Protein AF-A0A950I4S6-F1 (afdb_monomer_lite)

Structure (mmCIF, N/CA/C/O backbone):
data_AF-A0A950I4S6-F1
#
_entry.id   AF-A0A950I4S6-F1
#
loop_
_atom_site.group_PDB
_atom_site.id
_atom_site.type_symbol
_atom_site.label_atom_id
_atom_site.label_alt_id
_atom_site.label_comp_id
_atom_site.label_asym_id
_atom_site.label_entity_id
_atom_site.label_seq_id
_atom_site.pdbx_PDB_ins_code
_atom_site.Cartn_x
_atom_site.Cartn_y
_atom_site.Cartn_z
_atom_site.occupancy
_atom_site.B_iso_or_equiv
_atom_site.auth_seq_id
_atom_site.auth_comp_id
_atom_site.auth_asym_id
_atom_site.auth_atom_id
_atom_site.pdbx_PDB_model_num
ATOM 1 N N . MET A 1 1 ? 26.949 -0.802 -34.158 1.00 41.28 1 MET A N 1
ATOM 2 C CA . MET A 1 1 ? 26.240 0.361 -33.587 1.00 41.28 1 MET A CA 1
ATOM 3 C C . MET A 1 1 ? 27.221 1.129 -32.722 1.00 41.28 1 MET A C 1
ATOM 5 O O . MET A 1 1 ? 27.687 0.583 -31.731 1.00 41.28 1 MET A O 1
ATOM 9 N N . ALA A 1 2 ? 27.646 2.309 -33.174 1.00 33.72 2 ALA A N 1
ATOM 10 C CA . ALA A 1 2 ? 28.643 3.108 -32.473 1.00 33.72 2 ALA A CA 1
ATOM 11 C C . ALA A 1 2 ? 28.114 3.574 -31.108 1.00 33.72 2 ALA A C 1
ATOM 13 O O . ALA A 1 2 ? 26.922 3.806 -30.932 1.00 33.72 2 ALA A O 1
ATOM 14 N N . VAL A 1 3 ? 29.046 3.689 -30.166 1.00 43.53 3 VAL A N 1
ATOM 15 C CA . VAL A 1 3 ? 28.923 3.982 -28.730 1.00 43.53 3 VAL A CA 1
ATOM 16 C C . VAL A 1 3 ? 28.482 5.440 -28.476 1.00 43.53 3 VAL A C 1
ATOM 18 O O . VAL A 1 3 ? 29.001 6.126 -27.599 1.00 43.53 3 VAL A O 1
ATOM 21 N N . GLU A 1 4 ? 27.536 5.955 -29.257 1.00 51.03 4 GLU A N 1
ATOM 22 C CA . GLU A 1 4 ? 26.882 7.232 -28.983 1.00 51.03 4 GLU A CA 1
ATOM 23 C C . GLU A 1 4 ? 25.794 7.027 -27.922 1.00 51.03 4 GLU A C 1
ATOM 25 O O . GLU A 1 4 ? 25.283 5.925 -27.733 1.00 51.03 4 GLU A O 1
ATOM 30 N N . ALA A 1 5 ? 25.541 8.062 -27.117 1.00 57.50 5 ALA A N 1
ATOM 31 C CA . ALA A 1 5 ? 24.778 7.986 -25.872 1.00 57.50 5 ALA A CA 1
ATOM 32 C C . ALA A 1 5 ? 23.533 7.086 -25.972 1.00 57.50 5 ALA A C 1
ATOM 34 O O . ALA A 1 5 ? 22.738 7.271 -26.881 1.00 57.50 5 ALA A O 1
ATOM 35 N N . VAL A 1 6 ? 23.322 6.171 -25.010 1.00 68.50 6 VAL A N 1
ATOM 36 C CA . VAL A 1 6 ? 22.025 5.492 -24.853 1.00 68.50 6 VAL A CA 1
ATOM 37 C C . VAL A 1 6 ? 20.970 6.576 -24.601 1.00 68.50 6 VAL A C 1
ATOM 39 O O . VAL A 1 6 ? 20.855 7.081 -23.481 1.00 68.50 6 VAL A O 1
ATOM 42 N N . GLN A 1 7 ? 20.304 7.016 -25.669 1.00 73.50 7 GLN A N 1
ATOM 43 C CA . GLN A 1 7 ? 19.338 8.112 -25.656 1.00 73.50 7 GLN A CA 1
ATOM 44 C C . GLN A 1 7 ? 18.061 7.672 -24.929 1.00 73.50 7 GLN A C 1
ATOM 46 O O . GLN A 1 7 ? 17.856 6.485 -24.683 1.00 73.50 7 GLN A O 1
ATOM 51 N N . GLY A 1 8 ? 17.200 8.606 -24.525 1.00 79.44 8 GLY A N 1
ATOM 52 C CA . GLY A 1 8 ? 15.914 8.266 -23.906 1.00 79.44 8 GLY A CA 1
ATOM 53 C C . GLY A 1 8 ? 15.999 7.720 -22.474 1.00 79.44 8 GLY A C 1
ATOM 54 O O . GLY A 1 8 ? 14.957 7.477 -21.866 1.00 79.44 8 GLY A O 1
ATOM 55 N N . LEU A 1 9 ? 17.204 7.563 -21.909 1.00 87.38 9 LEU A N 1
ATOM 56 C CA . LEU A 1 9 ? 17.459 7.217 -20.507 1.00 87.38 9 LEU A CA 1
ATOM 57 C C . LEU A 1 9 ? 18.185 8.360 -19.779 1.00 87.38 9 LEU A C 1
ATOM 59 O O . LEU A 1 9 ? 18.939 9.118 -20.395 1.00 87.38 9 LEU A O 1
ATOM 63 N N . PRO A 1 10 ? 18.034 8.482 -18.446 1.00 88.06 10 PRO A N 1
ATOM 64 C CA . PRO A 1 10 ? 18.820 9.428 -17.665 1.00 88.06 10 PRO A CA 1
ATOM 65 C C . PRO A 1 10 ? 20.322 9.269 -17.899 1.00 88.06 10 PRO A C 1
ATOM 67 O O . PRO A 1 10 ? 20.845 8.155 -17.964 1.00 88.06 10 PRO A O 1
ATOM 70 N N . ARG A 1 11 ? 21.036 10.402 -17.935 1.00 87.44 11 ARG A N 1
ATOM 71 C CA . ARG A 1 11 ? 22.476 10.461 -18.252 1.00 87.44 11 ARG A CA 1
ATOM 72 C C . ARG A 1 11 ? 23.321 9.459 -17.461 1.00 87.44 11 ARG A C 1
ATOM 74 O O . ARG A 1 11 ? 24.197 8.826 -18.046 1.00 87.44 11 ARG A O 1
ATOM 81 N N . ARG A 1 12 ? 23.056 9.306 -16.156 1.00 89.12 12 ARG A N 1
ATOM 82 C CA . ARG A 1 12 ? 23.768 8.360 -15.280 1.00 89.12 12 ARG A CA 1
ATOM 83 C C . ARG A 1 12 ? 23.576 6.916 -15.743 1.00 89.12 12 ARG A C 1
ATOM 85 O O . ARG A 1 12 ? 24.567 6.241 -16.003 1.00 89.12 12 ARG A O 1
ATOM 92 N N . MET A 1 13 ? 22.327 6.475 -15.897 1.00 91.50 13 MET A N 1
ATOM 93 C CA . MET A 1 13 ? 22.004 5.123 -16.367 1.00 91.50 13 MET A CA 1
ATOM 94 C C . MET A 1 13 ? 22.633 4.854 -17.735 1.00 91.50 13 MET A C 1
ATOM 96 O O . MET A 1 13 ? 23.335 3.860 -17.907 1.00 91.50 13 MET A O 1
ATOM 100 N N . GLY A 1 14 ? 22.475 5.788 -18.680 1.00 90.62 14 GLY A N 1
ATOM 101 C CA . GLY A 1 14 ? 23.074 5.664 -20.007 1.00 90.62 14 GLY A CA 1
ATOM 102 C C . GLY A 1 14 ? 24.603 5.570 -19.965 1.00 90.62 14 GLY A C 1
ATOM 103 O O . GLY A 1 14 ? 25.191 4.812 -20.730 1.00 90.62 14 GLY A O 1
ATOM 104 N N . SER A 1 15 ? 25.267 6.301 -19.063 1.00 89.88 15 SER A N 1
ATOM 105 C CA . SER A 1 15 ? 26.724 6.225 -18.886 1.00 89.88 15 SER A CA 1
ATOM 106 C C . SER A 1 15 ? 27.184 4.890 -18.310 1.00 89.88 15 SER A C 1
ATOM 108 O O . SER A 1 15 ? 28.189 4.346 -18.764 1.00 89.88 15 SER A O 1
ATOM 110 N N . ILE A 1 16 ? 26.450 4.353 -17.333 1.00 91.31 16 ILE A N 1
ATOM 111 C CA . ILE A 1 16 ? 26.754 3.056 -16.721 1.00 91.31 16 ILE A CA 1
ATOM 112 C C . ILE A 1 16 ? 26.598 1.933 -17.752 1.00 91.31 16 ILE A C 1
ATOM 114 O O . ILE A 1 16 ? 27.494 1.099 -17.870 1.00 91.31 16 ILE A O 1
ATOM 118 N N . LEU A 1 17 ? 25.517 1.952 -18.539 1.00 92.19 17 LEU A N 1
ATOM 119 C CA . LEU A 1 17 ? 25.279 0.964 -19.596 1.00 92.19 17 LEU A CA 1
ATOM 120 C C . LEU A 1 17 ? 26.358 1.016 -20.678 1.00 92.19 17 LEU A C 1
ATOM 122 O O . LEU A 1 17 ? 26.881 -0.025 -21.051 1.00 92.19 17 LEU A O 1
ATOM 126 N N . ARG A 1 18 ? 26.776 2.212 -21.117 1.00 89.25 18 ARG A N 1
ATOM 127 C CA . ARG A 1 18 ? 27.899 2.342 -22.064 1.00 89.25 18 ARG A CA 1
ATOM 128 C C . ARG A 1 18 ? 29.182 1.727 -21.521 1.00 89.25 18 ARG A C 1
ATOM 130 O O . ARG A 1 18 ? 29.831 0.963 -22.223 1.00 89.25 18 ARG A O 1
ATOM 137 N N . GLY A 1 19 ? 29.539 2.046 -20.275 1.00 90.06 19 GLY A N 1
ATOM 138 C CA . GLY A 1 19 ? 30.728 1.477 -19.643 1.00 90.06 19 GLY A CA 1
ATOM 139 C C . GLY A 1 19 ? 30.643 -0.045 -19.513 1.00 90.06 19 GLY A C 1
ATOM 140 O O . GLY A 1 19 ? 31.641 -0.729 -19.697 1.00 90.06 19 GLY A O 1
ATOM 141 N N . MET A 1 20 ? 29.454 -0.577 -19.230 1.00 89.69 20 MET A N 1
ATOM 142 C CA . MET A 1 20 ? 29.194 -2.016 -19.168 1.00 89.69 20 MET A CA 1
ATOM 143 C C . MET A 1 20 ? 29.348 -2.684 -20.540 1.00 89.69 20 MET A C 1
ATOM 145 O O . MET A 1 20 ? 30.114 -3.632 -20.666 1.00 89.69 20 MET A O 1
ATOM 149 N N . PHE A 1 21 ? 28.711 -2.148 -21.583 1.00 92.31 21 PHE A N 1
ATOM 150 C CA . PHE A 1 21 ? 28.808 -2.684 -22.944 1.00 92.31 21 PHE A CA 1
ATOM 151 C C . PHE A 1 21 ? 30.223 -2.592 -23.519 1.00 92.31 21 PHE A C 1
ATOM 153 O O . PHE A 1 21 ? 30.652 -3.498 -24.225 1.00 92.31 21 PHE A O 1
ATOM 160 N N . ALA A 1 22 ? 30.965 -1.531 -23.190 1.00 89.88 22 ALA A N 1
ATOM 161 C CA . ALA A 1 22 ? 32.356 -1.382 -23.604 1.00 89.88 22 ALA A CA 1
ATOM 162 C C . ALA A 1 22 ? 33.290 -2.400 -22.926 1.00 89.88 22 ALA A C 1
ATOM 164 O O . ALA A 1 22 ? 34.257 -2.830 -23.544 1.00 89.88 22 ALA A O 1
ATOM 165 N N . ARG A 1 23 ? 33.017 -2.781 -21.668 1.00 91.81 23 ARG A N 1
ATOM 166 C CA . ARG A 1 23 ? 33.827 -3.769 -20.934 1.00 91.81 23 ARG A CA 1
ATOM 167 C C . ARG A 1 23 ? 33.496 -5.209 -21.307 1.00 91.81 23 ARG A C 1
ATOM 169 O O . ARG A 1 23 ? 34.407 -6.009 -21.481 1.00 91.81 23 ARG A O 1
ATOM 176 N N . ASP A 1 24 ? 32.210 -5.531 -21.404 1.00 90.75 24 ASP A N 1
ATOM 177 C CA . ASP A 1 24 ? 31.752 -6.922 -21.469 1.00 90.75 24 ASP A CA 1
ATOM 178 C C . ASP A 1 24 ? 31.359 -7.354 -22.893 1.00 90.75 24 ASP A C 1
ATOM 180 O O . ASP A 1 24 ? 31.182 -8.544 -23.147 1.00 90.75 24 ASP A O 1
ATOM 184 N N . GLY A 1 25 ? 31.215 -6.396 -23.813 1.00 88.31 25 GLY A N 1
ATOM 185 C CA . GLY A 1 25 ? 30.607 -6.598 -25.126 1.00 88.31 25 GLY A CA 1
ATOM 186 C C . GLY A 1 25 ? 29.077 -6.542 -25.073 1.00 88.31 25 GLY A C 1
ATOM 187 O O . GLY A 1 25 ? 28.447 -6.953 -24.100 1.00 88.31 25 GLY A O 1
ATOM 188 N N . VAL A 1 26 ? 28.460 -6.026 -26.140 1.00 86.69 26 VAL A N 1
ATOM 189 C CA . VAL A 1 26 ? 26.994 -5.871 -26.247 1.00 86.69 26 VAL A CA 1
ATOM 190 C C . VAL A 1 26 ? 26.281 -7.230 -26.265 1.00 86.69 26 VAL A C 1
ATOM 192 O O . VAL A 1 26 ? 25.220 -7.371 -25.666 1.00 86.69 26 VAL A O 1
ATOM 195 N N . GLU A 1 27 ? 26.897 -8.240 -26.882 1.00 87.00 27 GLU A N 1
ATOM 196 C CA . GLU A 1 27 ? 26.355 -9.601 -27.026 1.00 87.00 27 GLU A CA 1
ATOM 197 C C . GLU A 1 27 ? 26.055 -10.266 -25.675 1.00 87.00 27 GLU A C 1
ATOM 199 O O . GLU A 1 27 ? 25.083 -11.002 -25.544 1.00 87.00 27 GLU A O 1
ATOM 204 N N . ARG A 1 28 ? 26.835 -9.952 -24.630 1.00 86.62 28 ARG A N 1
ATOM 205 C CA . ARG A 1 28 ? 26.607 -10.480 -23.275 1.00 86.62 28 ARG A CA 1
ATOM 206 C C . ARG A 1 28 ? 25.424 -9.839 -22.549 1.00 86.62 28 ARG A C 1
ATOM 208 O O . ARG A 1 28 ? 25.041 -10.318 -21.488 1.00 86.62 28 ARG A O 1
ATOM 215 N N . HIS A 1 29 ? 24.862 -8.761 -23.094 1.00 89.75 29 HIS A N 1
ATOM 216 C CA . HIS A 1 29 ? 23.782 -7.985 -22.485 1.00 89.75 29 HIS A CA 1
ATOM 217 C C . HIS A 1 29 ? 22.583 -7.826 -23.431 1.00 89.75 29 HIS A C 1
ATOM 219 O O . HIS A 1 29 ? 21.882 -6.815 -23.374 1.00 89.75 29 HIS A O 1
ATOM 225 N N . GLU A 1 30 ? 22.328 -8.821 -24.287 1.00 90.19 30 GLU A N 1
ATOM 226 C CA . GLU A 1 30 ? 21.246 -8.815 -25.285 1.00 90.19 30 GLU A CA 1
ATOM 227 C C . GLU A 1 30 ? 19.883 -8.431 -24.684 1.00 90.19 30 GLU A C 1
ATOM 229 O O . GLU A 1 30 ? 19.170 -7.594 -25.234 1.00 90.19 30 GLU A O 1
ATOM 234 N N . ASN A 1 31 ? 19.541 -8.943 -23.495 1.00 91.12 31 ASN A N 1
ATOM 235 C CA . ASN A 1 31 ? 18.287 -8.583 -22.830 1.00 91.12 31 ASN A CA 1
ATOM 236 C C . ASN A 1 31 ? 18.189 -7.077 -22.523 1.00 91.12 31 ASN A C 1
ATOM 238 O O . ASN A 1 31 ? 17.148 -6.459 -22.744 1.00 91.12 31 ASN A O 1
ATOM 242 N N . LYS A 1 32 ? 19.279 -6.451 -22.065 1.00 93.31 32 LYS A N 1
ATOM 243 C CA . LYS A 1 32 ? 19.305 -5.006 -21.793 1.00 93.31 32 LYS A CA 1
ATOM 244 C C . LYS A 1 32 ? 19.196 -4.195 -23.077 1.00 93.31 32 LYS A C 1
ATOM 246 O O . LYS A 1 32 ? 18.534 -3.161 -23.068 1.00 93.31 32 LYS A O 1
ATOM 251 N N . VAL A 1 33 ? 19.806 -4.667 -24.165 1.00 92.44 33 VAL A N 1
ATOM 252 C CA . VAL A 1 33 ? 19.661 -4.061 -25.497 1.00 92.44 33 VAL A CA 1
ATOM 253 C C . VAL A 1 33 ? 18.201 -4.112 -25.935 1.00 92.44 33 VAL A C 1
ATOM 255 O O . VAL A 1 33 ? 17.633 -3.067 -26.226 1.00 92.44 33 VAL A O 1
ATOM 258 N N . ASN A 1 34 ? 17.547 -5.270 -25.827 1.00 92.75 34 ASN A N 1
ATOM 259 C CA . ASN A 1 34 ? 16.129 -5.425 -26.162 1.00 92.75 34 ASN A CA 1
ATOM 260 C C . ASN A 1 34 ? 15.221 -4.491 -25.340 1.00 92.75 34 ASN A C 1
ATOM 262 O O . ASN A 1 34 ? 14.251 -3.934 -25.856 1.00 92.75 34 ASN A O 1
ATOM 266 N N . VAL A 1 35 ? 15.531 -4.283 -24.055 1.00 94.25 35 VAL A N 1
ATOM 267 C CA . VAL A 1 35 ? 14.807 -3.323 -23.203 1.00 94.25 35 VAL A CA 1
ATOM 268 C C . VAL A 1 35 ? 15.005 -1.885 -23.693 1.00 94.25 35 VAL A C 1
ATOM 270 O O . VAL A 1 35 ? 14.039 -1.122 -23.734 1.00 94.25 35 VAL A O 1
ATOM 273 N N . ILE A 1 36 ? 16.228 -1.506 -24.069 1.00 92.94 36 ILE A N 1
ATOM 274 C CA . ILE A 1 36 ? 16.544 -0.174 -24.607 1.00 92.94 36 ILE A CA 1
ATOM 275 C C . ILE A 1 36 ? 15.837 0.047 -25.949 1.00 92.94 36 ILE A C 1
ATOM 277 O O . ILE A 1 36 ? 15.161 1.062 -26.114 1.00 92.94 36 ILE A O 1
ATOM 281 N N . ASP A 1 37 ? 15.921 -0.919 -26.861 1.00 91.81 37 ASP A N 1
ATOM 282 C CA . ASP A 1 37 ? 15.280 -0.858 -28.174 1.00 91.81 37 ASP A CA 1
ATOM 283 C C . ASP A 1 37 ? 13.764 -0.720 -28.037 1.00 91.81 37 ASP A C 1
ATOM 285 O O . ASP A 1 37 ? 13.146 0.100 -28.717 1.00 91.81 37 ASP A O 1
ATOM 289 N N . LYS A 1 38 ? 13.158 -1.430 -27.076 1.00 90.81 38 LYS A N 1
ATOM 290 C CA . LYS A 1 38 ? 11.739 -1.261 -26.753 1.00 90.81 38 LYS A CA 1
ATOM 291 C C . LYS A 1 38 ? 11.420 0.171 -26.321 1.00 90.81 38 LYS A C 1
ATOM 293 O O . LYS A 1 38 ? 10.464 0.757 -26.826 1.00 90.81 38 LYS A O 1
ATOM 298 N N . VAL A 1 39 ? 12.227 0.756 -25.432 1.00 90.31 39 VAL A N 1
ATOM 299 C CA . VAL A 1 39 ? 12.059 2.154 -24.992 1.00 90.31 39 VAL A CA 1
ATOM 300 C C . VAL A 1 39 ? 12.171 3.131 -26.166 1.00 90.31 39 VAL A C 1
ATOM 302 O O . VAL A 1 39 ? 11.432 4.113 -26.191 1.00 90.31 39 VAL A O 1
ATOM 305 N N . TRP A 1 40 ? 13.053 2.872 -27.133 1.00 88.69 40 TRP A N 1
ATOM 306 C CA . TRP A 1 40 ? 13.194 3.694 -28.340 1.00 88.69 40 TRP A CA 1
ATOM 307 C C . TRP A 1 40 ? 12.057 3.504 -29.343 1.00 88.69 40 TRP A C 1
ATOM 309 O O . TRP A 1 40 ? 11.661 4.466 -29.999 1.00 88.69 40 TRP A O 1
ATOM 319 N N . SER A 1 41 ? 11.510 2.293 -29.439 1.00 87.69 41 SER A N 1
ATOM 320 C CA . SER A 1 41 ? 10.396 1.979 -30.339 1.00 87.69 41 SER A CA 1
ATOM 321 C C . SER A 1 41 ? 9.050 2.547 -29.869 1.00 87.69 41 SER A C 1
ATOM 323 O O . SER A 1 41 ? 8.172 2.804 -30.692 1.00 87.69 41 SER A O 1
ATOM 325 N N . ASP A 1 42 ? 8.890 2.794 -28.563 1.00 85.62 42 ASP A N 1
ATOM 326 C CA . ASP A 1 42 ? 7.670 3.339 -27.954 1.00 85.62 42 ASP A CA 1
ATOM 327 C C . ASP A 1 42 ? 7.526 4.858 -28.215 1.00 85.62 42 ASP A C 1
ATOM 329 O O . ASP A 1 42 ? 7.650 5.686 -27.307 1.00 85.62 42 ASP A O 1
ATOM 333 N N . THR A 1 43 ? 7.225 5.245 -29.457 1.00 84.56 43 THR A N 1
ATOM 334 C CA . THR A 1 43 ? 7.106 6.658 -29.881 1.00 84.56 43 THR A CA 1
ATOM 335 C C . THR A 1 43 ? 5.880 7.381 -29.315 1.00 84.56 43 THR A C 1
ATOM 337 O O . THR A 1 43 ? 5.875 8.606 -29.187 1.00 84.56 43 THR A O 1
ATOM 340 N N . ASP A 1 44 ? 4.853 6.631 -28.920 1.00 85.81 44 ASP A N 1
ATOM 341 C CA . ASP A 1 44 ? 3.609 7.165 -28.360 1.00 85.81 44 ASP A CA 1
ATOM 342 C C . ASP A 1 44 ? 3.735 7.636 -26.903 1.00 85.81 44 ASP A C 1
ATOM 344 O O . ASP A 1 44 ? 2.897 8.395 -26.397 1.00 85.81 44 ASP A O 1
ATOM 348 N N . LEU A 1 45 ? 4.755 7.162 -26.191 1.00 92.06 45 LEU A N 1
ATOM 349 C CA . LEU A 1 45 ? 4.917 7.389 -24.763 1.00 92.06 45 LEU A CA 1
ATOM 350 C C . LEU A 1 45 ? 5.982 8.451 -24.495 1.00 92.06 45 LEU A C 1
ATOM 352 O O . LEU A 1 45 ? 7.031 8.495 -25.124 1.00 92.06 45 LEU A O 1
ATOM 356 N N . VAL A 1 46 ? 5.763 9.275 -23.468 1.00 91.81 46 VAL A N 1
ATOM 357 C CA . VAL A 1 46 ? 6.723 10.327 -23.087 1.00 91.81 46 VAL A CA 1
ATOM 358 C C . VAL A 1 46 ? 8.090 9.718 -22.734 1.00 91.81 46 VAL A C 1
ATOM 360 O O . VAL A 1 46 ? 8.110 8.902 -21.817 1.00 91.81 46 VAL A O 1
ATOM 363 N N . PRO A 1 47 ? 9.223 10.117 -23.340 1.00 90.50 47 PRO A N 1
ATOM 364 C CA . PRO A 1 47 ? 10.536 9.517 -23.066 1.00 90.50 47 PRO A CA 1
ATOM 365 C C . PRO A 1 47 ? 10.910 9.456 -21.573 1.00 90.50 47 PRO A C 1
ATOM 367 O O . PRO A 1 47 ? 10.448 10.266 -20.760 1.00 90.50 47 PRO A O 1
ATOM 370 N N . LEU A 1 48 ? 11.723 8.477 -21.164 1.00 91.69 48 LEU A N 1
ATOM 371 C CA . LEU A 1 48 ? 12.023 8.252 -19.739 1.0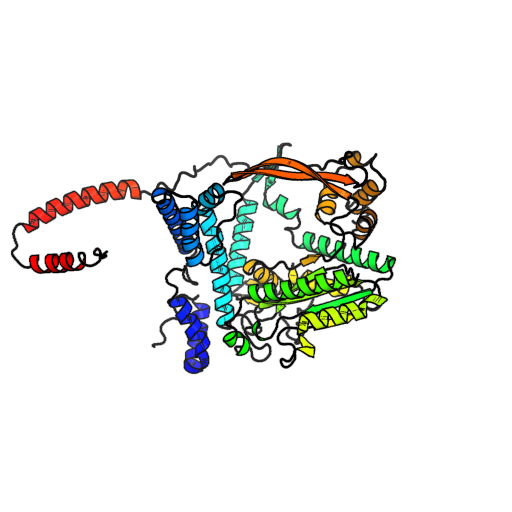0 91.69 48 LEU A CA 1
ATOM 372 C C . LEU A 1 48 ? 12.917 9.340 -19.132 1.00 91.69 48 LEU A C 1
ATOM 374 O O . LEU A 1 48 ? 12.798 9.631 -17.940 1.00 91.69 48 LEU A O 1
ATOM 378 N N . ASP A 1 49 ? 13.746 9.976 -19.952 1.00 89.81 49 ASP A N 1
ATOM 379 C CA . ASP A 1 49 ? 14.573 11.140 -19.626 1.00 89.81 49 ASP A CA 1
ATOM 380 C C . ASP A 1 49 ? 13.851 12.487 -19.807 1.00 89.81 49 ASP A C 1
ATOM 382 O O . ASP A 1 49 ? 14.429 13.545 -19.543 1.00 89.81 49 ASP A O 1
ATOM 386 N N . ALA A 1 50 ? 12.581 12.466 -20.224 1.00 89.06 50 ALA A N 1
ATOM 387 C CA . ALA A 1 50 ? 11.859 13.676 -20.569 1.00 89.06 50 ALA A CA 1
ATOM 388 C C . ALA A 1 50 ? 11.680 14.623 -19.363 1.00 89.06 50 ALA A C 1
ATOM 390 O O . ALA A 1 50 ? 11.370 14.190 -18.242 1.00 89.06 50 ALA A O 1
ATOM 391 N N . PRO A 1 51 ? 11.793 15.947 -19.581 1.00 90.12 51 PRO A N 1
ATOM 392 C CA . PRO A 1 51 ? 11.564 16.932 -18.536 1.00 90.12 51 PRO A CA 1
ATOM 393 C C . PRO A 1 51 ? 10.085 16.993 -18.133 1.00 90.12 51 PRO A C 1
ATOM 395 O O . PRO A 1 51 ? 9.181 16.560 -18.850 1.00 90.12 51 PRO A O 1
ATOM 398 N N . ALA A 1 52 ? 9.807 17.626 -16.990 1.00 88.56 52 ALA A N 1
ATOM 399 C CA . ALA A 1 52 ? 8.438 17.793 -16.505 1.00 88.56 52 ALA A CA 1
ATOM 400 C C . ALA A 1 52 ? 7.519 18.495 -17.527 1.00 88.56 52 ALA A C 1
ATOM 402 O O . ALA A 1 52 ? 6.335 18.164 -17.601 1.00 88.56 52 ALA A O 1
ATOM 403 N N . SER A 1 53 ? 8.052 19.424 -18.328 1.00 93.31 53 SER A N 1
ATOM 404 C CA . SER A 1 53 ? 7.325 20.122 -19.397 1.00 93.31 53 SER A CA 1
ATOM 405 C C . SER A 1 53 ? 6.765 19.170 -20.458 1.00 93.31 53 SER A C 1
ATOM 407 O O . SER A 1 53 ? 5.621 19.351 -20.870 1.00 93.31 53 SER A O 1
ATOM 409 N N . ALA A 1 54 ? 7.494 18.117 -20.830 1.00 93.88 54 ALA A N 1
ATOM 410 C CA . ALA A 1 54 ? 7.022 17.116 -21.786 1.00 93.88 54 ALA A CA 1
ATOM 411 C C . ALA A 1 54 ? 5.806 16.344 -21.246 1.00 93.88 54 ALA A C 1
ATOM 413 O O . ALA A 1 54 ? 4.826 16.141 -21.957 1.00 93.88 54 ALA A O 1
ATOM 414 N N . LEU A 1 55 ? 5.795 16.010 -19.948 1.00 94.56 55 LEU A N 1
ATOM 415 C CA . LEU A 1 55 ? 4.624 15.396 -19.300 1.00 94.56 55 LEU A CA 1
ATOM 416 C C . LEU A 1 55 ? 3.403 16.332 -19.322 1.00 94.56 55 LEU A C 1
ATOM 418 O O . LEU A 1 55 ? 2.267 15.876 -19.442 1.00 94.56 55 LEU A O 1
ATOM 422 N N . HIS A 1 56 ? 3.624 17.645 -19.199 1.00 95.75 56 HIS A N 1
ATOM 423 C CA . HIS A 1 56 ? 2.562 18.645 -19.314 1.00 95.75 56 HIS A CA 1
ATOM 424 C C . HIS A 1 56 ? 2.022 18.775 -20.740 1.00 95.75 56 HIS A C 1
ATOM 426 O O . HIS A 1 56 ? 0.812 18.946 -20.891 1.00 95.75 56 HIS A O 1
ATOM 432 N N . GLN A 1 57 ? 2.891 18.699 -21.750 1.00 95.88 57 GLN A N 1
ATOM 433 C CA . GLN A 1 57 ? 2.513 18.736 -23.163 1.00 95.88 57 GLN A CA 1
ATOM 434 C C . GLN A 1 57 ? 1.732 17.480 -23.561 1.00 95.88 57 GLN A C 1
ATOM 436 O O . GLN A 1 57 ? 0.653 17.600 -24.130 1.00 95.88 57 GLN A O 1
ATOM 441 N N . ALA A 1 58 ? 2.198 16.291 -23.170 1.00 96.06 58 ALA A N 1
ATOM 442 C CA . ALA A 1 58 ? 1.492 15.036 -23.435 1.00 96.06 58 ALA A CA 1
ATOM 443 C C . ALA A 1 58 ? 0.091 15.010 -22.801 1.00 96.06 58 ALA A C 1
ATOM 445 O O . ALA A 1 58 ? -0.878 14.586 -23.430 1.00 96.06 58 ALA A O 1
ATOM 446 N N . ALA A 1 59 ? -0.043 15.525 -21.574 1.00 97.00 59 ALA A N 1
ATOM 447 C CA . ALA A 1 59 ? -1.341 15.643 -20.913 1.00 97.00 59 ALA A CA 1
ATOM 448 C C . ALA A 1 59 ? -2.301 16.598 -21.635 1.00 97.00 59 ALA A C 1
ATOM 450 O O . ALA A 1 59 ? -3.502 16.343 -21.682 1.00 97.00 59 ALA A O 1
ATOM 451 N N . ASP A 1 60 ? -1.775 17.698 -22.173 1.00 97.12 60 ASP A N 1
ATOM 452 C CA . ASP A 1 60 ? -2.551 18.656 -22.955 1.00 97.12 60 ASP A CA 1
ATOM 453 C C . ASP A 1 60 ? -2.980 18.058 -24.304 1.00 97.12 60 ASP A C 1
ATOM 455 O O . ASP A 1 60 ? -4.147 18.155 -24.675 1.00 97.12 60 ASP A O 1
ATOM 459 N N . ALA A 1 61 ? -2.075 17.352 -24.986 1.00 96.25 61 ALA A N 1
ATOM 460 C CA . ALA A 1 61 ? -2.359 16.656 -26.237 1.00 96.25 61 ALA A CA 1
ATOM 461 C C . ALA A 1 61 ? -3.480 15.614 -26.074 1.00 96.25 61 ALA A C 1
ATOM 463 O O . ALA A 1 61 ? -4.453 15.649 -26.826 1.00 96.25 61 ALA A O 1
ATOM 464 N N . CYS A 1 62 ? -3.404 14.761 -25.045 1.00 97.06 62 CYS A N 1
ATOM 465 C CA . CYS A 1 62 ? -4.434 13.750 -24.781 1.00 97.06 62 CYS A CA 1
ATOM 466 C C . CYS A 1 62 ? -5.803 14.381 -24.478 1.00 97.06 62 CYS A C 1
ATOM 468 O O . CYS A 1 62 ? -6.826 13.912 -24.977 1.00 97.06 62 CYS A O 1
ATOM 470 N N . ALA A 1 63 ? -5.834 15.464 -23.690 1.00 96.81 63 ALA A N 1
ATOM 471 C CA . ALA A 1 63 ? -7.075 16.173 -23.378 1.00 96.81 63 ALA A CA 1
ATOM 472 C C . ALA A 1 63 ? -7.710 16.793 -24.636 1.00 96.81 63 ALA A C 1
ATOM 474 O O . ALA A 1 63 ? -8.913 16.653 -24.852 1.00 96.81 63 ALA A O 1
ATOM 475 N N . ARG A 1 64 ? -6.903 17.427 -25.498 1.00 96.44 64 ARG A N 1
ATOM 476 C CA . ARG A 1 64 ? -7.364 18.008 -26.772 1.00 96.44 64 ARG A CA 1
ATOM 477 C C . ARG A 1 64 ? -7.844 16.953 -27.761 1.00 96.44 64 ARG A C 1
ATOM 479 O O . ARG A 1 64 ? -8.781 17.191 -28.513 1.00 96.44 64 ARG A O 1
ATOM 486 N N . GLU A 1 65 ? -7.204 15.793 -27.794 1.00 95.75 65 GLU A N 1
ATOM 487 C CA . GLU A 1 65 ? -7.641 14.679 -28.634 1.00 95.75 65 GLU A CA 1
ATOM 488 C C . GLU A 1 65 ? -8.986 14.117 -28.166 1.00 95.75 65 GLU A C 1
ATOM 490 O O . GLU A 1 65 ? -9.891 13.964 -28.982 1.00 95.75 65 GLU A O 1
ATOM 495 N N . CYS A 1 66 ? -9.168 13.934 -26.853 1.00 95.25 66 CYS A N 1
ATOM 496 C CA . CYS A 1 66 ? -10.471 13.573 -26.289 1.00 95.25 66 CYS A CA 1
ATOM 497 C C . CYS A 1 66 ? -11.541 14.625 -26.606 1.00 95.25 66 CYS A C 1
ATOM 499 O O . CYS A 1 66 ? -12.681 14.266 -26.896 1.00 95.25 66 CYS A O 1
ATOM 501 N N . PHE A 1 67 ? -11.180 15.911 -26.587 1.00 94.56 67 PHE A N 1
ATOM 502 C CA . PHE A 1 67 ? -12.085 16.998 -26.959 1.00 94.56 67 PHE A CA 1
ATOM 503 C C . PHE A 1 67 ? -12.548 16.883 -28.417 1.00 94.56 67 PHE A C 1
ATOM 505 O O . PHE A 1 67 ? -13.750 16.841 -28.662 1.00 94.56 67 PHE A O 1
ATOM 512 N N . ARG A 1 68 ? -11.619 16.702 -29.367 1.00 94.94 68 ARG A N 1
ATOM 513 C CA . ARG A 1 68 ? -11.946 16.500 -30.794 1.00 94.94 68 ARG A CA 1
ATOM 514 C C . ARG A 1 68 ? -12.838 15.279 -31.032 1.00 94.94 68 ARG A C 1
ATOM 516 O O . ARG A 1 68 ? -13.756 15.333 -31.849 1.00 94.94 68 ARG A O 1
ATOM 523 N N . ILE A 1 69 ? -12.598 14.182 -30.311 1.00 92.69 69 ILE A N 1
ATOM 524 C CA . ILE A 1 69 ? -13.459 12.989 -30.359 1.00 92.69 69 ILE A CA 1
ATOM 525 C C . ILE A 1 69 ? -14.879 13.333 -29.904 1.00 92.69 69 ILE A C 1
ATOM 527 O O . ILE A 1 69 ? -15.836 12.945 -30.562 1.00 92.69 69 ILE A O 1
ATOM 531 N N . CYS A 1 70 ? -15.030 14.085 -28.811 1.00 90.06 70 CYS A N 1
ATOM 532 C CA . CYS A 1 70 ? -16.349 14.460 -28.299 1.00 90.06 70 CYS A CA 1
ATOM 533 C C . CYS A 1 70 ? -17.119 15.406 -29.239 1.00 90.06 70 CYS A C 1
ATOM 535 O O . CYS A 1 70 ? -18.345 15.399 -29.219 1.00 90.06 70 CYS A O 1
ATOM 537 N N . GLU A 1 71 ? -16.435 16.214 -30.055 1.00 90.44 71 GLU A N 1
ATOM 538 C CA . GLU A 1 71 ? -17.085 17.079 -31.056 1.00 90.44 71 GLU A CA 1
ATOM 539 C C . GLU A 1 71 ? -17.597 16.287 -32.273 1.00 90.44 71 GLU A C 1
ATOM 541 O O . GLU A 1 71 ? -18.681 16.551 -32.814 1.00 90.44 71 GLU A O 1
ATOM 546 N N . THR A 1 72 ? -16.808 15.302 -32.701 1.00 90.06 72 THR A N 1
ATOM 547 C CA . THR A 1 72 ? -17.028 14.548 -33.942 1.00 90.06 72 THR A CA 1
ATOM 548 C C . THR A 1 72 ? -17.946 13.343 -33.746 1.00 90.06 72 THR A C 1
ATOM 550 O O . THR A 1 72 ? -18.846 13.115 -34.554 1.00 90.06 72 THR A O 1
ATOM 553 N N . VAL A 1 73 ? -17.776 12.601 -32.652 1.00 88.38 73 VAL A N 1
ATOM 554 C CA . VAL A 1 73 ? -18.505 11.362 -32.364 1.00 88.38 73 VAL A CA 1
ATOM 555 C C . VAL A 1 73 ? -19.816 11.662 -31.635 1.00 88.38 73 VAL A C 1
ATOM 557 O O . VAL A 1 73 ? -19.843 12.405 -30.659 1.00 88.38 73 VAL A O 1
ATOM 560 N N . LYS A 1 74 ? -20.924 11.073 -32.104 1.00 84.88 74 LYS A N 1
ATOM 561 C CA . LYS A 1 74 ? -22.282 11.408 -31.632 1.00 84.88 74 LYS A CA 1
ATOM 562 C C . LYS A 1 74 ? -22.852 10.471 -30.567 1.00 84.88 74 LYS A C 1
ATOM 564 O O . LYS A 1 74 ? -23.862 10.811 -29.958 1.00 84.88 74 LYS A O 1
ATOM 569 N N . THR A 1 75 ? -22.226 9.322 -30.315 1.00 91.12 75 THR A N 1
ATOM 570 C CA . THR A 1 75 ? -22.687 8.369 -29.295 1.00 91.12 75 THR A CA 1
ATOM 571 C C . THR A 1 75 ? -21.707 8.281 -28.133 1.00 91.12 75 THR A C 1
ATOM 573 O O . THR A 1 75 ? -20.488 8.303 -28.306 1.00 91.12 75 THR A O 1
ATOM 576 N N . ILE A 1 76 ? -22.255 8.169 -26.922 1.00 88.12 76 ILE A N 1
ATOM 577 C CA . ILE A 1 76 ? -21.472 8.085 -25.686 1.00 88.12 76 ILE A CA 1
ATOM 578 C C . ILE A 1 76 ? -20.565 6.848 -25.689 1.00 88.12 76 ILE A C 1
ATOM 580 O O . ILE A 1 76 ? -19.397 6.957 -25.322 1.00 88.12 76 ILE A O 1
ATOM 584 N N . ASP A 1 77 ? -21.062 5.701 -26.150 1.00 89.81 77 ASP A N 1
ATOM 585 C CA . ASP A 1 77 ? -20.283 4.459 -26.169 1.00 89.81 77 ASP A CA 1
ATOM 586 C C . ASP A 1 77 ? -19.069 4.562 -27.095 1.00 89.81 77 ASP A C 1
ATOM 588 O O . ASP A 1 77 ? -17.961 4.189 -26.708 1.00 89.81 77 ASP A O 1
ATOM 592 N N . ALA A 1 78 ? -19.237 5.155 -28.281 1.00 90.94 78 ALA A N 1
ATOM 593 C CA . ALA A 1 78 ? -18.127 5.372 -29.202 1.00 90.94 78 ALA A CA 1
ATOM 594 C C . ALA A 1 78 ? -17.107 6.381 -28.644 1.00 90.94 78 ALA A C 1
ATOM 596 O O . ALA A 1 78 ? -15.901 6.166 -28.785 1.00 90.94 78 ALA A O 1
ATOM 597 N N . ILE A 1 79 ? -17.557 7.429 -27.936 1.00 91.69 79 ILE A N 1
ATOM 598 C CA . ILE A 1 79 ? -16.660 8.350 -27.217 1.00 91.69 79 ILE A CA 1
ATOM 599 C C . ILE A 1 79 ? -15.843 7.586 -26.168 1.00 91.69 79 ILE A C 1
ATOM 601 O O . ILE A 1 79 ? -14.622 7.727 -26.120 1.00 91.69 79 ILE A O 1
ATOM 605 N N . LEU A 1 80 ? -16.485 6.760 -25.338 1.00 93.38 80 LEU A N 1
ATOM 606 C CA . LEU A 1 80 ? -15.798 6.006 -24.287 1.00 93.38 80 LEU A CA 1
ATOM 607 C C . LEU A 1 80 ? -14.811 4.977 -24.855 1.00 93.38 80 LEU A C 1
ATOM 609 O O . LEU A 1 80 ? -13.708 4.832 -24.321 1.00 93.38 80 LEU A O 1
ATOM 613 N N . LEU A 1 81 ? -15.165 4.304 -25.953 1.00 93.31 81 LEU A N 1
ATOM 614 C CA . LEU A 1 81 ? -14.265 3.393 -26.661 1.00 93.31 81 LEU A CA 1
ATOM 615 C C . LEU A 1 81 ? -13.026 4.128 -27.188 1.00 93.31 81 LEU A C 1
ATOM 617 O O . LEU A 1 81 ? -11.905 3.665 -26.964 1.00 93.31 81 LEU A O 1
ATOM 621 N N . ALA A 1 82 ? -13.212 5.291 -27.817 1.00 93.94 82 ALA A N 1
ATOM 622 C CA . ALA A 1 82 ? -12.125 6.100 -28.362 1.00 93.94 82 ALA A CA 1
ATOM 623 C C . ALA A 1 82 ? -11.228 6.702 -27.261 1.00 93.94 82 ALA A C 1
ATOM 625 O O . ALA A 1 82 ? -10.002 6.626 -27.350 1.00 93.94 82 ALA A O 1
ATOM 626 N N . VAL A 1 83 ? -11.809 7.191 -26.157 1.00 94.00 83 VAL A N 1
ATOM 627 C CA . VAL A 1 83 ? -11.050 7.568 -24.948 1.00 94.00 83 VAL A CA 1
ATOM 628 C C . VAL A 1 83 ? -10.237 6.375 -24.436 1.00 94.00 83 VAL A C 1
ATOM 630 O O . VAL A 1 83 ? -9.069 6.526 -24.076 1.00 94.00 83 VAL A O 1
ATOM 633 N N . GLY A 1 84 ? -10.815 5.172 -24.457 1.00 95.25 84 GLY A N 1
ATOM 634 C CA . GLY A 1 84 ? -10.128 3.933 -24.103 1.00 95.25 84 GLY A CA 1
ATOM 635 C C . GLY A 1 84 ? -8.913 3.631 -24.973 1.00 95.25 84 GLY A C 1
ATOM 636 O O . GLY A 1 84 ? -7.898 3.187 -24.438 1.00 95.25 84 GLY A O 1
ATOM 637 N N . VAL A 1 85 ? -8.975 3.912 -26.277 1.00 95.06 85 VAL A N 1
ATOM 638 C CA . VAL A 1 85 ? -7.824 3.782 -27.186 1.00 95.06 85 VAL A CA 1
ATOM 639 C C . VAL A 1 85 ? -6.691 4.719 -26.758 1.00 95.06 85 VAL A C 1
ATOM 641 O O . VAL A 1 85 ? -5.565 4.256 -26.572 1.00 95.06 85 VAL A O 1
ATOM 644 N N . ILE A 1 86 ? -6.986 5.999 -26.501 1.00 95.50 86 ILE A N 1
ATOM 645 C CA . ILE A 1 86 ? -5.979 6.982 -26.054 1.00 95.50 86 ILE A CA 1
ATOM 646 C C . ILE A 1 86 ? -5.372 6.563 -24.709 1.00 95.50 86 ILE A C 1
ATOM 648 O O . ILE A 1 86 ? -4.154 6.590 -24.531 1.00 95.50 86 ILE A O 1
ATOM 652 N N . CYS A 1 87 ? -6.208 6.140 -23.757 1.00 96.25 87 CYS A N 1
ATOM 653 C CA . CYS A 1 87 ? -5.754 5.658 -22.456 1.00 96.25 87 CYS A CA 1
ATOM 654 C C . CYS A 1 87 ? -4.822 4.443 -22.587 1.00 96.25 87 CYS A C 1
ATOM 656 O O . CYS A 1 87 ? -3.762 4.434 -21.959 1.00 96.25 87 CYS A O 1
ATOM 658 N N . ARG A 1 88 ? -5.170 3.454 -23.426 1.00 95.25 88 ARG A N 1
ATOM 659 C CA . ARG A 1 88 ? -4.328 2.271 -23.678 1.00 95.25 88 ARG A CA 1
ATOM 660 C C . ARG A 1 88 ? -2.983 2.645 -24.291 1.00 95.25 88 ARG A C 1
ATOM 662 O O . ARG A 1 88 ? -1.965 2.175 -23.789 1.00 95.25 88 ARG A O 1
ATOM 669 N N . ARG A 1 89 ? -2.970 3.539 -25.287 1.00 93.81 89 ARG A N 1
ATOM 670 C CA . ARG A 1 89 ? -1.740 4.061 -25.906 1.00 93.81 89 ARG A CA 1
ATOM 671 C C . ARG A 1 89 ? -0.801 4.698 -24.879 1.00 93.81 89 ARG A C 1
ATOM 673 O O . ARG A 1 89 ? 0.404 4.527 -24.952 1.00 93.81 89 ARG A O 1
ATOM 680 N N . GLN A 1 90 ? -1.360 5.371 -23.873 1.00 94.25 90 GLN A N 1
ATOM 681 C CA . GLN A 1 90 ? -0.603 5.984 -22.777 1.00 94.25 90 GLN A CA 1
ATOM 682 C C . GLN A 1 90 ? -0.358 5.050 -21.574 1.00 94.25 90 GLN A C 1
ATOM 684 O O . GLN A 1 90 ? 0.150 5.502 -20.546 1.00 94.25 90 GLN A O 1
ATOM 689 N N . GLN A 1 91 ? -0.733 3.767 -21.665 1.00 93.50 91 GLN A N 1
ATOM 690 C CA . GLN A 1 91 ? -0.656 2.778 -20.577 1.00 93.50 91 GLN A CA 1
ATOM 691 C C . GLN A 1 91 ? -1.362 3.233 -19.284 1.00 93.50 91 GLN A C 1
ATOM 693 O O . GLN A 1 91 ? -0.904 3.015 -18.157 1.00 93.50 91 GLN A O 1
ATOM 698 N N . ILE A 1 92 ? -2.504 3.898 -19.442 1.00 95.06 92 ILE A N 1
ATOM 699 C CA . ILE A 1 92 ? -3.310 4.466 -18.362 1.00 95.06 92 ILE A CA 1
ATOM 700 C C . ILE A 1 92 ? -4.661 3.745 -18.318 1.00 95.06 92 ILE A C 1
ATOM 702 O O . ILE A 1 92 ? -5.266 3.511 -19.362 1.00 95.06 92 ILE A O 1
ATOM 706 N N . PRO A 1 93 ? -5.183 3.392 -17.128 1.00 93.56 93 PRO A N 1
ATOM 707 C CA . PRO A 1 93 ? -6.540 2.873 -17.025 1.00 93.56 93 PRO A CA 1
ATOM 708 C C . PRO A 1 93 ? -7.561 3.953 -17.392 1.00 93.56 93 PRO A C 1
ATOM 710 O O . PRO A 1 93 ? -7.358 5.133 -17.094 1.00 93.56 93 PRO A O 1
ATOM 713 N N . LEU A 1 94 ? -8.690 3.528 -17.960 1.00 93.69 94 LEU A N 1
ATOM 714 C CA . LEU A 1 94 ? -9.826 4.403 -18.240 1.00 93.69 94 LEU A CA 1
ATOM 715 C C . LEU A 1 94 ? -10.196 5.270 -17.020 1.00 93.69 94 LEU A C 1
ATOM 717 O O . LEU A 1 94 ? -10.120 4.791 -15.875 1.00 93.69 94 LEU A O 1
ATOM 721 N N . PRO A 1 95 ? -10.610 6.536 -17.234 1.00 94.19 95 PRO A N 1
ATOM 722 C CA . PRO A 1 95 ? -11.143 7.351 -16.158 1.00 94.19 95 PRO A CA 1
ATOM 723 C C . PRO A 1 95 ? -12.320 6.635 -15.495 1.00 94.19 95 PRO A C 1
ATOM 725 O O . PRO A 1 95 ? -13.186 6.077 -16.158 1.00 94.19 95 PRO A O 1
ATOM 728 N N . GLN A 1 96 ? -12.342 6.657 -14.167 1.00 92.44 96 GLN A N 1
ATOM 729 C CA . GLN A 1 96 ? -13.413 6.058 -13.377 1.00 92.44 96 GLN A CA 1
ATOM 730 C C . GLN A 1 96 ? -14.493 7.104 -13.090 1.00 92.44 96 GLN A C 1
ATOM 732 O O . GLN A 1 96 ? -14.159 8.254 -12.792 1.00 92.44 96 GLN A O 1
ATOM 737 N N . GLY A 1 97 ? -15.761 6.703 -13.128 1.00 90.94 97 GLY A N 1
ATOM 738 C CA . GLY A 1 97 ? -16.908 7.551 -12.802 1.00 90.94 97 GLY A CA 1
ATOM 739 C C . GLY A 1 97 ? -18.193 6.734 -12.651 1.00 90.94 97 GLY A C 1
ATOM 740 O O . GLY A 1 97 ? -18.266 5.615 -13.152 1.00 90.94 97 GLY A O 1
ATOM 741 N N . ARG A 1 98 ? -19.197 7.279 -11.947 1.00 90.06 98 ARG A N 1
ATOM 742 C CA . ARG A 1 98 ? -20.518 6.631 -11.779 1.00 90.06 98 ARG A CA 1
ATOM 743 C C . ARG A 1 98 ? -21.368 6.708 -13.050 1.00 90.06 98 ARG A C 1
ATOM 745 O O . ARG A 1 98 ? -22.277 5.909 -13.227 1.00 90.06 98 ARG A O 1
ATOM 752 N N . THR A 1 99 ? -21.095 7.689 -13.908 1.00 90.81 99 THR A N 1
ATOM 753 C CA . THR A 1 99 ? -21.821 7.926 -15.161 1.00 90.81 99 THR A CA 1
ATOM 754 C C . THR A 1 99 ? -20.843 8.132 -16.307 1.00 90.81 99 THR A C 1
ATOM 756 O O . THR A 1 99 ? -19.721 8.604 -16.100 1.00 90.81 99 THR A O 1
ATOM 759 N N . ALA A 1 100 ? -21.289 7.855 -17.531 1.00 90.50 100 ALA A N 1
ATOM 760 C CA . ALA A 1 100 ? -20.492 8.112 -18.723 1.00 90.50 100 ALA A CA 1
ATOM 761 C C . ALA A 1 100 ? -20.101 9.593 -18.858 1.00 90.50 100 ALA A C 1
ATOM 763 O O . ALA A 1 100 ? -18.949 9.900 -19.142 1.00 90.50 100 ALA A O 1
ATOM 764 N N . GLY A 1 101 ? -21.013 10.522 -18.544 1.00 89.88 101 GLY A N 1
ATOM 765 C CA . GLY A 1 101 ? -20.717 11.958 -18.554 1.00 89.88 101 GLY A CA 1
ATOM 766 C C . GLY A 1 101 ? -19.602 12.362 -17.579 1.00 89.88 101 GLY A C 1
ATOM 767 O O . GLY A 1 101 ? -18.796 13.236 -17.895 1.00 89.88 101 GLY A O 1
ATOM 768 N N . GLU A 1 102 ? -19.501 11.714 -16.413 1.00 92.69 102 GLU A N 1
ATOM 769 C CA . GLU A 1 102 ? -18.381 11.928 -15.487 1.00 92.69 102 GLU A CA 1
ATOM 770 C C . GLU A 1 102 ? -17.055 11.425 -16.076 1.00 92.69 102 GLU A C 1
ATOM 772 O O . GLU A 1 102 ? -16.043 12.128 -16.003 1.00 92.69 102 GLU A O 1
ATOM 777 N N . ILE A 1 103 ? -17.061 10.228 -16.672 1.00 93.75 103 ILE A N 1
ATOM 778 C CA . ILE A 1 103 ? -15.885 9.637 -17.326 1.00 93.75 103 ILE A CA 1
ATOM 779 C C . ILE A 1 103 ? -15.401 10.558 -18.451 1.00 93.75 103 ILE A C 1
ATOM 781 O O . ILE A 1 103 ? -14.219 10.906 -18.487 1.00 93.75 103 ILE A O 1
ATOM 785 N N . THR A 1 104 ? -16.316 11.041 -19.295 1.00 91.94 104 THR A N 1
ATOM 786 C CA . THR A 1 104 ? -16.017 11.984 -20.378 1.00 91.94 104 THR A CA 1
ATOM 787 C C . THR A 1 104 ? -15.446 13.294 -19.837 1.00 91.94 104 THR A C 1
ATOM 789 O O . THR A 1 104 ? -14.370 13.708 -20.258 1.00 91.94 104 THR A O 1
ATOM 792 N N . ARG A 1 105 ? -16.070 13.927 -18.831 1.00 93.75 105 ARG A N 1
ATOM 793 C CA . ARG A 1 105 ? -15.534 15.169 -18.233 1.00 93.75 105 ARG A CA 1
ATOM 794 C C . ARG A 1 105 ? -14.138 14.992 -17.628 1.00 93.75 105 ARG A C 1
ATOM 796 O O . ARG A 1 105 ? -13.333 15.919 -17.679 1.00 93.75 105 ARG A O 1
ATOM 803 N N . ARG A 1 106 ? -13.821 13.816 -17.074 1.00 95.19 106 ARG A N 1
ATOM 804 C CA . ARG A 1 106 ? -12.457 13.491 -16.619 1.00 95.19 106 ARG A CA 1
ATOM 805 C C . ARG A 1 106 ? -11.488 13.334 -17.788 1.00 95.19 106 ARG A C 1
ATOM 807 O O . ARG A 1 106 ? -10.374 13.840 -17.692 1.00 95.19 106 ARG A O 1
ATOM 814 N N . ALA A 1 107 ? -11.906 12.680 -18.871 1.00 94.50 107 ALA A N 1
ATOM 815 C CA . ALA A 1 107 ? -11.110 12.533 -20.089 1.00 94.50 107 ALA A CA 1
ATOM 816 C C . ALA A 1 107 ? -10.819 13.881 -20.776 1.00 94.50 107 ALA A C 1
ATOM 818 O O . ALA A 1 107 ? -9.788 14.031 -21.422 1.00 94.50 107 ALA A O 1
ATOM 819 N N . LEU A 1 108 ? -11.675 14.887 -20.593 1.00 94.62 108 LEU A N 1
ATOM 820 C CA . LEU A 1 108 ? -11.446 16.250 -21.086 1.00 94.62 108 LEU A CA 1
ATOM 821 C C . LEU A 1 108 ? -10.536 17.091 -20.171 1.00 94.62 108 LEU A C 1
ATOM 823 O O . LEU A 1 108 ? -10.065 18.156 -20.564 1.00 94.62 108 LEU A O 1
ATOM 827 N N . ASP A 1 109 ? -10.254 16.641 -18.946 1.00 95.69 109 ASP A N 1
ATOM 828 C CA . ASP A 1 109 ? -9.456 17.405 -17.990 1.00 95.69 109 ASP A CA 1
ATOM 829 C C . ASP A 1 109 ? -7.960 17.109 -18.119 1.00 95.69 109 ASP A C 1
ATOM 831 O O . ASP A 1 109 ? -7.461 16.070 -17.673 1.00 95.69 109 ASP A O 1
ATOM 835 N N . ARG A 1 110 ? -7.202 18.102 -18.593 1.00 97.00 110 ARG A N 1
ATOM 836 C CA . ARG A 1 110 ? -5.729 18.086 -18.580 1.00 97.00 110 ARG A CA 1
ATOM 837 C C . ARG A 1 110 ? -5.160 17.719 -17.206 1.00 97.00 110 ARG A C 1
ATOM 839 O O . ARG A 1 110 ? -4.142 17.032 -17.115 1.00 97.00 110 ARG A O 1
ATOM 846 N N . GLY A 1 111 ? -5.789 18.172 -16.118 1.00 96.38 111 GLY A N 1
ATOM 847 C CA . GLY A 1 111 ? -5.345 17.863 -14.759 1.00 96.38 111 GLY A CA 1
ATOM 848 C C . GLY A 1 111 ? -5.433 16.372 -14.422 1.00 96.38 111 GLY A C 1
ATOM 849 O O . GLY A 1 111 ? -4.579 15.857 -13.695 1.00 96.38 111 GLY A O 1
ATOM 850 N N . TRP A 1 112 ? -6.433 15.665 -14.955 1.00 96.94 112 TRP A N 1
ATOM 851 C CA . TRP A 1 112 ? -6.552 14.216 -14.823 1.00 96.94 112 TRP A CA 1
ATOM 852 C C . TRP A 1 112 ? -5.456 13.507 -15.619 1.00 96.94 112 TRP A C 1
ATOM 854 O O . TRP A 1 112 ? -4.702 12.733 -15.023 1.00 96.94 112 TRP A O 1
ATOM 864 N N . TRP A 1 113 ? -5.287 13.858 -16.898 1.00 97.62 113 TRP A N 1
ATOM 865 C CA . TRP A 1 113 ? -4.235 13.298 -17.752 1.00 97.62 113 TRP A CA 1
ATOM 866 C C . TRP A 1 113 ? -2.846 13.476 -17.158 1.00 97.62 113 TRP A C 1
ATOM 868 O O . TRP A 1 113 ? -2.096 12.512 -17.054 1.00 97.62 113 TRP A O 1
ATOM 878 N N . LEU A 1 114 ? -2.518 14.671 -16.666 1.00 97.19 114 LEU A N 1
ATOM 879 C CA . LEU A 1 114 ? -1.213 14.941 -16.071 1.00 97.19 114 LEU A CA 1
ATOM 880 C C . LEU A 1 114 ? -0.922 14.033 -14.871 1.00 97.19 114 LEU A C 1
ATOM 882 O O . LEU A 1 114 ? 0.190 13.526 -14.732 1.00 97.19 114 LEU A O 1
ATOM 886 N N . ARG A 1 115 ? -1.906 13.820 -13.988 1.00 95.62 115 ARG A N 1
ATOM 887 C CA . ARG A 1 115 ? -1.747 12.921 -12.833 1.00 95.62 115 ARG A CA 1
ATOM 888 C C . ARG A 1 115 ? -1.581 11.470 -13.278 1.00 95.62 115 ARG A C 1
ATOM 890 O O . ARG A 1 115 ? -0.732 10.769 -12.727 1.00 95.62 115 ARG A O 1
ATOM 897 N N . SER A 1 116 ? -2.361 11.038 -14.265 1.00 97.00 116 SER A N 1
ATOM 898 C CA . SER A 1 116 ? -2.323 9.677 -14.799 1.00 97.00 116 SER A CA 1
ATOM 899 C C . SER A 1 116 ? -1.011 9.384 -15.537 1.00 97.00 116 SER A C 1
ATOM 901 O O . SER A 1 116 ? -0.339 8.414 -15.195 1.00 97.00 116 SER A O 1
ATOM 903 N N . ILE A 1 117 ? -0.580 10.267 -16.443 1.00 96.88 117 ILE A N 1
ATOM 904 C CA . ILE A 1 117 ? 0.681 10.163 -17.196 1.00 96.88 117 ILE A CA 1
ATOM 905 C C . ILE A 1 117 ? 1.875 10.196 -16.247 1.00 96.88 117 ILE A C 1
ATOM 907 O O . ILE A 1 117 ? 2.740 9.333 -16.333 1.00 96.88 117 ILE A O 1
ATOM 911 N N . ARG A 1 118 ? 1.913 11.113 -15.269 1.00 95.38 118 ARG A N 1
ATOM 912 C CA . ARG A 1 118 ? 2.997 11.141 -14.266 1.00 95.38 118 ARG A CA 1
ATOM 913 C C . ARG A 1 118 ? 3.124 9.822 -13.508 1.00 95.38 118 ARG A C 1
ATOM 915 O O . ARG A 1 118 ? 4.236 9.422 -13.177 1.00 95.38 118 ARG A O 1
ATOM 922 N N . LYS A 1 119 ? 2.001 9.172 -13.197 1.00 95.62 119 LYS A N 1
ATOM 923 C CA . LYS A 1 119 ? 1.971 7.889 -12.487 1.00 95.62 119 LYS A CA 1
ATOM 924 C C . LYS A 1 119 ? 2.410 6.732 -13.388 1.00 95.62 119 LYS A C 1
ATOM 926 O O . LYS A 1 119 ? 3.195 5.905 -12.934 1.00 95.62 119 LYS A O 1
ATOM 931 N N . ALA A 1 120 ? 1.922 6.680 -14.627 1.00 96.00 120 ALA A N 1
ATOM 932 C CA . ALA A 1 120 ? 2.312 5.672 -15.613 1.00 96.00 120 ALA A CA 1
ATOM 933 C C . ALA A 1 120 ? 3.803 5.790 -15.966 1.00 96.00 120 ALA A C 1
ATOM 935 O O . ALA A 1 120 ? 4.547 4.828 -15.801 1.00 96.00 120 ALA A O 1
ATOM 936 N N . HIS A 1 121 ? 4.265 7.001 -16.300 1.00 95.69 121 HIS A N 1
ATOM 937 C CA . HIS A 1 121 ? 5.675 7.311 -16.559 1.00 95.69 121 HIS A CA 1
ATOM 938 C C . HIS A 1 121 ? 6.567 6.917 -15.385 1.00 95.69 121 HIS A C 1
ATOM 940 O O . HIS A 1 121 ? 7.565 6.235 -15.582 1.00 95.69 121 HIS A O 1
ATOM 946 N N . ALA A 1 122 ? 6.176 7.260 -14.151 1.00 95.81 122 ALA A N 1
ATOM 947 C CA . ALA A 1 122 ? 6.980 6.934 -12.980 1.00 95.81 122 ALA A CA 1
ATOM 948 C C . ALA A 1 122 ? 7.179 5.432 -12.761 1.00 95.81 122 ALA A C 1
ATOM 950 O O . ALA A 1 122 ? 8.264 5.030 -12.345 1.00 95.81 122 ALA A O 1
ATOM 951 N N . ARG A 1 123 ? 6.151 4.630 -13.051 1.00 97.25 123 ARG A N 1
ATOM 952 C CA . ARG A 1 123 ? 6.187 3.169 -12.926 1.00 97.25 123 ARG A CA 1
ATOM 953 C C . ARG A 1 123 ? 6.942 2.513 -14.061 1.00 97.25 123 ARG A C 1
ATOM 955 O O . ARG A 1 123 ? 7.753 1.644 -13.791 1.00 97.25 123 ARG A O 1
ATOM 962 N N . ARG A 1 124 ? 6.708 2.949 -15.300 1.00 96.38 124 ARG A N 1
ATOM 963 C CA . ARG A 1 124 ? 7.450 2.453 -16.461 1.00 96.38 124 ARG A CA 1
ATOM 964 C C . ARG A 1 124 ? 8.938 2.750 -16.320 1.00 96.38 124 ARG A C 1
ATOM 966 O O . ARG A 1 124 ? 9.749 1.867 -16.539 1.00 96.38 124 ARG A O 1
ATOM 973 N N . PHE A 1 125 ? 9.278 3.960 -15.877 1.00 96.56 125 PHE A N 1
ATOM 974 C CA . PHE A 1 125 ? 10.650 4.335 -15.549 1.00 96.56 125 PHE A CA 1
ATOM 975 C C . PHE A 1 125 ? 11.286 3.345 -14.569 1.00 96.56 125 PHE A C 1
ATOM 977 O O . PHE A 1 125 ? 12.358 2.816 -14.832 1.00 96.56 125 PHE A O 1
ATOM 984 N N . GLU A 1 126 ? 10.610 3.086 -13.447 1.00 98.06 126 GLU A N 1
ATOM 985 C CA . GLU A 1 126 ? 11.140 2.188 -12.423 1.00 98.06 126 GLU A CA 1
ATOM 986 C C . GLU A 1 126 ? 11.219 0.741 -12.915 1.00 98.06 126 GLU A C 1
ATOM 988 O O . GLU A 1 126 ? 12.179 0.046 -12.613 1.00 98.06 126 GLU A O 1
ATOM 993 N N . HIS A 1 127 ? 10.248 0.292 -13.714 1.00 98.06 127 HIS A N 1
ATOM 994 C CA . HIS A 1 127 ? 10.276 -1.038 -14.317 1.00 98.06 127 HIS A CA 1
ATOM 995 C C . HIS A 1 127 ? 11.481 -1.218 -15.236 1.00 98.06 127 HIS A C 1
ATOM 997 O O . HIS A 1 127 ? 12.204 -2.198 -15.102 1.00 98.06 127 HIS A O 1
ATOM 1003 N N . VAL A 1 128 ? 11.739 -0.240 -16.104 1.00 97.00 128 VAL A N 1
ATOM 1004 C CA . VAL A 1 128 ? 12.906 -0.247 -16.989 1.00 97.00 128 VAL A CA 1
ATOM 1005 C C . VAL A 1 128 ? 14.200 -0.216 -16.175 1.00 97.00 128 VAL A C 1
ATOM 1007 O O . VAL A 1 128 ? 15.133 -0.945 -16.490 1.00 97.00 128 VAL A O 1
ATOM 1010 N N . ALA A 1 129 ? 14.256 0.548 -15.080 1.00 97.38 129 ALA A N 1
ATOM 1011 C CA . ALA A 1 129 ? 15.411 0.532 -14.184 1.00 97.38 129 ALA A CA 1
ATOM 1012 C C . ALA A 1 129 ? 15.651 -0.855 -13.554 1.00 97.38 129 ALA A C 1
ATOM 1014 O O . ALA A 1 129 ? 16.797 -1.301 -13.501 1.00 97.38 129 ALA A O 1
ATOM 1015 N N . ILE A 1 130 ? 14.592 -1.559 -13.136 1.00 97.88 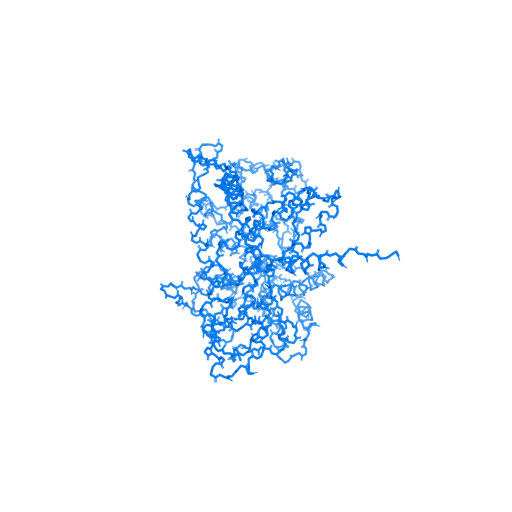130 ILE A N 1
ATOM 1016 C CA . ILE A 1 130 ? 14.670 -2.946 -12.648 1.00 97.88 130 ILE A CA 1
ATOM 1017 C C . ILE A 1 130 ? 15.202 -3.875 -13.748 1.00 97.88 130 ILE A C 1
ATOM 1019 O O . ILE A 1 130 ? 16.162 -4.603 -13.516 1.00 97.88 130 ILE A O 1
ATOM 1023 N N . GLN A 1 131 ? 14.623 -3.818 -14.951 1.00 96.69 131 GLN A N 1
ATOM 1024 C CA . GLN A 1 131 ? 15.013 -4.673 -16.081 1.00 96.69 131 GLN A CA 1
ATOM 1025 C C . GLN A 1 131 ? 16.463 -4.452 -16.525 1.00 96.69 131 GLN A C 1
ATOM 1027 O O . GLN A 1 131 ? 17.126 -5.388 -16.948 1.00 96.69 131 GLN A O 1
ATOM 1032 N N . LEU A 1 132 ? 16.971 -3.227 -16.401 1.00 95.06 132 LEU A N 1
ATOM 1033 C CA . LEU A 1 132 ? 18.352 -2.885 -16.739 1.00 95.06 132 LEU A CA 1
ATOM 1034 C C . LEU A 1 132 ? 19.348 -3.175 -15.596 1.00 95.06 132 LEU A C 1
ATOM 1036 O O . LEU A 1 132 ? 20.538 -2.889 -15.739 1.00 95.06 132 LEU A O 1
ATOM 1040 N N . GLY A 1 133 ? 18.888 -3.735 -14.471 1.00 94.06 133 GLY A N 1
ATOM 1041 C CA . GLY A 1 133 ? 19.734 -4.121 -13.337 1.00 94.06 133 GLY A CA 1
ATOM 1042 C C . GLY A 1 133 ? 20.133 -2.966 -12.415 1.00 94.06 133 GLY A C 1
ATOM 1043 O O . GLY A 1 133 ? 21.080 -3.098 -11.644 1.00 94.06 133 GLY A O 1
ATOM 1044 N N . PHE A 1 134 ? 19.428 -1.830 -12.459 1.00 95.56 134 PHE A N 1
ATOM 1045 C CA . PHE A 1 134 ? 19.684 -0.702 -11.554 1.00 95.56 134 PHE A CA 1
ATOM 1046 C C . PHE A 1 134 ? 19.050 -0.873 -10.172 1.00 95.56 134 PHE A C 1
ATOM 1048 O O . PHE A 1 134 ? 19.341 -0.076 -9.279 1.00 95.56 134 PHE A O 1
ATOM 1055 N N . VAL A 1 135 ? 18.262 -1.930 -9.954 1.00 95.88 135 VAL A N 1
ATOM 1056 C CA . VAL A 1 135 ? 17.655 -2.245 -8.656 1.00 95.88 135 VAL A CA 1
ATOM 1057 C C . VAL A 1 135 ? 18.192 -3.573 -8.133 1.00 95.88 135 VAL A C 1
ATOM 1059 O O . VAL A 1 135 ? 17.845 -4.643 -8.624 1.00 95.88 135 VAL A O 1
ATOM 1062 N N . SER A 1 136 ? 19.094 -3.496 -7.159 1.00 93.50 136 SER A N 1
ATOM 1063 C CA . SER A 1 136 ? 19.770 -4.640 -6.538 1.00 93.50 136 SER A CA 1
ATOM 1064 C C . SER A 1 136 ? 20.502 -4.189 -5.270 1.00 93.50 136 SER A C 1
ATOM 1066 O O . SER A 1 136 ? 20.639 -2.987 -5.031 1.00 93.50 136 SER A O 1
ATOM 1068 N N . TYR A 1 137 ? 21.066 -5.127 -4.500 1.00 88.12 137 TYR A N 1
ATOM 1069 C CA . TYR A 1 137 ? 21.981 -4.782 -3.402 1.00 88.12 137 TYR A CA 1
ATOM 1070 C C . TYR A 1 137 ? 23.198 -3.958 -3.853 1.00 88.12 137 TYR A C 1
ATOM 1072 O O . TYR A 1 137 ? 23.710 -3.170 -3.068 1.00 88.12 137 TYR A O 1
ATOM 1080 N N . LYS A 1 138 ? 23.666 -4.137 -5.098 1.00 85.25 138 LYS A N 1
ATOM 1081 C CA . LYS A 1 138 ? 24.912 -3.536 -5.603 1.00 85.25 138 LYS A CA 1
ATOM 1082 C C . LYS A 1 138 ? 24.729 -2.156 -6.233 1.00 85.25 138 LYS A C 1
ATOM 1084 O O . LYS A 1 138 ? 25.713 -1.455 -6.435 1.00 85.25 138 LYS A O 1
ATOM 1089 N N . THR A 1 139 ? 23.504 -1.788 -6.600 1.00 85.25 139 THR A N 1
ATOM 1090 C CA . THR A 1 139 ? 23.240 -0.584 -7.404 1.00 85.25 139 THR A CA 1
ATOM 1091 C C . THR A 1 139 ? 22.306 0.392 -6.706 1.00 85.25 139 THR A C 1
ATOM 1093 O O . THR A 1 139 ? 22.647 1.554 -6.550 1.00 85.25 139 THR A O 1
ATOM 1096 N N . GLY A 1 140 ? 21.132 -0.077 -6.290 1.00 86.88 140 GLY A N 1
ATOM 1097 C CA . GLY A 1 140 ? 20.034 0.753 -5.811 1.00 86.88 140 GLY A CA 1
ATOM 1098 C C . GLY A 1 140 ? 18.979 -0.135 -5.178 1.00 86.88 140 GLY A C 1
ATOM 1099 O O . GLY A 1 140 ? 18.048 -0.586 -5.834 1.00 86.88 140 GLY A O 1
ATOM 1100 N N . VAL A 1 141 ? 19.165 -0.459 -3.904 1.00 91.25 141 VAL A N 1
ATOM 1101 C CA . VAL A 1 141 ? 18.331 -1.448 -3.214 1.00 91.25 141 VAL A CA 1
ATOM 1102 C C . VAL A 1 141 ? 16.867 -0.994 -3.141 1.00 91.25 141 VAL A C 1
ATOM 1104 O O . VAL A 1 141 ? 16.581 0.168 -2.841 1.00 91.25 141 VAL A O 1
ATOM 1107 N N . TYR A 1 142 ? 15.938 -1.920 -3.397 1.00 94.75 142 TYR A N 1
ATOM 1108 C CA . TYR A 1 142 ? 14.473 -1.744 -3.365 1.00 94.75 142 TYR A CA 1
ATOM 1109 C C . TYR A 1 142 ? 13.873 -0.856 -4.464 1.00 94.75 142 TYR A C 1
ATOM 1111 O O . TYR A 1 142 ? 12.748 -1.101 -4.902 1.00 94.75 142 TYR A O 1
ATOM 1119 N N . VAL A 1 143 ? 14.574 0.206 -4.858 1.00 96.19 143 VAL A N 1
ATOM 1120 C CA . VAL A 1 143 ? 14.135 1.206 -5.834 1.00 96.19 143 VAL A CA 1
ATOM 1121 C C . VAL A 1 143 ? 15.350 1.940 -6.406 1.00 96.19 143 VAL A C 1
ATOM 1123 O O . VAL A 1 143 ? 16.308 2.218 -5.677 1.00 96.19 143 VAL A O 1
ATOM 1126 N N . SER A 1 144 ? 15.291 2.291 -7.690 1.00 95.88 144 SER A N 1
ATOM 1127 C CA . SER A 1 144 ? 16.362 3.012 -8.383 1.00 95.88 144 SER A CA 1
ATOM 1128 C C . SER A 1 144 ? 16.644 4.386 -7.767 1.00 95.88 144 SER A C 1
ATOM 1130 O O . SER A 1 144 ? 15.750 5.088 -7.275 1.00 95.88 144 SER A O 1
ATOM 1132 N N . ASP A 1 145 ? 17.899 4.810 -7.846 1.00 93.81 145 ASP A N 1
ATOM 1133 C CA . ASP A 1 145 ? 18.361 6.094 -7.313 1.00 93.81 145 ASP A CA 1
ATOM 1134 C C . ASP A 1 145 ? 17.679 7.289 -7.983 1.00 93.81 145 ASP A C 1
ATOM 1136 O O . ASP A 1 145 ? 17.330 8.282 -7.340 1.00 93.81 145 ASP A O 1
ATOM 1140 N N . GLU A 1 146 ? 17.428 7.186 -9.284 1.00 92.88 146 GLU A N 1
ATOM 1141 C CA . GLU A 1 146 ? 16.737 8.198 -10.071 1.00 92.88 146 GLU A CA 1
ATOM 1142 C C . GLU A 1 146 ? 15.298 8.396 -9.568 1.00 92.88 146 GLU A C 1
ATOM 1144 O O . GLU A 1 146 ? 14.810 9.530 -9.444 1.00 92.88 146 GLU A O 1
ATOM 1149 N N . THR A 1 147 ? 14.616 7.307 -9.205 1.00 95.00 147 THR A N 1
ATOM 1150 C CA . THR A 1 147 ? 13.293 7.378 -8.582 1.00 95.00 147 THR A CA 1
ATOM 1151 C C . THR A 1 147 ? 13.357 7.972 -7.176 1.00 95.00 147 THR A C 1
ATOM 1153 O O . THR A 1 147 ? 12.492 8.792 -6.846 1.00 95.00 147 THR A O 1
ATOM 1156 N N . VAL A 1 148 ? 14.375 7.637 -6.375 1.00 94.19 148 VAL A N 1
ATOM 1157 C CA . VAL A 1 148 ? 14.599 8.237 -5.046 1.00 94.19 148 VAL A CA 1
ATOM 1158 C C . VAL A 1 148 ? 14.728 9.758 -5.154 1.00 94.19 148 VAL A C 1
ATOM 1160 O O . VAL A 1 148 ? 13.975 10.493 -4.506 1.00 94.19 148 VAL A O 1
ATOM 1163 N N . GLN A 1 149 ? 15.613 10.250 -6.025 1.00 91.62 149 GLN A N 1
ATOM 1164 C CA . GLN A 1 149 ? 15.825 11.686 -6.239 1.00 91.62 149 GLN A CA 1
ATOM 1165 C C . GLN A 1 149 ? 14.543 12.386 -6.712 1.00 91.62 149 GLN A C 1
ATOM 1167 O O . GLN A 1 149 ? 14.161 13.448 -6.204 1.00 91.62 149 GLN A O 1
ATOM 1172 N N . ARG A 1 150 ? 13.820 11.771 -7.658 1.00 90.75 150 ARG A N 1
ATOM 1173 C CA . ARG A 1 150 ? 12.537 12.287 -8.156 1.00 90.75 150 ARG A CA 1
ATOM 1174 C C . ARG A 1 150 ? 11.490 12.390 -7.047 1.00 90.75 150 ARG A C 1
ATOM 1176 O O . ARG A 1 150 ? 10.771 13.392 -6.983 1.00 90.75 150 ARG A O 1
ATOM 1183 N N . GLN A 1 151 ? 11.380 11.377 -6.190 1.00 93.12 151 GLN A N 1
ATOM 1184 C CA . GLN A 1 151 ? 10.393 11.351 -5.113 1.00 93.12 151 GLN A CA 1
ATOM 1185 C C . GLN A 1 151 ? 10.737 12.351 -4.004 1.00 93.12 151 GLN A C 1
ATOM 1187 O O . GLN A 1 151 ? 9.843 13.037 -3.511 1.00 93.12 151 GLN A O 1
ATOM 1192 N N . ARG A 1 152 ? 12.021 12.528 -3.675 1.00 90.81 152 ARG A N 1
ATOM 1193 C CA . ARG A 1 152 ? 12.468 13.574 -2.740 1.00 90.81 152 ARG A CA 1
ATOM 1194 C C . ARG A 1 152 ? 12.123 14.969 -3.210 1.00 90.81 152 ARG A C 1
ATOM 1196 O O . ARG A 1 152 ? 11.518 15.730 -2.455 1.00 90.81 152 ARG A O 1
ATOM 1203 N N . ARG A 1 153 ? 12.451 15.291 -4.465 1.00 90.69 153 ARG A N 1
ATOM 1204 C CA . ARG A 1 153 ? 12.100 16.585 -5.062 1.00 90.69 153 ARG A CA 1
ATOM 1205 C C . ARG A 1 153 ? 10.596 16.833 -4.963 1.00 90.69 153 ARG A C 1
ATOM 1207 O O . ARG A 1 153 ? 10.183 17.889 -4.493 1.00 90.69 153 ARG A O 1
ATOM 1214 N N . ARG A 1 154 ? 9.784 15.822 -5.287 1.00 90.31 154 ARG A N 1
ATOM 1215 C CA . ARG A 1 154 ? 8.323 15.891 -5.154 1.00 90.31 154 ARG A CA 1
ATOM 1216 C C . ARG A 1 154 ? 7.869 16.110 -3.710 1.00 90.31 154 ARG A C 1
ATOM 1218 O O . ARG A 1 154 ? 6.973 16.911 -3.477 1.00 90.31 154 ARG A O 1
ATOM 1225 N N . ASN A 1 155 ? 8.464 15.421 -2.740 1.00 91.00 155 ASN A N 1
ATOM 1226 C CA . ASN A 1 155 ? 8.122 15.596 -1.329 1.00 91.00 155 ASN A CA 1
ATOM 1227 C C . ASN A 1 155 ? 8.452 17.019 -0.850 1.00 91.00 155 ASN A C 1
ATOM 1229 O O . ASN A 1 155 ? 7.632 17.626 -0.169 1.00 91.00 155 ASN A O 1
ATOM 1233 N N . LYS A 1 156 ? 9.594 17.580 -1.272 1.00 91.44 156 LYS A N 1
ATOM 1234 C CA . LYS A 1 156 ? 9.989 18.968 -0.977 1.00 91.44 156 LYS A CA 1
ATOM 1235 C C . LYS A 1 156 ? 9.032 19.984 -1.608 1.00 91.44 156 LYS A C 1
ATOM 1237 O O . LYS A 1 156 ? 8.624 20.933 -0.947 1.00 91.44 156 LYS A O 1
ATOM 1242 N N . GLU A 1 157 ? 8.649 19.780 -2.867 1.00 91.06 157 GLU A N 1
ATOM 1243 C CA . GLU A 1 157 ? 7.654 20.612 -3.560 1.00 91.06 157 GLU A CA 1
ATOM 1244 C C . GLU A 1 157 ? 6.277 20.533 -2.887 1.00 91.06 157 GLU A C 1
ATOM 1246 O O . GLU A 1 157 ? 5.642 21.560 -2.653 1.00 91.06 157 GLU A O 1
ATOM 1251 N N . ASN A 1 158 ? 5.836 19.329 -2.514 1.00 91.44 158 ASN A N 1
ATOM 1252 C CA . ASN A 1 158 ? 4.574 19.123 -1.809 1.00 91.44 158 ASN A CA 1
ATOM 1253 C C . ASN A 1 158 ? 4.581 19.789 -0.429 1.00 91.44 158 ASN A C 1
ATOM 1255 O O . ASN A 1 158 ? 3.593 20.420 -0.076 1.00 91.44 158 ASN A O 1
ATOM 1259 N N . ALA A 1 159 ? 5.674 19.687 0.333 1.00 91.19 159 ALA A N 1
ATOM 1260 C CA . ALA A 1 159 ? 5.792 20.346 1.633 1.00 91.19 159 ALA A CA 1
ATOM 1261 C C . ALA A 1 159 ? 5.645 21.870 1.497 1.00 91.19 159 ALA A C 1
ATOM 1263 O O . ALA A 1 159 ? 4.811 22.469 2.170 1.00 91.19 159 ALA A O 1
ATOM 1264 N N . LYS A 1 160 ? 6.351 22.481 0.531 1.00 93.44 160 LYS A N 1
ATOM 1265 C CA . LYS A 1 160 ? 6.205 23.914 0.217 1.00 93.44 160 LYS A CA 1
ATOM 1266 C C . LYS A 1 160 ? 4.767 24.286 -0.149 1.00 93.44 160 LYS A C 1
ATOM 1268 O O . LYS A 1 160 ? 4.259 25.301 0.317 1.00 93.44 160 LYS A O 1
ATOM 1273 N N . LEU A 1 161 ? 4.102 23.463 -0.963 1.00 91.81 161 LEU A N 1
ATOM 1274 C CA . LEU A 1 161 ? 2.709 23.691 -1.343 1.00 91.81 161 LEU A CA 1
ATOM 1275 C C . LEU A 1 161 ? 1.777 23.646 -0.123 1.00 91.81 161 LEU A C 1
ATOM 1277 O O . LEU A 1 161 ? 0.966 24.553 0.043 1.00 91.81 161 LEU A O 1
ATOM 1281 N N . LEU A 1 162 ? 1.905 22.631 0.736 1.00 92.44 162 LEU A N 1
ATOM 1282 C CA . LEU A 1 162 ? 1.086 22.498 1.946 1.00 92.44 162 LEU A CA 1
ATOM 1283 C C . LEU A 1 162 ? 1.310 23.659 2.923 1.00 92.44 162 LEU A C 1
ATOM 1285 O O . LEU A 1 162 ? 0.346 24.141 3.514 1.00 92.44 162 LEU A O 1
ATOM 1289 N N . ALA A 1 163 ? 2.552 24.128 3.064 1.00 93.25 163 ALA A N 1
ATOM 1290 C CA . ALA A 1 163 ? 2.883 25.281 3.899 1.00 93.25 163 ALA A CA 1
ATOM 1291 C C . ALA A 1 163 ? 2.296 26.595 3.346 1.00 93.25 163 ALA A C 1
ATOM 1293 O O . ALA A 1 163 ? 1.905 27.467 4.115 1.00 93.25 163 ALA A O 1
ATOM 1294 N N . SER A 1 164 ? 2.192 26.725 2.017 1.00 93.31 164 SER A N 1
ATOM 1295 C CA . SER A 1 164 ? 1.674 27.927 1.344 1.00 93.31 164 SER A CA 1
ATOM 1296 C C . SER A 1 164 ? 0.146 28.075 1.358 1.00 93.31 164 SER A C 1
ATOM 1298 O O . SER A 1 164 ? -0.361 29.164 1.085 1.00 93.31 164 SER A O 1
ATOM 1300 N N . ILE A 1 165 ? -0.587 26.987 1.622 1.00 93.81 165 ILE A N 1
ATOM 1301 C CA . ILE A 1 165 ? -2.052 26.964 1.607 1.00 93.81 165 ILE A CA 1
ATOM 1302 C C . ILE A 1 165 ? -2.560 27.213 3.023 1.00 93.81 165 ILE A C 1
ATOM 1304 O O . ILE A 1 165 ? -2.334 26.396 3.915 1.00 93.81 165 ILE A O 1
ATOM 1308 N N . GLU A 1 166 ? -3.305 28.299 3.197 1.00 95.38 166 GLU A N 1
ATOM 1309 C CA . GLU A 1 166 ? -4.043 28.593 4.423 1.00 95.38 166 GLU A CA 1
ATOM 1310 C C . GLU A 1 166 ? -5.491 28.134 4.284 1.00 95.38 166 GLU A C 1
ATOM 1312 O O . GLU A 1 166 ? -6.100 28.221 3.210 1.00 95.38 166 GLU A O 1
ATOM 1317 N N . VAL A 1 167 ? -6.025 27.591 5.371 1.00 94.75 167 VAL A N 1
ATOM 1318 C CA . VAL A 1 167 ? -7.415 27.163 5.469 1.00 94.75 167 VAL A CA 1
ATOM 1319 C C . VAL A 1 167 ? -8.037 27.703 6.749 1.00 94.75 167 VAL A C 1
ATOM 1321 O O . VAL A 1 167 ? -7.378 27.757 7.788 1.00 94.75 167 VAL A O 1
ATOM 1324 N N . GLU A 1 168 ? -9.313 28.051 6.664 1.00 95.06 168 GLU A N 1
ATOM 1325 C CA . GLU A 1 168 ? -10.127 28.563 7.763 1.00 95.06 168 GLU A CA 1
ATOM 1326 C C . GLU A 1 168 ? -11.339 27.651 7.982 1.00 95.06 168 GLU A C 1
ATOM 1328 O O . GLU A 1 168 ? -11.870 27.069 7.026 1.00 95.06 168 GLU A O 1
ATOM 1333 N N . ASN A 1 169 ? -11.749 27.482 9.239 1.00 94.38 169 ASN A N 1
ATOM 1334 C CA . ASN A 1 169 ? -12.966 26.755 9.597 1.00 94.38 169 ASN A CA 1
ATOM 1335 C C . ASN A 1 169 ? -14.130 27.689 9.956 1.00 94.38 169 ASN A C 1
ATOM 1337 O O . ASN A 1 169 ? -13.982 28.901 10.060 1.00 94.38 169 ASN A O 1
ATOM 1341 N N . GLU A 1 170 ? -15.302 27.111 10.207 1.00 93.56 170 GLU A N 1
ATOM 1342 C CA . GLU A 1 170 ? -16.511 27.854 10.574 1.00 93.56 170 GLU A CA 1
ATOM 1343 C C . GLU A 1 170 ? -16.434 28.608 11.918 1.00 93.56 170 GLU A C 1
ATOM 1345 O O . GLU A 1 170 ? -17.349 29.359 12.241 1.00 93.56 170 GLU A O 1
ATOM 1350 N N . LEU A 1 171 ? -15.361 28.420 12.694 1.00 93.12 171 LEU A N 1
ATOM 1351 C CA . LEU A 1 171 ? -15.097 29.115 13.958 1.00 93.12 171 LEU A CA 1
ATOM 1352 C C . LEU A 1 171 ? -14.090 30.271 13.797 1.00 93.12 171 LEU A C 1
ATOM 1354 O O . LEU A 1 171 ? -13.642 30.823 14.800 1.00 93.12 171 LEU A O 1
ATOM 1358 N N . GLY A 1 172 ? -13.684 30.602 12.565 1.00 92.25 172 GLY A N 1
ATOM 1359 C CA . GLY A 1 172 ? -12.677 31.632 12.282 1.00 92.25 172 GLY A CA 1
ATOM 1360 C C . GLY A 1 172 ? -11.247 31.225 12.654 1.00 92.25 172 GLY A C 1
ATOM 1361 O O . GLY A 1 172 ? -10.367 32.075 12.771 1.00 92.25 172 GLY A O 1
ATOM 1362 N N . GLN A 1 173 ? -10.991 29.932 12.885 1.00 94.19 173 GLN A N 1
ATOM 1363 C CA . GLN A 1 173 ? -9.643 29.443 13.163 1.00 94.19 173 GLN A CA 1
ATOM 1364 C C . GLN A 1 173 ? -8.896 29.223 11.853 1.00 94.19 173 GLN A C 1
ATOM 1366 O O . GLN A 1 173 ? -9.360 28.464 11.001 1.00 94.19 173 GLN A O 1
ATOM 1371 N N . THR A 1 174 ? -7.698 29.796 11.750 1.00 94.62 174 THR A N 1
ATOM 1372 C CA . THR A 1 174 ? -6.876 29.735 10.538 1.00 94.62 174 THR A CA 1
ATOM 1373 C C . THR A 1 174 ? -5.569 28.997 10.788 1.00 94.62 174 THR A C 1
ATOM 1375 O O . THR A 1 174 ? -4.818 29.303 11.716 1.00 94.62 174 THR A O 1
ATOM 1378 N N . TYR A 1 175 ? -5.277 28.017 9.932 1.00 94.62 175 TYR A N 1
ATOM 1379 C CA . TYR A 1 175 ? -4.041 27.237 9.975 1.00 94.62 175 TYR A CA 1
ATOM 1380 C C . TYR A 1 175 ? -3.504 26.981 8.566 1.00 94.62 175 TYR A C 1
ATOM 1382 O O . TYR A 1 175 ? -4.252 26.935 7.589 1.00 94.62 175 TYR A O 1
ATOM 1390 N N . SER A 1 176 ? -2.196 26.731 8.459 1.00 93.75 176 SER A N 1
ATOM 1391 C CA . SER A 1 176 ? -1.644 26.159 7.232 1.00 93.75 176 SER A CA 1
ATOM 1392 C C . SER A 1 176 ? -2.100 24.707 7.069 1.00 93.75 176 SER A C 1
ATOM 1394 O O . SER A 1 176 ? -2.255 23.959 8.044 1.00 93.75 176 SER A O 1
ATOM 1396 N N . LEU A 1 177 ? -2.273 24.272 5.822 1.00 92.38 177 LEU A N 1
ATOM 1397 C CA . LEU A 1 177 ? -2.646 22.894 5.513 1.00 92.38 177 LEU A CA 1
ATOM 1398 C C . LEU A 1 177 ? -1.576 21.896 5.991 1.00 92.38 177 LEU A C 1
ATOM 1400 O O . LEU A 1 177 ? -1.906 20.775 6.379 1.00 92.38 177 LEU A O 1
ATOM 1404 N N . GLU A 1 178 ? -0.307 22.312 6.018 1.00 93.88 178 GLU A N 1
ATOM 1405 C CA . GLU A 1 178 ? 0.796 21.563 6.630 1.00 93.88 178 GLU A CA 1
ATOM 1406 C C . GLU A 1 178 ? 0.547 21.262 8.115 1.00 93.88 178 GLU A C 1
ATOM 1408 O O . GLU A 1 178 ? 0.619 20.096 8.516 1.00 93.88 178 GLU A O 1
ATOM 1413 N N . LYS A 1 179 ? 0.199 22.279 8.922 1.00 92.69 179 LYS A N 1
ATOM 1414 C CA . LYS A 1 179 ? -0.069 22.104 10.359 1.00 92.69 179 LYS A CA 1
ATOM 1415 C C . LYS A 1 179 ? -1.201 21.107 10.590 1.00 92.69 179 LYS A C 1
ATOM 1417 O O . LYS A 1 179 ? -1.057 20.195 11.400 1.00 92.69 179 LYS A O 1
ATOM 1422 N N . LEU A 1 180 ? -2.294 21.215 9.834 1.00 91.56 180 LEU A N 1
ATOM 1423 C CA . LEU A 1 180 ? -3.413 20.273 9.942 1.00 91.56 180 LEU A CA 1
ATOM 1424 C C . LEU A 1 180 ? -3.033 18.854 9.495 1.00 91.56 180 LEU A C 1
ATOM 1426 O O . LEU A 1 180 ? -3.442 17.875 10.122 1.00 91.56 180 LEU A O 1
ATOM 1430 N N . ALA A 1 181 ? -2.232 18.716 8.435 1.00 89.38 181 ALA A N 1
ATOM 1431 C CA . ALA A 1 181 ? -1.764 17.415 7.965 1.00 89.38 181 ALA A CA 1
ATOM 1432 C C . ALA A 1 181 ? -0.873 16.707 9.002 1.00 89.38 181 ALA A C 1
ATOM 1434 O O . ALA A 1 181 ? -0.957 15.481 9.146 1.00 89.38 181 ALA A O 1
ATOM 1435 N N . ALA A 1 182 ? -0.062 17.465 9.747 1.00 91.62 182 ALA A N 1
ATOM 1436 C CA . ALA A 1 182 ? 0.837 16.952 10.779 1.00 91.62 182 ALA A CA 1
ATOM 1437 C C . ALA A 1 182 ? 0.112 16.351 12.000 1.00 91.62 182 ALA A C 1
ATOM 1439 O O . ALA A 1 182 ? 0.698 15.518 12.692 1.00 91.62 182 ALA A O 1
ATOM 1440 N N . LEU A 1 183 ? -1.160 16.708 12.231 1.00 90.56 183 LEU A N 1
ATOM 1441 C CA . LEU A 1 183 ? -2.003 16.153 13.302 1.00 90.56 183 LEU A CA 1
ATOM 1442 C C . LEU A 1 183 ? -2.578 14.764 12.967 1.00 90.56 183 LEU A C 1
ATOM 1444 O O . LEU A 1 183 ? -3.124 14.077 13.830 1.00 90.56 183 LEU A O 1
ATOM 1448 N N . GLY A 1 184 ? -2.503 14.345 11.701 1.00 87.88 184 GLY A N 1
ATOM 1449 C CA . GLY A 1 184 ? -3.072 13.086 11.227 1.00 87.88 184 GLY A CA 1
ATOM 1450 C C . GLY A 1 184 ? -2.049 11.964 11.048 1.00 87.88 184 GLY A C 1
ATOM 1451 O O . GLY A 1 184 ? -0.846 12.116 11.222 1.00 87.88 184 GLY A O 1
ATOM 1452 N N . THR A 1 185 ? -2.519 10.819 10.548 1.00 86.19 185 THR A N 1
ATOM 1453 C CA . THR A 1 185 ? -1.659 9.676 10.172 1.00 86.19 185 THR A CA 1
ATOM 1454 C C . THR A 1 185 ? -0.787 9.934 8.936 1.00 86.19 185 THR A C 1
ATOM 1456 O O . THR A 1 185 ? -0.169 9.004 8.415 1.00 86.19 185 THR A O 1
ATOM 1459 N N . SER A 1 186 ? -0.801 11.150 8.388 1.00 84.69 186 SER A N 1
ATOM 1460 C CA . SER A 1 186 ? 0.186 11.602 7.402 1.00 84.69 186 SER A CA 1
ATOM 1461 C C . SER A 1 186 ? 1.547 11.825 8.061 1.00 84.69 186 SER A C 1
ATOM 1463 O O . SER A 1 186 ? 2.562 11.617 7.406 1.00 84.69 186 SER A O 1
ATOM 1465 N N . ASN A 1 187 ? 1.559 12.148 9.358 1.00 89.75 187 ASN A N 1
ATOM 1466 C CA . ASN A 1 187 ? 2.757 12.174 10.180 1.00 89.75 187 ASN A CA 1
ATOM 1467 C C . ASN A 1 187 ? 3.253 10.731 10.450 1.00 89.75 187 ASN A C 1
ATOM 1469 O O . ASN A 1 187 ? 2.484 9.920 10.989 1.00 89.75 187 ASN A O 1
ATOM 1473 N N . PRO A 1 188 ? 4.507 10.394 10.087 1.00 88.06 188 PRO A N 1
ATOM 1474 C CA . PRO A 1 188 ? 5.093 9.070 10.302 1.00 88.06 188 PRO A CA 1
ATOM 1475 C C . PRO A 1 188 ? 5.049 8.604 11.764 1.00 88.06 188 PRO A C 1
ATOM 1477 O O . PRO A 1 188 ? 4.627 7.475 12.022 1.00 88.06 188 PRO A O 1
ATOM 1480 N N . ALA A 1 189 ? 5.348 9.485 12.723 1.00 89.81 189 ALA A N 1
ATOM 1481 C CA . ALA A 1 189 ? 5.366 9.147 14.145 1.00 89.81 189 ALA A CA 1
ATOM 1482 C C . ALA A 1 189 ? 3.967 8.772 14.663 1.00 89.81 189 ALA A C 1
ATOM 1484 O O . ALA A 1 189 ? 3.799 7.751 15.334 1.00 89.81 189 ALA A O 1
ATOM 1485 N N . ILE A 1 190 ? 2.936 9.540 14.282 1.00 90.50 190 ILE A N 1
ATOM 1486 C CA . ILE A 1 190 ? 1.537 9.227 14.623 1.00 90.50 190 ILE A CA 1
ATOM 1487 C C . ILE A 1 190 ? 1.120 7.910 13.965 1.00 90.50 190 ILE A C 1
ATOM 1489 O O . ILE A 1 190 ? 0.506 7.058 14.604 1.00 90.50 190 ILE A O 1
ATOM 1493 N N . ARG A 1 191 ? 1.475 7.701 12.691 1.00 90.88 191 ARG A N 1
ATOM 1494 C CA . ARG A 1 191 ? 1.172 6.452 11.979 1.00 90.88 191 ARG A CA 1
ATOM 1495 C C . ARG A 1 191 ? 1.812 5.239 12.660 1.00 90.88 191 ARG A C 1
ATOM 1497 O O . ARG A 1 191 ? 1.129 4.226 12.815 1.00 90.88 191 ARG A O 1
ATOM 1504 N N . ARG A 1 192 ? 3.081 5.341 13.072 1.00 90.44 192 ARG A N 1
ATOM 1505 C CA . ARG A 1 192 ? 3.797 4.302 13.826 1.00 90.44 192 ARG A CA 1
ATOM 1506 C C . ARG A 1 192 ? 3.108 4.029 15.161 1.00 90.44 192 ARG A C 1
ATOM 1508 O O . ARG A 1 192 ? 2.812 2.874 15.452 1.00 90.44 192 ARG A O 1
ATOM 1515 N N . GLY A 1 193 ? 2.783 5.074 15.923 1.00 90.38 193 GLY A N 1
ATOM 1516 C CA . GLY A 1 193 ? 2.068 4.958 17.197 1.00 90.38 193 GLY A CA 1
ATOM 1517 C C . GLY A 1 193 ? 0.716 4.252 17.061 1.00 90.38 193 GLY A C 1
ATOM 1518 O O . GLY A 1 193 ? 0.437 3.312 17.801 1.00 90.38 193 GLY A O 1
ATOM 1519 N N . GLU A 1 194 ? -0.092 4.628 16.065 1.00 92.00 194 GLU A N 1
ATOM 1520 C CA . GLU A 1 194 ? -1.377 3.972 15.782 1.00 92.00 194 GLU A CA 1
ATOM 1521 C C . GLU A 1 194 ? -1.206 2.494 15.410 1.00 92.00 194 GLU A C 1
ATOM 1523 O O . GLU A 1 194 ? -1.969 1.646 15.867 1.00 92.00 194 GLU A O 1
ATOM 1528 N N . LEU A 1 195 ? -0.206 2.160 14.589 1.00 91.69 195 LEU A N 1
ATOM 1529 C CA . LEU A 1 195 ? 0.086 0.774 14.223 1.00 91.69 195 LEU A CA 1
ATOM 1530 C C . LEU A 1 195 ? 0.472 -0.056 15.450 1.00 91.69 195 LEU A C 1
ATOM 1532 O O . LEU A 1 195 ? -0.133 -1.107 15.676 1.00 91.69 195 LEU A O 1
ATOM 1536 N N . MET A 1 196 ? 1.414 0.442 16.253 1.00 90.44 196 MET A N 1
ATOM 1537 C CA . MET A 1 196 ? 1.894 -0.232 17.461 1.00 90.44 196 MET A CA 1
ATOM 1538 C C . MET A 1 196 ? 0.794 -0.398 18.508 1.00 90.44 196 MET A C 1
ATOM 1540 O O . MET A 1 196 ? 0.683 -1.467 19.103 1.00 90.44 196 MET A O 1
ATOM 1544 N N . ASN A 1 197 ? -0.073 0.604 18.678 1.00 92.75 197 ASN A N 1
ATOM 1545 C CA . ASN A 1 197 ? -1.215 0.519 19.586 1.00 92.75 197 ASN A CA 1
ATOM 1546 C C . ASN A 1 197 ? -2.155 -0.642 19.224 1.00 92.75 197 ASN A C 1
ATOM 1548 O O . ASN A 1 197 ? -2.616 -1.372 20.098 1.00 92.75 197 ASN A O 1
ATOM 1552 N N . ARG A 1 198 ? -2.407 -0.865 17.928 1.00 93.62 198 ARG A N 1
ATOM 1553 C CA . ARG A 1 198 ? -3.246 -1.990 17.491 1.00 93.62 198 ARG A CA 1
ATOM 1554 C C . ARG A 1 198 ? -2.556 -3.339 17.618 1.00 93.62 198 ARG A C 1
ATOM 1556 O O . ARG A 1 198 ? -3.216 -4.308 17.968 1.00 93.62 198 ARG A O 1
ATOM 1563 N N . ILE A 1 199 ? -1.260 -3.411 17.308 1.00 91.31 199 ILE A N 1
ATOM 1564 C CA . ILE A 1 199 ? -0.469 -4.641 17.462 1.00 91.31 199 ILE A CA 1
ATOM 1565 C C . ILE A 1 199 ? -0.501 -5.083 18.924 1.00 91.31 199 ILE A C 1
ATOM 1567 O O . ILE A 1 199 ? -0.882 -6.217 19.201 1.00 91.31 199 ILE A O 1
ATOM 1571 N N . ARG A 1 200 ? -0.208 -4.155 19.842 1.00 91.38 200 ARG A N 1
ATOM 1572 C CA . ARG A 1 200 ? -0.320 -4.382 21.284 1.00 91.38 200 ARG A CA 1
ATOM 1573 C C . ARG A 1 200 ? -1.730 -4.826 21.673 1.00 91.38 200 ARG A C 1
ATOM 1575 O O . ARG A 1 200 ? -1.882 -5.787 22.411 1.00 91.38 200 ARG A O 1
ATOM 1582 N N . GLY A 1 201 ? -2.764 -4.168 21.144 1.00 93.81 201 GLY A N 1
ATOM 1583 C CA . GLY A 1 201 ? -4.144 -4.551 21.434 1.00 93.81 201 GLY A CA 1
ATOM 1584 C C . GLY A 1 201 ? -4.501 -5.972 20.989 1.00 93.81 201 GLY A C 1
ATOM 1585 O O . GLY A 1 201 ? -5.226 -6.662 21.695 1.00 93.81 201 GLY A O 1
ATOM 1586 N N . PHE A 1 202 ? -3.992 -6.438 19.845 1.00 94.12 202 PHE A N 1
ATOM 1587 C CA . PHE A 1 202 ? -4.186 -7.831 19.434 1.00 94.12 202 PHE A CA 1
ATOM 1588 C C . PHE A 1 202 ? -3.420 -8.823 20.299 1.00 94.12 202 PHE A C 1
ATOM 1590 O O . PHE A 1 202 ? -3.945 -9.900 20.558 1.00 94.12 202 PHE A O 1
ATOM 1597 N N . GLU A 1 203 ? -2.220 -8.464 20.743 1.00 91.94 203 GLU A N 1
ATOM 1598 C CA . GLU A 1 203 ? -1.427 -9.290 21.651 1.00 91.94 203 GLU A CA 1
ATOM 1599 C C . GLU A 1 203 ? -2.115 -9.450 23.014 1.00 91.94 203 GLU A C 1
ATOM 1601 O O . GLU A 1 203 ? -2.267 -10.569 23.487 1.00 91.94 203 GLU A O 1
ATOM 1606 N N . GLU A 1 204 ? -2.635 -8.366 23.597 1.00 93.19 204 GLU A N 1
ATOM 1607 C CA . GLU A 1 204 ? -3.416 -8.423 24.843 1.00 93.19 204 GLU A CA 1
ATOM 1608 C C . GLU A 1 204 ? -4.664 -9.310 24.695 1.00 93.19 204 GLU A C 1
ATOM 1610 O O . GLU A 1 204 ? -4.914 -10.172 25.531 1.00 93.19 204 GLU A O 1
ATOM 1615 N N . ILE A 1 205 ? -5.410 -9.170 23.592 1.00 94.56 205 ILE A N 1
ATOM 1616 C CA . ILE A 1 205 ? -6.568 -10.034 23.308 1.00 94.56 205 ILE A CA 1
ATOM 1617 C C . ILE A 1 205 ? -6.154 -11.494 23.084 1.00 94.56 205 ILE A C 1
ATOM 1619 O O . ILE A 1 205 ? -6.888 -12.406 23.454 1.00 94.56 205 ILE A O 1
ATOM 1623 N N . ALA A 1 206 ? -5.003 -11.743 22.459 1.00 93.62 206 ALA A N 1
ATOM 1624 C CA . ALA A 1 206 ? -4.497 -13.098 22.291 1.00 93.62 206 ALA A CA 1
ATOM 1625 C C . ALA A 1 206 ? -4.175 -13.747 23.638 1.00 93.62 206 ALA A C 1
ATOM 1627 O O . ALA A 1 206 ? -4.548 -14.898 23.842 1.00 93.62 206 ALA A O 1
ATOM 1628 N N . THR A 1 207 ? -3.584 -12.997 24.570 1.00 92.12 207 THR A N 1
ATOM 1629 C CA . THR A 1 207 ? -3.356 -13.455 25.945 1.00 92.12 207 THR A CA 1
ATOM 1630 C C . THR A 1 207 ? -4.669 -13.803 26.645 1.00 92.12 207 THR A C 1
ATOM 1632 O O . THR A 1 207 ? -4.789 -14.912 27.166 1.00 92.12 207 THR A O 1
ATOM 16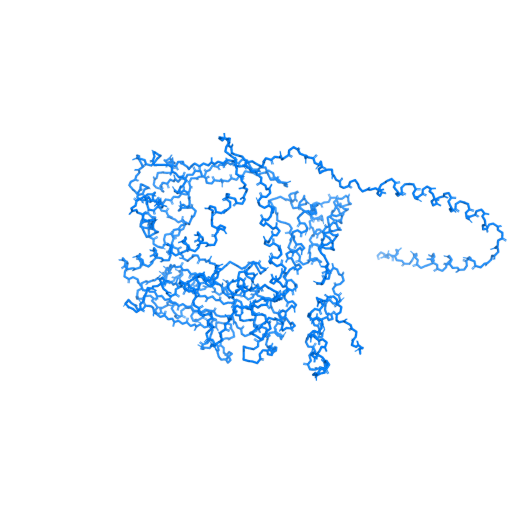35 N N . ASP A 1 208 ? -5.675 -12.920 26.594 1.00 93.62 208 ASP A N 1
ATOM 1636 C CA . ASP A 1 208 ? -6.997 -13.168 27.197 1.00 93.62 208 ASP A CA 1
ATOM 1637 C C . ASP A 1 208 ? -7.632 -14.469 26.682 1.00 93.62 208 ASP A C 1
ATOM 1639 O O . ASP A 1 208 ? -8.207 -15.246 27.443 1.00 93.62 208 ASP A O 1
ATOM 1643 N N . LEU A 1 209 ? -7.516 -14.713 25.374 1.00 93.69 209 LEU A N 1
ATOM 1644 C CA . LEU A 1 209 ? -8.112 -15.864 24.696 1.00 93.69 209 LEU A CA 1
ATOM 1645 C C . LEU A 1 209 ? -7.205 -17.102 24.676 1.00 93.69 209 LEU A C 1
ATOM 1647 O O . LEU A 1 209 ? -7.583 -18.121 24.100 1.00 93.69 209 LEU A O 1
ATOM 1651 N N . ARG A 1 210 ? -6.003 -17.028 25.268 1.00 92.94 210 ARG A N 1
ATOM 1652 C CA . ARG A 1 210 ? -4.959 -18.069 25.183 1.00 92.94 210 ARG A CA 1
ATOM 1653 C C . ARG A 1 210 ? -4.645 -18.480 23.736 1.00 92.94 210 ARG A C 1
ATOM 1655 O O . ARG A 1 210 ? -4.352 -19.638 23.439 1.00 92.94 210 ARG A O 1
ATOM 1662 N N . HIS A 1 211 ? -4.737 -17.525 22.820 1.00 93.75 211 HIS A N 1
ATOM 1663 C CA . HIS A 1 211 ? -4.306 -17.679 21.441 1.00 93.75 211 HIS A CA 1
ATOM 1664 C C . HIS A 1 211 ? -2.792 -17.511 21.336 1.00 93.75 211 HIS A C 1
ATOM 1666 O O . HIS A 1 211 ? -2.169 -16.802 22.123 1.00 93.75 211 HIS A O 1
ATOM 1672 N N . VAL A 1 212 ? -2.204 -18.127 20.316 1.00 92.56 212 VAL A N 1
ATOM 1673 C CA . VAL A 1 212 ? -0.759 -18.093 20.071 1.00 92.56 212 VAL A CA 1
ATOM 1674 C C . VAL A 1 212 ? -0.444 -17.330 18.793 1.00 92.56 212 VAL A C 1
ATOM 1676 O O . VAL A 1 212 ? -1.269 -17.255 17.879 1.00 92.56 212 VAL A O 1
ATOM 1679 N N . GLY A 1 213 ? 0.744 -16.729 18.746 1.00 92.25 213 GLY A N 1
ATOM 1680 C CA . GLY A 1 213 ? 1.215 -15.965 17.597 1.00 92.25 213 GLY A CA 1
ATOM 1681 C C . GLY A 1 213 ? 1.939 -16.843 16.578 1.00 92.25 213 GLY A C 1
ATOM 1682 O O . GLY A 1 213 ? 2.768 -17.673 16.943 1.00 92.25 213 GLY A O 1
ATOM 1683 N N . VAL A 1 214 ? 1.683 -16.615 15.293 1.00 93.25 214 VAL A N 1
ATOM 1684 C CA . VAL A 1 214 ? 2.446 -17.190 14.178 1.00 93.25 214 VAL A CA 1
ATOM 1685 C C . VAL A 1 214 ? 2.970 -16.047 13.318 1.00 93.25 214 VAL A C 1
ATOM 1687 O O . VAL A 1 214 ? 2.197 -15.236 12.798 1.00 93.25 214 VAL A O 1
ATOM 1690 N N . PHE A 1 215 ? 4.290 -15.987 13.163 1.00 91.88 215 PHE A N 1
ATOM 1691 C CA . PHE A 1 215 ? 4.959 -15.099 12.226 1.00 91.88 215 PHE A CA 1
ATOM 1692 C C . PHE A 1 215 ? 5.261 -15.858 10.936 1.00 91.88 215 PHE A C 1
ATOM 1694 O O . PHE A 1 215 ? 5.943 -16.880 10.946 1.00 91.88 215 PHE A O 1
ATOM 1701 N N . SER A 1 216 ? 4.738 -15.363 9.822 1.00 92.69 216 SER A N 1
ATOM 1702 C CA . SER A 1 216 ? 4.901 -15.973 8.506 1.00 92.69 216 SER A CA 1
ATOM 1703 C C . SER A 1 216 ? 5.562 -14.997 7.543 1.00 92.69 216 SER A C 1
ATOM 1705 O O . SER A 1 216 ? 5.175 -13.833 7.497 1.00 92.69 216 SER A O 1
ATOM 1707 N N . THR A 1 217 ? 6.497 -15.469 6.729 1.00 92.94 217 THR A N 1
ATOM 1708 C CA . THR A 1 217 ? 7.005 -14.737 5.562 1.00 92.94 217 THR A CA 1
ATOM 1709 C C . THR A 1 217 ? 6.572 -15.472 4.305 1.00 92.94 217 THR A C 1
ATOM 1711 O O . THR A 1 217 ? 6.779 -16.679 4.237 1.00 92.94 217 THR A O 1
ATOM 1714 N N . ILE A 1 218 ? 5.980 -14.772 3.336 1.00 95.56 218 ILE A N 1
ATOM 1715 C CA . ILE A 1 218 ? 5.600 -15.317 2.026 1.00 95.56 218 ILE A CA 1
ATOM 1716 C C . ILE A 1 218 ? 6.332 -14.540 0.938 1.00 95.56 218 ILE A C 1
ATOM 1718 O O . ILE A 1 218 ? 6.240 -13.310 0.888 1.00 95.56 218 ILE A O 1
ATOM 1722 N N . THR A 1 219 ? 6.975 -15.269 0.037 1.00 95.44 219 THR A N 1
ATOM 1723 C CA . THR A 1 219 ? 7.744 -14.726 -1.087 1.00 95.44 219 THR A CA 1
ATOM 1724 C C . THR A 1 219 ? 7.082 -15.110 -2.416 1.00 95.44 219 THR A C 1
ATOM 1726 O O . THR A 1 219 ? 6.337 -16.086 -2.485 1.00 95.44 219 THR A O 1
ATOM 1729 N N . ALA A 1 220 ? 7.303 -14.339 -3.482 1.00 97.12 220 ALA A N 1
ATOM 1730 C CA . ALA A 1 220 ? 6.862 -14.709 -4.829 1.00 97.12 220 ALA A CA 1
ATOM 1731 C C . ALA A 1 220 ? 7.840 -15.713 -5.489 1.00 97.12 220 ALA A C 1
ATOM 1733 O O . ALA A 1 220 ? 9.018 -15.720 -5.122 1.00 97.12 220 ALA A O 1
ATOM 1734 N N . PRO A 1 221 ? 7.393 -16.542 -6.457 1.00 97.31 221 PRO A N 1
ATOM 1735 C CA . PRO A 1 221 ? 8.275 -17.401 -7.250 1.00 97.31 221 PRO A CA 1
ATOM 1736 C C . PRO A 1 221 ? 9.446 -16.665 -7.894 1.00 97.31 221 PRO A C 1
ATOM 1738 O O . PRO A 1 221 ? 9.324 -15.481 -8.209 1.00 97.31 221 PRO A O 1
ATOM 1741 N N . SER A 1 222 ? 10.540 -17.381 -8.178 1.00 96.00 222 SER A N 1
ATOM 1742 C CA . SER A 1 222 ? 11.767 -16.800 -8.749 1.00 96.00 222 SER A CA 1
ATOM 1743 C C . SER A 1 222 ? 11.509 -15.960 -10.005 1.00 96.00 222 SER A C 1
ATOM 1745 O O . SER A 1 222 ? 12.119 -14.911 -10.169 1.00 96.00 222 SER A O 1
ATOM 1747 N N . LYS A 1 223 ? 10.542 -16.342 -10.850 1.00 97.31 223 LYS A N 1
ATOM 1748 C CA . LYS A 1 223 ? 10.169 -15.598 -12.069 1.00 97.31 223 LYS A CA 1
ATOM 1749 C C . LYS A 1 223 ? 9.653 -14.167 -11.842 1.00 97.31 223 LYS A C 1
ATOM 1751 O O . LYS A 1 223 ? 9.490 -13.426 -12.803 1.00 97.31 223 LYS A O 1
ATOM 1756 N N . TYR A 1 224 ? 9.391 -13.771 -10.596 1.00 98.00 224 TYR A N 1
ATOM 1757 C CA . TYR A 1 224 ? 9.048 -12.395 -10.220 1.00 98.00 224 TYR A CA 1
ATOM 1758 C C . TYR A 1 224 ? 10.247 -11.558 -9.751 1.00 98.00 224 TYR A C 1
ATOM 1760 O O . TYR A 1 224 ? 10.088 -10.355 -9.555 1.00 98.00 224 TYR A O 1
ATOM 1768 N N . HIS A 1 225 ? 11.422 -12.170 -9.584 1.00 97.12 225 HIS A N 1
ATOM 1769 C CA . HIS A 1 225 ? 12.633 -11.506 -9.104 1.00 97.12 225 HIS A CA 1
ATOM 1770 C C . HIS A 1 225 ? 13.582 -11.227 -10.264 1.00 97.12 225 HIS A C 1
ATOM 1772 O O . HIS A 1 225 ? 14.005 -12.159 -10.946 1.00 97.12 225 HIS A O 1
ATOM 1778 N N . ALA A 1 226 ? 13.920 -9.961 -10.487 1.00 96.94 226 ALA A N 1
ATOM 1779 C CA . ALA A 1 226 ? 14.633 -9.509 -11.680 1.00 96.94 226 ALA A CA 1
ATOM 1780 C C . ALA A 1 226 ? 16.111 -9.907 -11.697 1.00 96.94 226 ALA A C 1
ATOM 1782 O O . ALA A 1 226 ? 16.673 -10.160 -12.764 1.00 96.94 226 ALA A O 1
ATOM 1783 N N . VAL A 1 227 ? 16.735 -9.980 -10.520 1.00 94.75 227 VAL A N 1
ATOM 1784 C CA . VAL A 1 227 ? 18.161 -10.294 -10.378 1.00 94.75 227 VAL A CA 1
ATOM 1785 C C . VAL A 1 227 ? 18.408 -11.292 -9.255 1.00 94.75 227 VAL A C 1
ATOM 1787 O O . VAL A 1 227 ? 17.662 -11.358 -8.279 1.00 94.75 227 VAL A O 1
ATOM 1790 N N . LEU A 1 228 ? 19.488 -12.060 -9.370 1.00 92.06 228 LEU A N 1
ATOM 1791 C CA . LEU A 1 228 ? 19.915 -13.010 -8.346 1.00 92.06 228 LEU A CA 1
ATOM 1792 C C . LEU A 1 228 ? 20.580 -12.274 -7.173 1.00 92.06 228 LEU A C 1
ATOM 1794 O O . LEU A 1 228 ? 21.494 -11.476 -7.370 1.00 92.06 228 LEU A O 1
ATOM 1798 N N . SER A 1 229 ? 20.179 -12.579 -5.937 1.00 86.62 229 SER A N 1
ATOM 1799 C CA . SER A 1 229 ? 20.626 -11.854 -4.732 1.00 86.62 229 SER A CA 1
ATOM 1800 C C . SER A 1 229 ? 22.141 -11.871 -4.496 1.00 86.62 229 SER A C 1
ATOM 1802 O O . SER A 1 229 ? 22.698 -10.887 -4.012 1.00 86.62 229 SER A O 1
ATOM 1804 N N . LYS A 1 230 ? 22.818 -12.976 -4.838 1.00 84.94 230 LYS A N 1
ATOM 1805 C CA . LYS A 1 230 ? 24.261 -13.162 -4.610 1.00 84.94 230 LYS A CA 1
ATOM 1806 C C . LYS A 1 230 ? 25.123 -12.504 -5.690 1.00 84.94 230 LYS A C 1
ATOM 1808 O O . LYS A 1 230 ? 26.073 -11.792 -5.366 1.00 84.94 230 LYS A O 1
ATOM 1813 N N . SER A 1 231 ? 24.817 -12.747 -6.966 1.00 86.31 231 SER A N 1
ATOM 1814 C CA . SER A 1 231 ? 25.628 -12.237 -8.079 1.00 86.31 231 SER A CA 1
ATOM 1815 C C . SER A 1 231 ? 25.197 -10.840 -8.529 1.00 86.31 231 SER A C 1
ATOM 1817 O O . SER A 1 231 ? 26.046 -10.051 -8.947 1.00 86.31 231 SER A O 1
ATOM 1819 N N . GLY A 1 232 ? 23.921 -10.483 -8.364 1.00 85.56 232 GLY A N 1
ATOM 1820 C CA . GLY A 1 232 ? 23.319 -9.285 -8.956 1.00 85.56 232 GLY A CA 1
ATOM 1821 C C . GLY A 1 232 ? 23.080 -9.413 -10.464 1.00 85.56 232 GLY A C 1
ATOM 1822 O O . GLY A 1 232 ? 22.751 -8.422 -11.107 1.00 85.56 232 GLY A O 1
ATOM 1823 N N . GLU A 1 233 ? 23.272 -10.608 -11.025 1.00 89.56 233 GLU A N 1
ATOM 1824 C CA . GLU A 1 233 ? 23.036 -10.900 -12.439 1.00 89.56 233 GLU A CA 1
ATOM 1825 C C . GLU A 1 233 ? 21.547 -11.055 -12.729 1.00 89.56 233 GLU A C 1
ATOM 1827 O O . GLU A 1 233 ? 20.749 -11.346 -11.834 1.00 89.56 233 GLU A O 1
ATOM 1832 N N . GLU A 1 234 ? 21.183 -10.875 -13.995 1.00 92.69 234 GLU A N 1
ATOM 1833 C CA . GLU A 1 234 ? 19.813 -11.040 -14.467 1.00 92.69 234 GLU A CA 1
ATOM 1834 C C . GLU A 1 234 ? 19.316 -12.463 -14.211 1.00 92.69 234 GLU A C 1
ATOM 1836 O O . GLU A 1 234 ? 20.021 -13.444 -14.440 1.00 92.69 234 GLU A O 1
ATOM 1841 N N . ASN A 1 235 ? 18.078 -12.579 -13.739 1.00 95.69 235 ASN A N 1
ATOM 1842 C CA . ASN A 1 235 ? 17.450 -13.871 -13.527 1.00 95.69 235 ASN A CA 1
ATOM 1843 C C . ASN A 1 235 ? 16.809 -14.379 -14.835 1.00 95.69 235 ASN A C 1
ATOM 1845 O O . ASN A 1 235 ? 15.812 -13.800 -15.284 1.00 95.69 235 ASN A O 1
ATOM 1849 N N . PRO A 1 236 ? 17.272 -15.504 -15.416 1.00 94.94 236 PRO A N 1
ATOM 1850 C CA . PRO A 1 236 ? 16.710 -16.023 -16.663 1.00 94.94 236 PRO A CA 1
ATOM 1851 C C . PRO A 1 236 ? 15.220 -16.371 -16.560 1.00 94.94 236 PRO A C 1
ATOM 1853 O O . PRO A 1 236 ? 14.480 -16.195 -17.525 1.00 94.94 236 PRO A O 1
ATOM 1856 N N . ARG A 1 237 ? 14.739 -16.811 -15.384 1.00 96.12 237 ARG A N 1
ATOM 1857 C CA . ARG A 1 237 ? 13.314 -17.134 -15.178 1.00 96.12 237 ARG A CA 1
ATOM 1858 C C . ARG A 1 237 ? 12.423 -15.901 -15.243 1.00 96.12 237 ARG A C 1
ATOM 1860 O O . ARG A 1 237 ? 11.291 -15.995 -15.706 1.00 96.12 237 ARG A O 1
ATOM 1867 N N . TYR A 1 238 ? 12.924 -14.759 -14.779 1.00 97.50 238 TYR A N 1
ATOM 1868 C CA . TYR A 1 238 ? 12.210 -13.489 -14.856 1.00 97.50 238 TYR A CA 1
ATOM 1869 C C . TYR A 1 238 ? 12.089 -13.007 -16.299 1.00 97.50 238 TYR A C 1
ATOM 1871 O O . TYR A 1 238 ? 11.000 -12.629 -16.732 1.00 97.50 238 TYR A O 1
ATOM 1879 N N . ILE A 1 239 ? 13.179 -13.098 -17.065 1.00 96.62 239 ILE A N 1
ATOM 1880 C CA . ILE A 1 239 ? 13.191 -12.751 -18.491 1.00 96.62 239 ILE A CA 1
ATOM 1881 C C . ILE A 1 239 ? 12.230 -13.663 -19.263 1.00 96.62 239 ILE A C 1
ATOM 1883 O O . ILE A 1 239 ? 11.336 -13.166 -19.946 1.00 96.62 239 ILE A O 1
ATOM 1887 N N . ALA A 1 240 ? 12.343 -14.984 -19.082 1.00 96.69 240 ALA A N 1
ATOM 1888 C CA . ALA A 1 240 ? 11.502 -15.975 -19.756 1.00 96.69 240 ALA A CA 1
ATOM 1889 C C . ALA A 1 240 ? 10.003 -15.821 -19.440 1.00 96.69 240 ALA A C 1
ATOM 1891 O O . ALA A 1 240 ? 9.157 -16.143 -20.270 1.00 96.69 240 ALA A O 1
ATOM 1892 N N . PHE A 1 241 ? 9.660 -15.301 -18.258 1.00 97.19 241 PHE A N 1
ATOM 1893 C CA . PHE A 1 241 ? 8.277 -15.031 -17.855 1.00 97.19 241 PHE A CA 1
ATOM 1894 C C . PHE A 1 241 ? 7.755 -13.655 -18.313 1.00 97.19 241 PHE A C 1
ATOM 1896 O O . PHE A 1 241 ? 6.646 -13.257 -17.958 1.00 97.19 241 PHE A O 1
ATOM 1903 N N . GLY A 1 242 ? 8.531 -12.914 -19.107 1.00 97.00 242 GLY A N 1
ATOM 1904 C CA . GLY A 1 242 ? 8.120 -11.621 -19.655 1.00 97.00 242 GLY A CA 1
ATOM 1905 C C . GLY A 1 242 ? 8.389 -10.430 -18.734 1.00 97.00 242 GLY A C 1
ATOM 1906 O O . GLY A 1 242 ? 7.771 -9.382 -18.907 1.00 97.00 242 GLY A O 1
ATOM 1907 N N . SER A 1 243 ? 9.320 -10.562 -17.782 1.00 97.62 243 SER A N 1
ATOM 1908 C CA . SER A 1 243 ? 9.769 -9.481 -16.893 1.00 97.62 243 SER A CA 1
ATOM 1909 C C . SER A 1 243 ? 8.627 -8.795 -16.116 1.00 97.62 243 SER A C 1
ATOM 1911 O O . SER A 1 243 ? 8.397 -7.595 -16.303 1.00 97.62 243 SER A O 1
ATOM 1913 N N . PRO A 1 244 ? 7.877 -9.518 -15.262 1.00 98.06 244 PRO A N 1
ATOM 1914 C CA . PRO A 1 244 ? 6.728 -8.962 -14.541 1.00 98.06 244 PRO A CA 1
ATOM 1915 C C . PRO A 1 244 ? 7.100 -7.763 -13.657 1.00 98.06 244 PRO A C 1
ATOM 1917 O O . PRO A 1 244 ? 8.196 -7.671 -13.113 1.00 98.06 244 PRO A O 1
ATOM 1920 N N . THR A 1 245 ? 6.165 -6.841 -13.439 1.00 98.31 245 THR A N 1
ATOM 1921 C CA . THR A 1 245 ? 6.387 -5.714 -12.523 1.00 98.31 245 THR A CA 1
ATOM 1922 C C . THR A 1 245 ? 6.242 -6.139 -11.053 1.00 98.31 245 THR A C 1
ATOM 1924 O O . THR A 1 245 ? 5.501 -7.077 -10.736 1.00 98.31 245 THR A O 1
ATOM 1927 N N . PRO A 1 246 ? 6.781 -5.360 -10.095 1.00 98.50 246 PRO A N 1
ATOM 1928 C CA . PRO A 1 246 ? 6.432 -5.485 -8.678 1.00 98.50 246 PRO A CA 1
ATOM 1929 C C . PRO A 1 246 ? 4.924 -5.425 -8.386 1.00 98.50 246 PRO A C 1
ATOM 1931 O O . PRO A 1 246 ? 4.463 -5.966 -7.381 1.00 98.50 246 PRO A O 1
ATOM 1934 N N . ARG A 1 247 ? 4.116 -4.787 -9.247 1.00 98.00 247 ARG A N 1
ATOM 1935 C CA . ARG A 1 247 ? 2.650 -4.802 -9.102 1.00 98.00 247 ARG A CA 1
ATOM 1936 C C . ARG A 1 247 ? 2.037 -6.136 -9.511 1.00 98.00 247 ARG A C 1
ATOM 1938 O O . ARG A 1 247 ? 1.047 -6.517 -8.891 1.00 98.00 247 ARG A O 1
ATOM 1945 N N . ASP A 1 248 ? 2.618 -6.828 -10.480 1.00 98.50 248 ASP A N 1
ATOM 1946 C CA . ASP A 1 248 ? 2.176 -8.160 -10.900 1.00 98.50 248 ASP A CA 1
ATOM 1947 C C . ASP A 1 248 ? 2.525 -9.193 -9.824 1.00 98.50 248 ASP A C 1
ATOM 1949 O O . ASP A 1 248 ? 1.668 -9.975 -9.416 1.00 98.50 248 ASP A O 1
ATOM 1953 N N . ALA A 1 249 ? 3.727 -9.106 -9.247 1.00 98.38 249 ALA A N 1
ATOM 1954 C CA . ALA A 1 249 ? 4.110 -9.892 -8.072 1.00 98.38 249 ALA A CA 1
ATOM 1955 C C . ALA A 1 249 ? 3.196 -9.612 -6.862 1.00 98.38 249 ALA A C 1
ATOM 1957 O O . ALA A 1 249 ? 2.724 -10.531 -6.191 1.00 98.38 249 ALA A O 1
ATOM 1958 N N . GLN A 1 250 ? 2.868 -8.340 -6.602 1.00 98.19 250 GLN A N 1
ATOM 1959 C CA . GLN A 1 250 ? 1.915 -7.979 -5.549 1.00 98.19 250 GLN A CA 1
ATOM 1960 C C . GLN A 1 250 ? 0.516 -8.553 -5.832 1.00 98.19 250 GLN A C 1
ATOM 1962 O O . GLN A 1 250 ? -0.162 -8.972 -4.891 1.00 98.19 250 GLN A O 1
ATOM 1967 N N . ALA A 1 251 ? 0.065 -8.552 -7.092 1.00 98.38 251 ALA A N 1
ATOM 1968 C CA . ALA A 1 251 ? -1.222 -9.118 -7.492 1.00 98.38 251 ALA A CA 1
ATOM 1969 C C . ALA A 1 251 ? -1.257 -10.636 -7.266 1.00 98.38 251 ALA A C 1
ATOM 1971 O O . ALA A 1 251 ? -2.206 -11.123 -6.652 1.00 98.38 251 ALA A O 1
ATOM 1972 N N . TYR A 1 252 ? -0.184 -11.341 -7.635 1.00 98.31 252 TYR A N 1
ATOM 1973 C CA . TYR A 1 252 ? 0.006 -12.760 -7.337 1.00 98.31 252 TYR A CA 1
ATOM 1974 C C . TYR A 1 252 ? -0.110 -13.052 -5.830 1.00 98.31 252 TYR A C 1
ATOM 1976 O O . TYR A 1 252 ? -0.926 -13.876 -5.417 1.00 98.31 252 TYR A O 1
ATOM 1984 N N . LEU A 1 253 ? 0.614 -12.317 -4.974 1.00 98.12 253 LEU A N 1
ATOM 1985 C CA . LEU A 1 253 ? 0.526 -12.502 -3.516 1.00 98.12 253 LEU A CA 1
ATOM 1986 C C . LEU A 1 253 ? -0.888 -12.215 -2.974 1.00 98.12 253 LEU A C 1
ATOM 1988 O O . LEU A 1 253 ? -1.365 -12.893 -2.059 1.00 98.12 253 LEU A O 1
ATOM 1992 N N . CYS A 1 254 ? -1.594 -11.233 -3.550 1.00 97.88 254 CYS A N 1
ATOM 1993 C CA . CYS A 1 254 ? -2.997 -10.967 -3.215 1.00 97.88 254 CYS A CA 1
ATOM 1994 C C . CYS A 1 254 ? -3.915 -12.131 -3.567 1.00 97.88 254 CYS A C 1
ATOM 1996 O O . CYS A 1 254 ? -4.804 -12.446 -2.774 1.00 97.88 254 CYS A O 1
ATOM 1998 N N . GLU A 1 255 ? -3.697 -12.771 -4.709 1.00 98.12 255 GLU A N 1
ATOM 1999 C CA . GLU A 1 255 ? -4.471 -13.929 -5.133 1.00 98.12 255 GLU A CA 1
ATOM 2000 C C . GLU A 1 255 ? -4.224 -15.142 -4.229 1.00 98.12 255 GLU A C 1
ATOM 2002 O O . GLU A 1 255 ? -5.187 -15.736 -3.734 1.00 98.12 255 GLU A O 1
ATOM 2007 N N . VAL A 1 256 ? -2.957 -15.449 -3.923 1.00 97.19 256 VAL A N 1
ATOM 2008 C CA . VAL A 1 256 ? -2.579 -16.510 -2.971 1.00 97.19 256 VAL A CA 1
ATOM 2009 C C . VAL A 1 256 ? -3.299 -16.307 -1.637 1.00 97.19 256 VAL A C 1
ATOM 2011 O O . VAL A 1 256 ? -3.961 -17.218 -1.135 1.00 97.19 256 VAL A O 1
ATOM 2014 N N . LEU A 1 257 ? -3.263 -15.089 -1.085 1.00 95.25 257 LEU A N 1
ATOM 2015 C CA . LEU A 1 257 ? -3.918 -14.799 0.190 1.00 95.25 257 LEU A CA 1
ATOM 2016 C C . LEU A 1 257 ? -5.449 -14.821 0.096 1.00 95.25 257 LEU A C 1
ATOM 2018 O O . LEU A 1 257 ? -6.109 -15.199 1.063 1.00 95.25 257 LEU A O 1
ATOM 2022 N N . ALA A 1 258 ? -6.043 -14.422 -1.031 1.00 97.00 258 ALA A N 1
ATOM 2023 C CA . ALA A 1 258 ? -7.490 -14.503 -1.224 1.00 97.00 258 ALA A CA 1
ATOM 2024 C C . ALA A 1 258 ? -7.977 -15.961 -1.197 1.00 97.00 258 ALA A C 1
ATOM 2026 O O . ALA A 1 258 ? -8.953 -16.274 -0.502 1.00 97.00 258 ALA A O 1
ATOM 2027 N N . ARG A 1 259 ? -7.261 -16.862 -1.882 1.00 97.94 259 ARG A N 1
ATOM 2028 C CA . ARG A 1 259 ? -7.545 -18.305 -1.890 1.00 97.94 259 ARG A CA 1
ATOM 2029 C C . ARG A 1 259 ? -7.327 -18.923 -0.505 1.00 97.94 259 ARG A C 1
ATOM 2031 O O . ARG A 1 259 ? -8.244 -19.542 0.035 1.00 97.94 259 ARG A O 1
ATOM 2038 N N . PHE A 1 260 ? -6.185 -18.636 0.122 1.00 97.38 260 PHE A N 1
ATOM 2039 C CA . PHE A 1 260 ? -5.865 -19.061 1.487 1.00 97.38 260 PHE A CA 1
ATOM 2040 C C . PHE A 1 260 ? -6.935 -18.636 2.503 1.00 97.38 260 PHE A C 1
ATOM 2042 O O . PHE A 1 260 ? -7.477 -19.465 3.231 1.00 97.38 260 PHE A O 1
ATOM 2049 N N . ARG A 1 261 ? -7.317 -17.352 2.516 1.00 96.12 261 ARG A N 1
ATOM 2050 C CA . ARG A 1 261 ? -8.354 -16.829 3.424 1.00 96.12 261 ARG A CA 1
ATOM 2051 C C . ARG A 1 261 ? -9.708 -17.498 3.213 1.00 96.12 261 ARG A C 1
ATOM 2053 O O . ARG A 1 261 ? -10.416 -17.737 4.188 1.00 96.12 261 ARG A O 1
ATOM 2060 N N . SER A 1 262 ? -10.066 -17.793 1.965 1.00 96.88 262 SER A N 1
ATOM 2061 C CA . SER A 1 262 ? -11.305 -18.511 1.643 1.00 96.88 262 SER A CA 1
ATOM 2062 C C . SER A 1 262 ? -11.273 -19.945 2.180 1.00 96.88 262 SER A C 1
ATOM 2064 O O . SER A 1 262 ? -12.273 -20.428 2.709 1.00 96.88 262 SER A O 1
ATOM 2066 N N . SER A 1 263 ? -10.113 -20.605 2.118 1.00 98.12 263 SER A N 1
ATOM 2067 C CA . SER A 1 263 ? -9.906 -21.939 2.690 1.00 98.12 263 SER A CA 1
ATOM 2068 C C . SER A 1 263 ? -10.020 -21.948 4.214 1.00 98.12 263 SER A C 1
ATOM 2070 O O . SER A 1 263 ? -10.824 -22.699 4.768 1.00 98.12 263 SER A O 1
ATOM 2072 N N . LEU A 1 264 ? -9.319 -21.031 4.894 1.00 97.44 264 LEU A N 1
ATOM 2073 C CA . LEU A 1 264 ? -9.443 -20.851 6.344 1.00 97.44 264 LEU A CA 1
ATOM 2074 C C . LEU A 1 264 ? -10.892 -20.583 6.759 1.00 97.44 264 LEU A C 1
ATOM 2076 O O . LEU A 1 264 ? -11.359 -21.118 7.766 1.00 97.44 264 LEU A O 1
ATOM 2080 N N . HIS A 1 265 ? -11.623 -19.791 5.961 1.00 95.00 265 HIS A N 1
ATOM 2081 C CA . HIS A 1 265 ? -13.024 -19.502 6.232 1.00 95.00 265 HIS A CA 1
ATOM 2082 C C . HIS A 1 265 ? -13.860 -20.786 6.325 1.00 95.00 265 HIS A C 1
ATOM 2084 O O . HIS A 1 265 ? -14.557 -20.990 7.323 1.00 95.00 265 HIS A O 1
ATOM 2090 N N . ARG A 1 266 ? -13.739 -21.666 5.321 1.00 97.44 266 ARG A N 1
ATOM 2091 C CA . ARG A 1 266 ? -14.432 -22.964 5.263 1.00 97.44 266 ARG A CA 1
ATOM 2092 C C . ARG A 1 266 ? -14.036 -23.900 6.405 1.00 97.44 266 ARG A C 1
ATOM 2094 O O . ARG A 1 266 ? -14.886 -24.620 6.906 1.00 97.44 266 ARG A O 1
ATOM 2101 N N . LYS A 1 267 ? -12.782 -23.839 6.857 1.00 96.88 267 LYS A N 1
ATOM 2102 C CA . LYS A 1 267 ? -12.263 -24.639 7.980 1.00 96.88 267 LYS A CA 1
ATOM 2103 C C . LYS A 1 267 ? -12.564 -24.056 9.368 1.00 96.88 267 LYS A C 1
ATOM 2105 O O . LYS A 1 267 ? -12.059 -24.562 10.360 1.00 96.88 267 LYS A O 1
ATOM 2110 N N . GLY A 1 268 ? -13.327 -22.963 9.461 1.00 96.06 268 GLY A N 1
ATOM 2111 C CA . GLY A 1 268 ? -13.630 -22.325 10.750 1.00 96.06 268 GLY A CA 1
ATOM 2112 C C . GLY A 1 268 ? -12.449 -21.589 11.403 1.00 96.06 268 GLY A C 1
ATOM 2113 O O . GLY A 1 268 ? -12.579 -21.104 12.521 1.00 96.06 268 GLY A O 1
ATOM 2114 N N . ILE A 1 269 ? -11.316 -21.432 10.709 1.00 96.94 269 ILE A N 1
ATOM 2115 C CA . ILE A 1 269 ? -10.124 -20.752 11.234 1.00 96.94 269 ILE A CA 1
ATOM 2116 C C . ILE A 1 269 ? -10.270 -19.244 10.987 1.00 96.94 269 ILE A C 1
ATOM 2118 O O . ILE A 1 269 ? -10.554 -18.805 9.866 1.00 96.94 269 ILE A O 1
ATOM 2122 N N . ARG A 1 270 ? -10.131 -18.427 12.036 1.00 95.19 270 ARG A N 1
ATOM 2123 C CA . ARG A 1 270 ? -10.339 -16.964 11.988 1.00 95.19 270 ARG A CA 1
ATOM 2124 C C . ARG A 1 270 ? -9.156 -16.218 12.617 1.00 95.19 270 ARG A C 1
ATOM 2126 O O . ARG A 1 270 ? -9.289 -15.678 13.713 1.00 95.19 270 ARG A O 1
ATOM 2133 N N . PRO A 1 271 ? -7.995 -16.176 11.940 1.00 96.00 271 PRO A N 1
ATOM 2134 C CA . PRO A 1 271 ? -6.830 -15.487 12.473 1.00 96.00 271 PRO A CA 1
ATOM 2135 C C . PRO A 1 271 ? -7.030 -13.966 12.442 1.00 96.00 271 PRO A C 1
ATOM 2137 O O . PRO A 1 271 ? -7.742 -13.433 11.583 1.00 96.00 271 PRO A O 1
ATOM 2140 N N . TYR A 1 272 ? -6.343 -13.255 13.331 1.00 95.81 272 TYR A N 1
ATOM 2141 C CA . TYR A 1 272 ? -6.324 -11.790 13.373 1.00 95.81 272 TYR A CA 1
ATOM 2142 C C . TYR A 1 272 ? -4.915 -11.260 13.637 1.00 95.81 272 TYR A C 1
ATOM 2144 O O . TYR A 1 272 ? -4.100 -11.936 14.250 1.00 95.81 272 TYR A O 1
ATOM 2152 N N . GLY A 1 273 ? -4.603 -10.060 13.152 1.00 94.50 273 GLY A N 1
ATOM 2153 C CA . GLY A 1 273 ? -3.257 -9.496 13.230 1.00 94.50 273 GLY A CA 1
ATOM 2154 C C . GLY A 1 273 ? -2.941 -8.540 12.083 1.00 94.50 273 GLY A C 1
ATOM 2155 O O . GLY A 1 273 ? -3.778 -7.722 11.689 1.00 94.50 273 GLY A O 1
ATOM 2156 N N . PHE A 1 274 ? -1.730 -8.633 11.532 1.00 93.38 274 PHE A N 1
ATOM 2157 C CA . PHE A 1 274 ? -1.222 -7.724 10.504 1.00 93.38 274 PHE A CA 1
ATOM 2158 C C . PHE A 1 274 ? -0.463 -8.430 9.389 1.00 93.38 274 PHE A C 1
ATOM 2160 O O . PHE A 1 274 ? 0.272 -9.379 9.625 1.00 93.38 274 PHE A O 1
ATOM 2167 N N . ARG A 1 275 ? -0.583 -7.875 8.181 1.00 94.19 275 ARG A N 1
ATOM 2168 C CA . ARG A 1 275 ? 0.293 -8.131 7.040 1.00 94.19 275 ARG A CA 1
ATOM 2169 C C . ARG A 1 275 ? 1.074 -6.868 6.695 1.00 94.19 275 ARG A C 1
ATOM 2171 O O . ARG A 1 275 ? 0.479 -5.799 6.514 1.00 94.19 275 ARG A O 1
ATOM 2178 N N . ILE A 1 276 ? 2.380 -7.021 6.537 1.00 94.06 276 ILE A N 1
ATOM 2179 C CA . ILE A 1 276 ? 3.333 -6.014 6.075 1.00 94.06 276 ILE A CA 1
ATOM 2180 C C . ILE A 1 276 ? 3.856 -6.450 4.709 1.00 94.06 276 ILE A C 1
ATOM 2182 O O . ILE A 1 276 ? 4.186 -7.616 4.543 1.00 94.06 276 ILE A O 1
ATOM 2186 N N . ALA A 1 277 ? 3.863 -5.550 3.729 1.00 95.19 277 ALA A N 1
ATOM 2187 C CA . ALA A 1 277 ? 4.482 -5.776 2.427 1.00 95.19 277 ALA A CA 1
ATOM 2188 C C . ALA A 1 277 ? 5.787 -4.982 2.346 1.00 95.19 277 ALA A C 1
ATOM 2190 O O . ALA A 1 277 ? 5.762 -3.770 2.572 1.00 95.19 277 ALA A O 1
ATOM 2191 N N . GLU A 1 278 ? 6.875 -5.664 2.003 1.00 91.81 278 GLU A N 1
ATOM 2192 C CA . GLU A 1 278 ? 8.226 -5.115 1.885 1.00 91.81 278 GLU A CA 1
ATOM 2193 C C . GLU A 1 278 ? 8.845 -5.500 0.538 1.00 91.81 278 GLU A C 1
ATOM 2195 O O . GLU A 1 278 ? 8.466 -6.521 -0.036 1.00 91.81 278 GLU A O 1
ATOM 2200 N N . PRO A 1 279 ? 9.782 -4.701 0.013 1.00 95.31 279 PRO A N 1
ATOM 2201 C CA . PRO A 1 279 ? 10.567 -5.077 -1.152 1.00 95.31 279 PRO A CA 1
ATOM 2202 C C . PRO A 1 279 ? 11.715 -6.022 -0.774 1.00 95.31 279 PRO A C 1
ATOM 2204 O O . PRO A 1 279 ? 12.410 -5.808 0.218 1.00 95.31 279 PRO A O 1
ATOM 2207 N N . HIS A 1 280 ? 11.972 -7.023 -1.611 1.00 94.06 280 HIS A N 1
ATOM 2208 C CA . HIS A 1 280 ? 13.302 -7.615 -1.746 1.00 94.06 280 HIS A CA 1
ATOM 2209 C C . HIS A 1 280 ? 14.256 -6.633 -2.428 1.00 94.06 280 HIS A C 1
ATOM 2211 O O . HIS A 1 280 ? 13.841 -5.594 -2.940 1.00 94.06 280 HIS A O 1
ATOM 2217 N N . HIS A 1 281 ? 15.550 -6.949 -2.432 1.00 93.31 281 HIS A N 1
ATOM 2218 C CA . HIS A 1 281 ? 16.607 -6.068 -2.938 1.00 93.31 281 HIS A CA 1
ATOM 2219 C C . HIS A 1 281 ? 16.405 -5.569 -4.374 1.00 93.31 281 HIS A C 1
ATOM 2221 O O . HIS A 1 281 ? 16.908 -4.502 -4.713 1.00 93.31 281 HIS A O 1
ATOM 2227 N N . ASP A 1 282 ? 15.679 -6.324 -5.192 1.00 95.38 282 ASP A N 1
ATOM 2228 C CA . ASP A 1 282 ? 15.350 -6.053 -6.592 1.00 95.38 282 ASP A CA 1
ATOM 2229 C C . ASP A 1 282 ? 13.983 -5.364 -6.783 1.00 95.38 282 ASP A C 1
ATOM 2231 O O . ASP A 1 282 ? 13.548 -5.106 -7.904 1.00 95.38 282 ASP A O 1
ATOM 2235 N N . GLY A 1 283 ? 13.288 -5.061 -5.684 1.00 96.56 283 GLY A N 1
ATOM 2236 C CA . GLY A 1 283 ? 11.968 -4.443 -5.679 1.00 96.56 283 GLY A CA 1
ATOM 2237 C C . GLY A 1 283 ? 10.797 -5.428 -5.748 1.00 96.56 283 GLY A C 1
ATOM 2238 O O . GLY A 1 283 ? 9.650 -4.973 -5.662 1.00 96.56 283 GLY A O 1
ATOM 2239 N N . CYS A 1 284 ? 11.023 -6.745 -5.853 1.00 97.75 284 CYS A N 1
ATOM 2240 C CA . CYS A 1 284 ? 9.941 -7.729 -5.791 1.00 97.75 284 CYS A CA 1
ATOM 2241 C C . CYS A 1 284 ? 9.303 -7.732 -4.385 1.00 97.75 284 CYS A C 1
ATOM 2243 O O . CYS A 1 284 ? 10.016 -7.855 -3.388 1.00 97.75 284 CYS A O 1
ATOM 2245 N N . PRO A 1 285 ? 7.971 -7.593 -4.239 1.00 97.50 285 PRO A N 1
ATOM 2246 C CA . PRO A 1 285 ? 7.324 -7.638 -2.935 1.00 97.50 285 PRO A CA 1
ATOM 2247 C C . PRO A 1 285 ? 7.422 -9.025 -2.286 1.00 97.50 285 PRO A C 1
ATOM 2249 O O . PRO A 1 285 ? 7.250 -10.050 -2.943 1.00 97.50 285 PRO A O 1
ATOM 2252 N N . HIS A 1 286 ? 7.559 -9.034 -0.965 1.00 95.62 286 HIS A N 1
ATOM 2253 C CA . HIS A 1 286 ? 7.269 -10.164 -0.086 1.00 95.62 286 HIS A CA 1
ATOM 2254 C C . HIS A 1 286 ? 6.488 -9.685 1.130 1.00 95.62 286 HIS A C 1
ATOM 2256 O O . HIS A 1 286 ? 6.440 -8.488 1.438 1.00 95.62 286 HIS A O 1
ATOM 2262 N N . TRP A 1 287 ? 5.810 -10.611 1.801 1.00 95.62 287 TRP A N 1
ATOM 2263 C CA . TRP A 1 287 ? 4.920 -10.281 2.903 1.00 95.62 287 TRP A CA 1
ATOM 2264 C C . TRP A 1 287 ? 5.359 -10.922 4.204 1.00 95.62 287 TRP A C 1
ATOM 2266 O O . TRP A 1 287 ? 5.541 -12.132 4.269 1.00 95.62 287 TRP A O 1
ATOM 2276 N N . HIS A 1 288 ? 5.392 -10.122 5.261 1.00 93.06 288 HIS A N 1
ATOM 2277 C CA . HIS A 1 288 ? 5.423 -10.602 6.634 1.00 93.06 288 HIS A CA 1
ATOM 2278 C C . HIS A 1 288 ? 4.017 -10.558 7.222 1.00 93.06 288 HIS A C 1
ATOM 2280 O O . HIS A 1 288 ? 3.304 -9.564 7.082 1.00 93.06 288 HIS A O 1
ATOM 2286 N N . MET A 1 289 ? 3.601 -11.619 7.897 1.00 93.50 289 MET A N 1
ATOM 2287 C CA . MET A 1 289 ? 2.318 -11.703 8.577 1.00 93.50 289 MET A CA 1
ATOM 2288 C C . MET A 1 289 ? 2.537 -12.103 10.024 1.00 93.50 289 MET A C 1
ATOM 2290 O O . MET A 1 289 ? 3.112 -13.149 10.290 1.00 93.50 289 MET A O 1
ATOM 2294 N N . LEU A 1 290 ? 2.037 -11.291 10.945 1.00 93.00 290 LEU A N 1
ATOM 2295 C CA . LEU A 1 290 ? 1.898 -11.659 12.345 1.00 93.00 290 LEU A CA 1
ATOM 2296 C C . LEU A 1 290 ? 0.418 -11.893 12.601 1.00 93.00 290 LEU A C 1
ATOM 2298 O O . LEU A 1 290 ? -0.371 -10.949 12.490 1.00 93.00 290 LEU A O 1
ATOM 2302 N N . VAL A 1 291 ? 0.044 -13.124 12.928 1.00 94.81 291 VAL A N 1
ATOM 2303 C CA . VAL A 1 291 ? -1.343 -13.476 13.239 1.00 94.81 291 VAL A CA 1
ATOM 2304 C C . VAL A 1 291 ? -1.453 -14.215 14.560 1.00 94.81 291 VAL A C 1
ATOM 2306 O O . VAL A 1 291 ? -0.527 -14.909 14.962 1.00 94.81 291 VAL A O 1
ATOM 2309 N N . PHE A 1 292 ? -2.609 -14.090 15.198 1.00 95.19 292 PHE A N 1
ATOM 2310 C CA . PHE A 1 292 ? -2.996 -14.823 16.393 1.00 95.19 292 PHE A CA 1
ATOM 2311 C C . PHE A 1 292 ? -4.208 -15.699 16.094 1.00 95.19 292 PHE A C 1
ATOM 2313 O O . PHE A 1 292 ? -5.103 -15.293 15.341 1.00 95.19 292 PHE A O 1
ATOM 2320 N N . LEU A 1 293 ? -4.225 -16.896 16.675 1.00 95.69 293 LEU A N 1
ATOM 2321 C CA . LEU A 1 293 ? -5.280 -17.895 16.519 1.00 95.69 293 LEU A CA 1
ATOM 2322 C C . LEU A 1 293 ? -5.239 -18.930 17.665 1.00 95.69 293 LEU A C 1
ATOM 2324 O O . LEU A 1 293 ? -4.226 -19.005 18.369 1.00 95.69 293 LEU A O 1
ATOM 2328 N N . PRO A 1 294 ? -6.304 -19.732 17.866 1.00 95.50 294 PRO A N 1
ATOM 2329 C CA . PRO A 1 294 ? -6.303 -20.826 18.837 1.00 95.50 294 PRO A CA 1
ATOM 2330 C C . PRO A 1 294 ? -5.136 -21.800 18.628 1.00 95.50 294 PRO A C 1
ATOM 2332 O O . PRO A 1 294 ? -4.832 -22.172 17.493 1.00 95.50 294 PRO A O 1
ATOM 2335 N N . ALA A 1 295 ? -4.512 -22.251 19.722 1.00 94.19 295 ALA A N 1
ATOM 2336 C CA . ALA A 1 295 ? -3.341 -23.133 19.673 1.00 94.19 295 ALA A CA 1
ATOM 2337 C C . ALA A 1 295 ? -3.600 -24.439 18.898 1.00 94.19 295 ALA A C 1
ATOM 2339 O O . ALA A 1 295 ? -2.764 -24.869 18.108 1.00 94.19 295 ALA A O 1
ATOM 2340 N N . ASN A 1 296 ? -4.794 -25.019 19.042 1.00 96.00 296 ASN A N 1
ATOM 2341 C CA . ASN A 1 296 ? -5.207 -26.236 18.338 1.00 96.00 296 ASN A CA 1
ATOM 2342 C C . ASN A 1 296 ? -5.449 -26.047 16.825 1.00 96.00 296 ASN A C 1
ATOM 2344 O O . ASN A 1 296 ? -5.667 -27.027 16.123 1.00 96.00 296 ASN A O 1
ATOM 2348 N N . GLN A 1 297 ? -5.435 -24.813 16.309 1.00 97.06 297 GLN A N 1
ATOM 2349 C CA . GLN A 1 297 ? -5.623 -24.516 14.882 1.00 97.06 297 GLN A CA 1
ATOM 2350 C C . GLN A 1 297 ? -4.320 -24.133 14.163 1.00 97.06 297 GLN A C 1
ATOM 2352 O O . GLN A 1 297 ? -4.338 -23.929 12.948 1.00 97.06 297 GLN A O 1
ATOM 2357 N N . VAL A 1 298 ? -3.194 -24.026 14.881 1.00 96.50 298 VAL A N 1
ATOM 2358 C CA . VAL A 1 298 ? -1.908 -23.578 14.317 1.00 96.50 298 VAL A CA 1
ATOM 2359 C C . VAL A 1 298 ? -1.426 -24.494 13.204 1.00 96.50 298 VAL A C 1
ATOM 2361 O O . VAL A 1 298 ? -1.092 -24.008 12.127 1.00 96.50 298 VAL A O 1
ATOM 2364 N N . GLU A 1 299 ? -1.431 -25.804 13.433 1.00 97.31 299 GLU A N 1
ATOM 2365 C CA . GLU A 1 299 ? -0.958 -26.780 12.449 1.00 97.31 299 GLU A CA 1
ATOM 2366 C C . GLU A 1 299 ? -1.788 -26.718 11.161 1.00 97.31 299 GLU A C 1
ATOM 2368 O O . GLU A 1 299 ? -1.242 -26.583 10.067 1.00 97.31 299 GLU A O 1
ATOM 2373 N N . ALA A 1 300 ? -3.119 -26.683 11.289 1.00 98.06 300 ALA A N 1
ATOM 2374 C CA . ALA A 1 300 ? -4.020 -26.539 10.151 1.00 98.06 300 ALA A CA 1
ATOM 2375 C C . ALA A 1 300 ? -3.804 -25.212 9.401 1.00 98.06 300 ALA A C 1
ATOM 2377 O O . ALA A 1 300 ? -3.798 -25.194 8.172 1.00 98.06 300 ALA A O 1
ATOM 2378 N N . TYR A 1 301 ? -3.593 -24.101 10.115 1.00 98.06 301 TYR A N 1
ATOM 2379 C CA . TYR A 1 301 ? -3.264 -22.809 9.506 1.00 98.06 301 TYR A CA 1
ATOM 2380 C C . TYR A 1 301 ? -1.948 -22.865 8.718 1.00 98.06 301 TYR A C 1
ATOM 2382 O O . TYR A 1 301 ? -1.882 -22.372 7.590 1.00 98.06 301 TYR A O 1
ATOM 2390 N N . GLN A 1 302 ? -0.909 -23.461 9.303 1.00 97.81 302 GLN A N 1
ATOM 2391 C CA . GLN A 1 302 ? 0.421 -23.566 8.706 1.00 97.81 302 GLN A CA 1
ATOM 2392 C C . GLN A 1 302 ? 0.431 -24.466 7.474 1.00 97.81 302 GLN A C 1
ATOM 2394 O O . GLN A 1 302 ? 0.986 -24.074 6.446 1.00 97.81 302 GLN A O 1
ATOM 2399 N N . ALA A 1 303 ? -0.226 -25.625 7.552 1.00 97.88 303 ALA A N 1
ATOM 2400 C CA . ALA A 1 303 ? -0.383 -26.543 6.432 1.00 97.88 303 ALA A CA 1
ATOM 2401 C C . ALA A 1 303 ? -1.109 -25.869 5.258 1.00 97.88 303 ALA A C 1
ATOM 2403 O O . ALA A 1 303 ? -0.630 -25.911 4.125 1.00 97.88 303 ALA A O 1
ATOM 2404 N N . GLU A 1 304 ? -2.214 -25.166 5.534 1.00 98.00 304 GLU A N 1
ATOM 2405 C CA . GLU A 1 304 ? -2.946 -24.407 4.516 1.00 98.00 304 GLU A CA 1
ATOM 2406 C C . GLU A 1 304 ? -2.080 -23.313 3.890 1.00 98.00 304 GLU A C 1
ATOM 2408 O O . GLU A 1 304 ? -2.036 -23.178 2.667 1.00 98.00 304 GLU A O 1
ATOM 2413 N N . LEU A 1 305 ? -1.369 -22.531 4.707 1.00 97.75 305 LEU A N 1
ATOM 2414 C CA . LEU A 1 305 ? -0.539 -21.450 4.190 1.00 97.75 305 LEU A CA 1
ATOM 2415 C C . LEU A 1 305 ? 0.579 -21.995 3.298 1.00 97.75 305 LEU A C 1
ATOM 2417 O O . LEU A 1 305 ? 0.822 -21.455 2.218 1.00 97.75 305 LEU A O 1
ATOM 2421 N N . ARG A 1 306 ? 1.219 -23.087 3.728 1.00 97.38 306 ARG A N 1
ATOM 2422 C CA . ARG A 1 306 ? 2.270 -23.763 2.969 1.00 97.38 306 ARG A CA 1
ATOM 2423 C C . ARG A 1 306 ? 1.749 -24.293 1.635 1.00 97.38 306 ARG A C 1
ATOM 2425 O O . ARG A 1 306 ? 2.369 -24.020 0.610 1.00 97.38 306 ARG A O 1
ATOM 2432 N N . ALA A 1 307 ? 0.591 -24.952 1.634 1.00 97.44 307 ALA A N 1
ATOM 2433 C CA . ALA A 1 307 ? -0.033 -25.475 0.421 1.00 97.44 307 ALA A CA 1
ATOM 2434 C C . ALA A 1 307 ? -0.302 -24.371 -0.617 1.00 97.44 307 ALA A C 1
ATOM 2436 O O . ALA A 1 307 ? 0.103 -24.495 -1.770 1.00 97.44 307 ALA A O 1
ATOM 2437 N N . TYR A 1 308 ? -0.922 -23.253 -0.219 1.00 97.75 308 TYR A N 1
ATOM 2438 C CA . TYR A 1 308 ? -1.209 -22.161 -1.161 1.00 97.75 308 TYR A CA 1
ATOM 2439 C C . TYR A 1 308 ? 0.040 -21.385 -1.594 1.00 97.75 308 TYR A C 1
ATOM 2441 O O . TYR A 1 308 ? 0.099 -20.939 -2.739 1.00 97.75 308 TYR A O 1
ATOM 2449 N N . ALA A 1 309 ? 1.034 -21.212 -0.718 1.00 96.38 309 ALA A N 1
ATOM 2450 C CA . ALA A 1 309 ? 2.270 -20.504 -1.060 1.00 96.38 309 ALA A CA 1
ATOM 2451 C C . ALA A 1 309 ? 3.128 -21.269 -2.088 1.00 96.38 309 ALA A C 1
ATOM 2453 O O . ALA A 1 309 ? 3.792 -20.644 -2.923 1.00 96.38 309 ALA A O 1
ATOM 2454 N N . LEU A 1 310 ? 3.095 -22.606 -2.036 1.00 96.88 310 LEU A N 1
ATOM 2455 C CA . LEU A 1 310 ? 3.843 -23.510 -2.919 1.00 96.88 310 LEU A CA 1
ATOM 2456 C C . LEU A 1 310 ? 3.037 -23.997 -4.133 1.00 96.88 310 LEU A C 1
ATOM 2458 O O . LEU A 1 310 ? 3.593 -24.669 -4.992 1.00 96.88 310 LEU A O 1
ATOM 2462 N N . ALA A 1 311 ? 1.756 -23.635 -4.251 1.00 96.81 311 ALA A N 1
ATOM 2463 C CA . ALA A 1 311 ? 0.890 -24.108 -5.335 1.00 96.81 311 ALA A CA 1
ATOM 2464 C C . ALA A 1 311 ? 1.387 -23.738 -6.747 1.00 96.81 311 ALA A C 1
ATOM 2466 O O . ALA A 1 311 ? 1.038 -24.406 -7.716 1.00 96.81 311 ALA A O 1
ATOM 2467 N N . VAL A 1 312 ? 2.173 -22.665 -6.875 1.00 96.25 312 VAL A N 1
ATOM 2468 C CA . VAL A 1 312 ? 2.776 -22.229 -8.141 1.00 96.25 312 VAL A CA 1
ATOM 2469 C C . VAL A 1 312 ? 4.288 -22.331 -8.028 1.00 96.25 312 VAL A C 1
ATOM 2471 O O . VAL A 1 312 ? 4.882 -21.723 -7.137 1.00 96.25 312 VAL A O 1
ATOM 2474 N N . ASP A 1 313 ? 4.905 -23.068 -8.951 1.00 96.06 313 ASP A N 1
ATOM 2475 C CA . ASP A 1 313 ? 6.351 -23.299 -9.007 1.00 96.06 313 ASP A CA 1
ATOM 2476 C C . ASP A 1 313 ? 6.920 -23.801 -7.660 1.00 96.06 313 ASP A C 1
ATOM 2478 O O . ASP A 1 313 ? 7.959 -23.329 -7.213 1.00 96.06 313 ASP A O 1
ATOM 2482 N N . GLY A 1 314 ? 6.209 -24.691 -6.955 1.00 94.31 314 GLY A N 1
ATOM 2483 C CA . GLY A 1 314 ? 6.628 -25.217 -5.642 1.00 94.31 314 GLY A CA 1
ATOM 2484 C C . GLY A 1 314 ? 7.829 -26.166 -5.688 1.00 94.31 314 GLY A C 1
ATOM 2485 O O . GLY A 1 314 ? 8.497 -26.355 -4.674 1.00 94.31 314 GLY A O 1
ATOM 2486 N N . GLU A 1 315 ? 8.116 -26.705 -6.872 1.00 94.50 315 GLU A N 1
ATOM 2487 C CA . GLU A 1 315 ? 9.225 -27.628 -7.137 1.00 94.50 315 GLU A CA 1
ATOM 2488 C C . GLU A 1 315 ? 10.499 -26.909 -7.607 1.00 94.50 315 GLU A C 1
ATOM 2490 O O . GLU A 1 315 ? 11.501 -27.547 -7.928 1.00 94.50 315 GLU A O 1
ATOM 2495 N N . GLU A 1 316 ? 10.494 -25.572 -7.693 1.00 94.38 316 GLU A N 1
ATOM 2496 C CA . GLU A 1 316 ? 11.707 -24.857 -8.079 1.00 94.38 316 GLU A CA 1
ATOM 2497 C C . GLU A 1 316 ? 12.784 -24.942 -6.974 1.00 94.38 316 GLU A C 1
ATOM 2499 O O . GLU A 1 316 ? 12.450 -24.921 -5.785 1.00 94.38 316 GLU A O 1
ATOM 2504 N N . PRO A 1 317 ? 14.085 -24.992 -7.328 1.00 91.38 317 PRO A N 1
ATOM 2505 C CA . PRO A 1 317 ? 15.164 -25.056 -6.347 1.00 91.38 317 PRO A CA 1
ATOM 2506 C C . PRO A 1 317 ? 15.051 -23.957 -5.287 1.00 91.38 317 PRO A C 1
ATOM 2508 O O . PRO A 1 317 ? 14.985 -22.771 -5.617 1.00 91.38 317 PRO A O 1
ATOM 2511 N N . GLY A 1 318 ? 15.042 -24.353 -4.013 1.00 88.31 318 GLY A N 1
ATOM 2512 C CA . GLY A 1 318 ? 14.938 -23.435 -2.883 1.00 88.31 318 GLY A CA 1
ATOM 2513 C C . GLY A 1 318 ? 13.512 -22.999 -2.521 1.00 88.31 318 GLY A C 1
ATOM 2514 O O . GLY A 1 318 ? 13.357 -22.217 -1.579 1.00 88.31 318 GLY A O 1
ATOM 2515 N N . ALA A 1 319 ? 12.466 -23.424 -3.245 1.00 92.56 319 ALA A N 1
ATOM 2516 C CA . ALA A 1 319 ? 11.095 -23.006 -2.938 1.00 92.56 319 ALA A CA 1
ATOM 2517 C C . ALA A 1 319 ? 10.597 -23.551 -1.601 1.00 92.56 319 ALA A C 1
ATOM 2519 O O . ALA A 1 319 ? 10.002 -22.800 -0.828 1.00 92.56 319 ALA A O 1
ATOM 2520 N N . GLN A 1 320 ? 10.868 -24.819 -1.300 1.00 90.31 320 GLN A N 1
ATOM 2521 C CA . GLN A 1 320 ? 10.426 -25.455 -0.057 1.00 90.31 320 GLN A CA 1
ATOM 2522 C C . GLN A 1 320 ? 11.013 -24.780 1.191 1.00 90.31 320 GLN A C 1
ATOM 2524 O O . GLN A 1 320 ? 10.373 -24.773 2.246 1.00 90.31 320 GLN A O 1
ATOM 2529 N N . GLU A 1 321 ? 12.197 -24.181 1.060 1.00 88.44 321 GLU A N 1
ATOM 2530 C CA . GLU A 1 321 ? 12.922 -23.485 2.121 1.00 88.44 321 GLU A CA 1
ATOM 2531 C C . GLU A 1 321 ? 12.565 -21.993 2.197 1.00 88.44 321 GLU A C 1
ATOM 2533 O O . GLU A 1 321 ? 12.444 -21.443 3.293 1.00 88.44 321 GLU A O 1
ATOM 2538 N N . ASN A 1 322 ? 12.404 -21.322 1.049 1.00 88.44 322 ASN A N 1
ATOM 2539 C CA . ASN A 1 322 ? 12.365 -19.853 0.984 1.00 88.44 322 ASN A CA 1
ATOM 2540 C C . ASN A 1 322 ? 10.993 -19.262 0.630 1.00 88.44 322 ASN A C 1
ATOM 2542 O O . ASN A 1 322 ? 10.769 -18.070 0.856 1.00 88.44 322 ASN A O 1
ATOM 2546 N N . ARG A 1 323 ? 10.061 -20.049 0.071 1.00 93.56 323 ARG A N 1
ATOM 2547 C CA . ARG A 1 323 ? 8.756 -19.527 -0.369 1.00 93.56 323 ARG A CA 1
ATOM 2548 C C . ARG A 1 323 ? 7.872 -19.128 0.801 1.00 93.56 323 ARG A C 1
ATOM 2550 O O . ARG A 1 323 ? 7.148 -18.133 0.723 1.00 93.56 323 ARG A O 1
ATOM 2557 N N . VAL A 1 324 ? 7.925 -19.922 1.867 1.00 94.81 324 VAL A N 1
ATOM 2558 C CA . VAL A 1 324 ? 7.166 -19.704 3.090 1.00 94.81 324 VAL A CA 1
ATOM 2559 C C . VAL A 1 324 ? 8.021 -20.046 4.303 1.00 94.81 324 VAL A C 1
ATOM 2561 O O . VAL A 1 324 ? 8.470 -21.176 4.467 1.00 94.81 324 VAL A O 1
ATOM 2564 N N . LYS A 1 325 ? 8.226 -19.065 5.181 1.00 92.31 325 LYS A N 1
ATOM 2565 C CA . LYS A 1 325 ? 8.883 -19.268 6.476 1.00 92.31 325 LYS A CA 1
ATOM 2566 C C . LYS A 1 325 ? 7.859 -19.093 7.579 1.00 92.31 325 LYS A C 1
ATOM 2568 O O . LYS A 1 325 ? 7.189 -18.067 7.616 1.00 92.31 325 LYS A O 1
ATOM 2573 N N . LEU A 1 326 ? 7.758 -20.070 8.472 1.00 92.75 326 LEU A N 1
ATOM 2574 C CA . LEU A 1 326 ? 6.801 -20.091 9.576 1.00 92.75 326 LEU A CA 1
ATOM 2575 C C . LEU A 1 326 ? 7.567 -20.129 10.896 1.00 92.75 326 LEU A C 1
ATOM 2577 O O . LEU A 1 326 ? 8.465 -20.949 11.067 1.00 92.75 326 LEU A O 1
ATOM 2581 N N . VAL A 1 327 ? 7.228 -19.231 11.814 1.00 90.56 327 VAL A N 1
ATOM 2582 C CA . VAL A 1 327 ? 7.829 -19.144 13.147 1.00 90.56 327 VAL A CA 1
ATOM 2583 C C . VAL A 1 327 ? 6.708 -19.007 14.169 1.00 90.56 327 VAL A C 1
ATOM 2585 O O . VAL A 1 327 ? 5.935 -18.049 14.123 1.00 90.56 327 VAL A O 1
ATOM 2588 N N . ASN A 1 328 ? 6.619 -19.959 15.095 1.00 89.94 328 ASN A N 1
ATOM 2589 C CA . ASN A 1 328 ? 5.702 -19.875 16.228 1.00 89.94 328 ASN A CA 1
ATOM 2590 C C . ASN A 1 328 ? 6.286 -18.940 17.286 1.00 89.94 328 ASN A C 1
ATOM 2592 O O . ASN A 1 328 ? 7.458 -19.046 17.639 1.00 89.94 328 ASN A O 1
ATOM 2596 N N . ILE A 1 329 ? 5.466 -18.020 17.785 1.00 83.94 329 ILE A N 1
ATOM 2597 C CA . ILE A 1 329 ? 5.849 -17.108 18.859 1.00 83.94 329 ILE A CA 1
ATOM 2598 C C . ILE A 1 329 ? 5.427 -17.758 20.172 1.00 83.94 329 ILE A C 1
ATOM 2600 O O . ILE A 1 329 ? 4.242 -17.806 20.504 1.00 83.94 329 ILE A O 1
ATOM 2604 N N . GLU A 1 330 ? 6.408 -18.285 20.898 1.00 67.00 330 GLU A N 1
ATOM 2605 C CA . GLU A 1 330 ? 6.209 -18.852 22.229 1.00 67.00 330 GLU A CA 1
ATOM 2606 C C . GLU A 1 330 ? 6.003 -17.747 23.271 1.00 67.00 330 GLU A C 1
ATOM 2608 O O . GLU A 1 330 ? 6.699 -16.725 23.268 1.00 67.00 330 GLU A O 1
ATOM 2613 N N . ALA A 1 331 ? 5.081 -17.979 24.206 1.00 55.72 331 ALA A N 1
ATOM 2614 C CA . ALA A 1 331 ? 4.900 -17.112 25.362 1.00 55.72 331 ALA A CA 1
ATOM 2615 C C . ALA A 1 331 ? 6.207 -17.062 26.181 1.00 55.72 331 ALA A C 1
ATOM 2617 O O . ALA A 1 331 ? 6.684 -18.087 26.657 1.00 55.72 331 ALA A O 1
ATOM 2618 N N . GLY A 1 332 ? 6.803 -15.871 26.318 1.00 53.22 332 GLY A N 1
ATOM 2619 C CA . GLY A 1 332 ? 8.002 -15.636 27.139 1.00 53.22 332 GLY A CA 1
ATOM 2620 C C . GLY A 1 332 ? 9.317 -15.408 26.378 1.00 53.22 332 GLY A C 1
ATOM 2621 O O . GLY A 1 332 ? 10.238 -14.841 26.956 1.00 53.22 332 GLY A O 1
ATOM 2622 N N . LYS A 1 333 ? 9.414 -15.740 25.079 1.00 56.72 333 LYS A N 1
ATOM 2623 C CA . LYS A 1 333 ? 10.626 -15.492 24.253 1.00 56.72 333 LYS A CA 1
ATOM 2624 C C . LYS A 1 333 ? 10.637 -14.128 23.536 1.00 56.72 333 LYS A C 1
ATOM 2626 O O . LYS A 1 333 ? 11.457 -13.887 22.652 1.00 56.72 333 LYS A O 1
ATOM 2631 N N . GLY A 1 334 ? 9.720 -13.237 23.905 1.00 59.44 334 GLY A N 1
ATOM 2632 C CA . GLY A 1 334 ? 9.542 -11.904 23.326 1.00 59.44 334 GLY A CA 1
ATOM 2633 C C . GLY A 1 334 ? 8.072 -11.594 23.056 1.00 59.44 334 GLY A C 1
ATOM 2634 O O . GLY A 1 334 ? 7.245 -12.499 22.970 1.00 59.44 334 GLY A O 1
ATOM 2635 N N . THR A 1 335 ? 7.735 -10.311 22.928 1.00 67.75 335 THR A N 1
ATOM 2636 C CA . THR A 1 335 ? 6.373 -9.888 22.580 1.00 67.75 335 THR A CA 1
ATOM 2637 C C . THR A 1 335 ? 6.160 -9.976 21.074 1.00 67.75 335 THR A C 1
ATOM 2639 O O . THR A 1 335 ? 7.056 -9.673 20.278 1.00 67.75 335 THR A O 1
ATOM 2642 N N . ALA A 1 336 ? 4.956 -10.343 20.653 1.00 68.75 336 ALA A N 1
ATOM 2643 C CA . ALA A 1 336 ? 4.537 -10.278 19.261 1.00 68.75 336 ALA A CA 1
ATOM 2644 C C . ALA A 1 336 ? 4.686 -8.846 18.708 1.00 68.75 336 ALA A C 1
ATOM 2646 O O . ALA A 1 336 ? 5.094 -8.659 17.557 1.00 68.75 336 ALA A O 1
ATOM 2647 N N . ALA A 1 337 ? 4.467 -7.829 19.555 1.00 68.81 337 ALA A N 1
ATOM 2648 C CA . ALA A 1 337 ? 4.827 -6.446 19.266 1.00 68.81 337 ALA A CA 1
ATOM 2649 C C . ALA A 1 337 ? 6.316 -6.267 18.928 1.00 68.81 337 ALA A C 1
ATOM 2651 O O . ALA A 1 337 ? 6.625 -5.592 17.948 1.00 68.81 337 ALA A O 1
ATOM 2652 N N . GLY A 1 338 ? 7.228 -6.895 19.672 1.00 70.06 338 GLY A N 1
ATOM 2653 C CA . GLY A 1 338 ? 8.666 -6.874 19.400 1.00 70.06 338 GLY A CA 1
ATOM 2654 C C . GLY A 1 338 ? 9.036 -7.492 18.049 1.00 70.06 338 GLY A C 1
ATOM 2655 O O . GLY A 1 338 ? 9.807 -6.894 17.298 1.00 70.06 338 GLY A O 1
ATOM 2656 N N . TYR A 1 339 ? 8.425 -8.628 17.689 1.00 70.50 339 TYR A N 1
ATOM 2657 C CA . TYR A 1 339 ? 8.684 -9.307 16.409 1.00 70.50 339 TYR A CA 1
ATOM 2658 C C . TYR A 1 339 ? 8.361 -8.430 15.196 1.00 70.50 339 TYR A C 1
ATOM 2660 O O . TYR A 1 339 ? 9.107 -8.421 14.215 1.00 70.50 339 TYR A O 1
ATOM 2668 N N . ILE A 1 340 ? 7.257 -7.680 15.251 1.00 77.50 340 ILE A N 1
ATOM 2669 C CA . ILE A 1 340 ? 6.799 -6.867 14.121 1.00 77.50 340 ILE A CA 1
ATOM 2670 C C . ILE A 1 340 ? 7.274 -5.404 14.179 1.00 77.50 340 ILE A C 1
ATOM 2672 O O . ILE A 1 340 ? 7.310 -4.742 13.142 1.00 77.50 340 ILE A O 1
ATOM 2676 N N . ALA A 1 341 ? 7.681 -4.897 15.352 1.00 76.88 341 ALA A N 1
ATOM 2677 C CA . ALA A 1 341 ? 8.106 -3.506 15.553 1.00 76.88 341 ALA A CA 1
ATOM 2678 C C . ALA A 1 341 ? 9.227 -3.088 14.594 1.00 76.88 341 ALA A C 1
ATOM 2680 O O . ALA A 1 341 ? 9.143 -2.023 13.980 1.00 76.88 341 ALA A O 1
ATOM 2681 N N . LYS A 1 342 ? 10.231 -3.957 14.404 1.00 77.88 342 LYS A N 1
ATOM 2682 C CA . LYS A 1 342 ? 11.326 -3.737 13.447 1.00 77.88 342 LYS A CA 1
ATOM 2683 C C . LYS A 1 342 ? 10.784 -3.469 12.042 1.00 77.88 342 LYS A C 1
ATOM 2685 O O . LYS A 1 342 ? 11.177 -2.494 11.413 1.00 77.88 342 LYS A O 1
ATOM 2690 N N . TYR A 1 343 ? 9.855 -4.294 11.567 1.00 80.62 343 TYR A N 1
ATOM 2691 C CA . TYR A 1 343 ? 9.261 -4.160 10.234 1.00 80.62 343 TYR A CA 1
ATOM 2692 C C . TYR A 1 343 ? 8.368 -2.916 10.127 1.00 80.62 343 TYR A C 1
ATOM 2694 O O . TYR A 1 343 ? 8.386 -2.224 9.113 1.00 80.62 343 TYR A O 1
ATOM 2702 N N . VAL A 1 344 ? 7.647 -2.547 11.193 1.00 84.00 344 VAL A N 1
ATOM 2703 C CA . VAL A 1 344 ? 6.890 -1.283 11.235 1.00 84.00 344 VAL A CA 1
ATOM 2704 C C . VAL A 1 344 ? 7.818 -0.081 11.078 1.00 84.00 344 VAL A C 1
ATOM 2706 O O . VAL A 1 344 ? 7.566 0.768 10.224 1.00 84.00 344 VAL A O 1
ATOM 2709 N N . ALA A 1 345 ? 8.898 -0.017 11.856 1.00 82.31 345 ALA A N 1
ATOM 2710 C CA . ALA A 1 345 ? 9.837 1.097 11.805 1.00 82.31 345 ALA A CA 1
ATOM 2711 C C . ALA A 1 345 ? 10.575 1.166 10.456 1.00 82.31 345 ALA A C 1
ATOM 2713 O O . ALA A 1 345 ? 10.578 2.225 9.826 1.00 82.31 345 ALA A O 1
ATOM 2714 N N . LYS A 1 346 ? 11.079 0.028 9.946 1.00 81.00 346 LYS A N 1
ATOM 2715 C CA . LYS A 1 346 ? 11.723 -0.091 8.621 1.00 81.00 346 LYS A CA 1
ATOM 2716 C C . LYS A 1 346 ? 10.865 0.436 7.462 1.00 81.00 346 LYS A C 1
ATOM 2718 O O . LYS A 1 346 ? 11.401 0.865 6.449 1.00 81.00 346 LYS A O 1
ATOM 2723 N N . ASN A 1 347 ? 9.540 0.393 7.590 1.00 83.56 347 ASN A N 1
ATOM 2724 C CA . ASN A 1 347 ? 8.602 0.762 6.526 1.00 83.56 347 ASN A CA 1
ATOM 2725 C C . ASN A 1 347 ? 7.999 2.161 6.675 1.00 83.56 347 ASN A C 1
ATOM 2727 O O . ASN A 1 347 ? 7.174 2.550 5.844 1.00 83.56 347 ASN A O 1
ATOM 2731 N N . ILE A 1 348 ? 8.344 2.894 7.737 1.00 83.31 348 ILE A N 1
ATOM 2732 C CA . ILE A 1 348 ? 7.772 4.212 8.034 1.00 83.31 348 ILE A CA 1
ATOM 2733 C C . ILE A 1 348 ? 8.860 5.281 8.045 1.00 83.31 348 ILE A C 1
ATOM 2735 O O . ILE A 1 348 ? 8.849 6.152 7.179 1.00 83.31 348 ILE A O 1
ATOM 2739 N N . ASP A 1 349 ? 9.777 5.227 9.009 1.00 80.88 349 ASP A N 1
ATOM 2740 C CA . ASP A 1 349 ? 10.779 6.278 9.227 1.00 80.88 349 ASP A CA 1
ATOM 2741 C C . ASP A 1 349 ? 12.139 5.770 9.725 1.00 80.88 349 ASP A C 1
ATOM 2743 O O . ASP A 1 349 ? 13.099 6.530 9.712 1.00 80.88 349 ASP A O 1
ATOM 2747 N N . GLY A 1 350 ? 12.268 4.487 10.077 1.00 75.81 350 GLY A N 1
ATOM 2748 C CA . GLY A 1 350 ? 13.514 3.906 10.587 1.00 75.81 350 GLY A CA 1
ATOM 2749 C C . GLY A 1 350 ? 13.805 4.211 12.055 1.00 75.81 350 GLY A C 1
ATOM 2750 O O . GLY A 1 350 ? 14.850 3.804 12.550 1.00 75.81 350 GLY A O 1
ATOM 2751 N N . GLU A 1 351 ? 12.898 4.877 12.771 1.00 76.94 351 GLU A N 1
ATOM 2752 C CA . GLU A 1 351 ? 13.122 5.220 14.177 1.00 76.94 351 GLU A CA 1
ATOM 2753 C C . GLU A 1 351 ? 13.311 3.970 15.043 1.00 76.94 351 GLU A C 1
ATOM 2755 O O . GLU A 1 351 ? 12.499 3.040 15.002 1.00 76.94 351 GLU A O 1
ATOM 2760 N N . GLY A 1 352 ? 14.357 3.969 15.871 1.00 62.72 352 GLY A N 1
ATOM 2761 C CA . GLY A 1 352 ? 14.663 2.848 16.761 1.00 62.72 352 GLY A CA 1
ATOM 2762 C C . GLY A 1 352 ? 15.109 1.580 16.026 1.00 62.72 352 GLY A C 1
ATOM 2763 O O . GLY A 1 352 ? 15.225 0.523 16.648 1.00 62.72 352 GLY A O 1
ATOM 2764 N N . VAL A 1 353 ? 15.363 1.658 14.714 1.00 66.25 353 VAL A N 1
ATOM 2765 C CA . VAL A 1 353 ? 16.034 0.593 13.969 1.00 66.25 353 VAL A CA 1
ATOM 2766 C C . VAL A 1 353 ? 17.538 0.812 14.106 1.00 66.25 353 VAL A C 1
ATOM 2768 O O . VAL A 1 353 ? 18.046 1.875 13.770 1.00 66.25 353 VAL A O 1
ATOM 2771 N N . GLY A 1 354 ? 18.252 -0.196 14.614 1.00 63.88 354 GLY A N 1
ATOM 2772 C CA . GLY A 1 354 ? 19.714 -0.246 14.531 1.00 63.88 354 GLY A CA 1
ATOM 2773 C C . GLY A 1 354 ? 20.178 -0.517 13.092 1.00 63.88 354 GLY A C 1
ATOM 2774 O O . GLY A 1 354 ? 19.659 0.042 12.129 1.00 63.88 354 GLY A O 1
ATOM 2775 N N . GLN A 1 355 ? 21.123 -1.438 12.904 1.00 61.62 355 GLN A N 1
ATOM 2776 C CA . GLN A 1 355 ? 21.558 -1.827 11.556 1.00 61.62 355 GLN A CA 1
ATOM 2777 C C . GLN A 1 355 ? 20.418 -2.486 10.754 1.00 61.62 355 GLN A C 1
ATOM 2779 O O . GLN A 1 355 ? 19.764 -3.438 11.202 1.00 61.62 355 GLN A O 1
ATOM 2784 N N . HIS A 1 356 ? 20.190 -1.999 9.533 1.00 58.41 356 HIS A N 1
ATOM 2785 C CA . HIS A 1 356 ? 19.220 -2.555 8.590 1.00 58.41 356 HIS A CA 1
ATOM 2786 C C . HIS A 1 356 ? 19.774 -3.822 7.915 1.00 58.41 356 HIS A C 1
ATOM 2788 O O . HIS A 1 356 ? 20.072 -3.847 6.725 1.00 58.41 356 HIS A O 1
ATOM 2794 N N . LYS A 1 357 ? 19.847 -4.911 8.686 1.00 60.91 357 LYS A N 1
ATOM 2795 C CA . LYS A 1 357 ? 20.206 -6.239 8.171 1.00 60.91 357 LYS A CA 1
ATOM 2796 C C . LYS A 1 357 ? 19.050 -6.885 7.415 1.00 60.91 357 LYS A C 1
ATOM 2798 O O . LYS A 1 357 ? 17.897 -6.852 7.889 1.00 60.91 357 LYS A O 1
ATOM 2803 N N . THR A 1 358 ? 19.373 -7.455 6.259 1.00 61.75 358 THR A N 1
ATOM 2804 C CA . THR A 1 358 ? 18.506 -8.355 5.481 1.00 61.75 358 THR A CA 1
ATOM 2805 C C . THR A 1 358 ? 18.614 -9.798 5.981 1.00 61.75 358 THR A C 1
ATOM 2807 O O . THR A 1 358 ? 19.447 -10.093 6.840 1.00 61.75 358 THR A O 1
ATOM 2810 N N . ALA A 1 359 ? 17.740 -10.691 5.509 1.00 57.94 359 ALA A N 1
ATOM 2811 C CA . ALA A 1 359 ? 17.776 -12.101 5.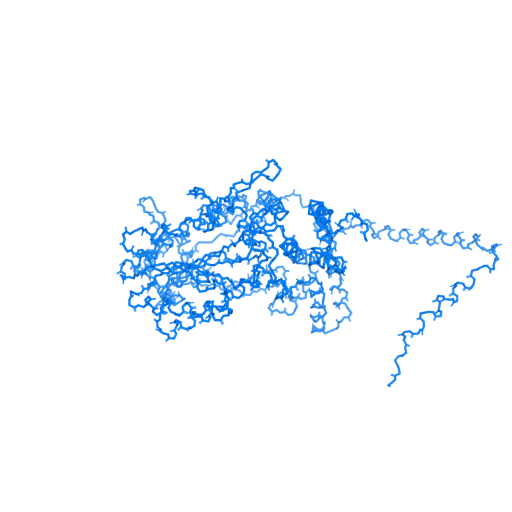909 1.00 57.94 359 ALA A CA 1
ATOM 2812 C C . ALA A 1 359 ? 19.032 -12.813 5.372 1.00 57.94 359 ALA A C 1
ATOM 2814 O O . ALA A 1 359 ? 19.514 -13.770 5.968 1.00 57.94 359 ALA A O 1
ATOM 2815 N N . GLU A 1 360 ? 19.574 -12.292 4.278 1.00 57.91 360 GLU A N 1
ATOM 2816 C CA . GLU A 1 360 ? 20.720 -12.779 3.525 1.00 57.91 360 GLU A CA 1
ATOM 2817 C C . GLU A 1 360 ? 22.058 -12.238 4.064 1.00 57.91 360 GLU A C 1
ATOM 2819 O O . GLU A 1 360 ? 23.104 -12.468 3.464 1.00 57.91 360 GLU A O 1
ATOM 2824 N N . GLY A 1 361 ? 22.038 -11.513 5.188 1.00 59.00 361 GLY A N 1
ATOM 2825 C CA . GLY A 1 361 ? 23.241 -11.013 5.859 1.00 59.00 361 GLY A CA 1
ATOM 2826 C C . GLY A 1 361 ? 23.785 -9.688 5.321 1.00 59.00 361 GLY A C 1
ATOM 2827 O O . GLY A 1 361 ? 24.773 -9.197 5.857 1.00 59.00 361 GLY A O 1
ATOM 2828 N N . TRP A 1 362 ? 23.141 -9.071 4.322 1.00 59.94 362 TRP A N 1
ATOM 2829 C CA . TRP A 1 362 ? 23.545 -7.750 3.827 1.00 59.94 362 TRP A CA 1
ATOM 2830 C C . TRP A 1 362 ? 23.142 -6.640 4.794 1.00 59.94 362 TRP A C 1
ATOM 2832 O O . TRP A 1 362 ? 21.969 -6.548 5.181 1.00 59.94 362 TRP A O 1
ATOM 2842 N N . ASP A 1 363 ? 24.103 -5.774 5.107 1.00 67.00 363 ASP A N 1
ATOM 2843 C CA . ASP A 1 363 ? 23.884 -4.497 5.774 1.00 67.00 363 ASP A CA 1
ATOM 2844 C C . ASP A 1 363 ? 23.455 -3.451 4.745 1.00 67.00 363 ASP A C 1
ATOM 2846 O O . ASP A 1 363 ? 24.249 -2.983 3.932 1.00 67.00 363 ASP A O 1
ATOM 2850 N N . VAL A 1 364 ? 22.176 -3.079 4.772 1.00 65.50 364 VAL A N 1
ATOM 2851 C CA . VAL A 1 364 ? 21.677 -1.970 3.959 1.00 65.50 364 VAL A CA 1
ATOM 2852 C C . VAL A 1 364 ? 21.863 -0.694 4.762 1.00 65.50 364 VAL A C 1
ATOM 2854 O O . VAL A 1 364 ? 21.077 -0.401 5.660 1.00 65.50 364 VAL A O 1
ATOM 2857 N N . THR A 1 365 ? 22.928 0.042 4.481 1.00 69.44 365 THR A N 1
ATOM 2858 C CA . THR A 1 365 ? 23.259 1.277 5.195 1.00 69.44 365 THR A CA 1
ATOM 2859 C C . THR A 1 365 ? 22.577 2.491 4.572 1.00 69.44 365 THR A C 1
ATOM 2861 O O . THR A 1 365 ? 21.994 2.425 3.488 1.00 69.44 365 THR A O 1
ATOM 2864 N N . THR A 1 366 ? 22.637 3.618 5.280 1.00 70.94 366 THR A N 1
ATOM 2865 C CA . THR A 1 366 ? 22.358 4.925 4.684 1.00 70.94 366 THR A CA 1
ATOM 2866 C C . THR A 1 366 ? 23.296 5.136 3.501 1.00 70.94 366 THR A C 1
ATOM 2868 O O . THR A 1 366 ? 24.492 4.862 3.598 1.00 70.94 366 THR A O 1
ATOM 2871 N N . ASP A 1 367 ? 22.732 5.586 2.389 1.00 63.75 367 ASP A N 1
ATOM 2872 C CA . ASP A 1 367 ? 23.455 5.845 1.149 1.00 63.75 367 ASP A CA 1
ATOM 2873 C C . ASP A 1 367 ? 23.581 7.357 0.921 1.00 63.75 367 ASP A C 1
ATOM 2875 O O . ASP A 1 367 ? 22.706 8.125 1.332 1.00 63.75 367 ASP A O 1
ATOM 2879 N N . LEU A 1 368 ? 24.659 7.780 0.265 1.00 62.47 368 LEU A N 1
ATOM 2880 C CA . LEU A 1 368 ? 24.911 9.167 -0.109 1.00 62.47 368 LEU A CA 1
ATOM 2881 C C . LEU A 1 368 ? 24.656 9.335 -1.605 1.00 62.47 368 LEU A C 1
ATOM 2883 O O . LEU A 1 368 ? 25.457 8.954 -2.455 1.00 62.47 368 LEU A O 1
ATOM 2887 N N . LEU A 1 369 ? 23.531 9.965 -1.933 1.00 57.59 369 LEU A N 1
ATOM 2888 C CA . LEU A 1 369 ? 23.173 10.298 -3.307 1.00 57.59 369 LEU A CA 1
ATOM 2889 C C . LEU A 1 369 ? 23.516 11.764 -3.576 1.00 57.59 369 LEU A C 1
ATOM 2891 O O . LEU A 1 369 ? 22.696 12.665 -3.397 1.00 57.59 369 LEU A O 1
ATOM 2895 N N . GLY A 1 370 ? 24.764 11.995 -3.992 1.00 68.19 370 GLY A N 1
ATOM 2896 C CA . GLY A 1 370 ? 25.359 13.331 -4.039 1.00 68.19 370 GLY A CA 1
ATOM 2897 C C . GLY A 1 370 ? 25.720 13.796 -2.628 1.00 68.19 370 GLY A C 1
ATOM 2898 O O . GLY A 1 370 ? 26.389 13.073 -1.901 1.00 68.19 370 GLY A O 1
ATOM 2899 N N . ASN A 1 371 ? 25.236 14.972 -2.223 1.00 65.44 371 ASN A N 1
ATOM 2900 C CA . ASN A 1 371 ? 25.466 15.517 -0.875 1.00 65.44 371 ASN A CA 1
ATOM 2901 C C . ASN A 1 371 ? 24.340 15.169 0.110 1.00 65.44 371 ASN A C 1
ATOM 2903 O O . ASN A 1 371 ? 24.237 15.778 1.173 1.00 65.44 371 ASN A O 1
ATOM 2907 N N . GLU A 1 372 ? 23.432 14.268 -0.265 1.00 70.56 372 GLU A N 1
ATOM 2908 C CA . GLU A 1 372 ? 22.238 13.995 0.520 1.00 70.56 372 GLU A CA 1
ATOM 2909 C C . GLU A 1 372 ? 22.173 12.536 0.981 1.00 70.56 372 GLU A C 1
ATOM 2911 O O . GLU A 1 372 ? 22.231 11.611 0.171 1.00 70.56 372 GLU A O 1
ATOM 2916 N N . GLU A 1 373 ? 21.925 12.342 2.274 1.00 80.69 373 GLU A N 1
ATOM 2917 C CA . GLU A 1 373 ? 21.693 11.026 2.869 1.00 80.69 373 GLU A CA 1
ATOM 2918 C C . GLU A 1 373 ? 20.309 10.465 2.516 1.00 80.69 373 GLU A C 1
ATOM 2920 O O . GLU A 1 373 ? 19.305 11.194 2.488 1.00 80.69 373 GLU A O 1
ATOM 2925 N N . ILE A 1 374 ? 20.266 9.156 2.257 1.00 81.12 374 ILE A N 1
ATOM 2926 C CA . ILE A 1 374 ? 19.067 8.358 2.000 1.00 81.12 374 ILE A CA 1
ATOM 2927 C C . ILE A 1 374 ? 19.041 7.168 2.942 1.00 81.12 374 ILE A C 1
ATOM 2929 O O . ILE A 1 374 ? 19.881 6.272 2.849 1.00 81.12 374 ILE A O 1
ATOM 2933 N N . THR A 1 375 ? 18.028 7.109 3.802 1.00 85.38 375 THR A N 1
ATOM 2934 C CA . THR A 1 375 ? 17.871 5.961 4.696 1.00 85.38 375 THR A CA 1
ATOM 2935 C C . THR A 1 375 ? 17.239 4.769 3.964 1.00 85.38 375 THR A C 1
ATOM 2937 O O . THR A 1 375 ? 16.432 4.949 3.041 1.00 85.38 375 THR A O 1
ATOM 2940 N N . PRO A 1 376 ? 17.512 3.527 4.400 1.00 84.38 376 PRO A N 1
ATOM 2941 C CA . PRO A 1 376 ? 16.855 2.345 3.843 1.00 84.38 376 PRO A CA 1
ATOM 2942 C C . PRO A 1 376 ? 15.322 2.425 3.943 1.00 84.38 376 PRO A C 1
ATOM 2944 O O . PRO A 1 376 ? 14.615 2.055 3.006 1.00 84.38 376 PRO A O 1
ATOM 2947 N N . SER A 1 377 ? 14.798 2.983 5.041 1.00 87.38 377 SER A N 1
ATOM 2948 C CA . SER A 1 377 ? 13.358 3.193 5.232 1.00 87.38 377 SER A CA 1
ATOM 2949 C C . SER A 1 377 ? 12.758 4.142 4.193 1.00 87.38 377 SER A C 1
ATOM 2951 O O . SER A 1 377 ? 11.654 3.900 3.706 1.00 87.38 377 SER A O 1
ATOM 2953 N N . GLN A 1 378 ? 13.483 5.192 3.786 1.00 90.94 378 GLN A N 1
ATOM 2954 C CA . GLN A 1 378 ? 13.036 6.077 2.707 1.00 90.94 378 GLN A CA 1
ATOM 2955 C C . GLN A 1 378 ? 12.942 5.337 1.369 1.00 90.94 378 GLN A C 1
ATOM 2957 O O . GLN A 1 378 ? 11.951 5.513 0.660 1.00 90.94 378 GLN A O 1
ATOM 2962 N N . ARG A 1 379 ? 13.913 4.471 1.042 1.00 93.38 379 ARG A N 1
ATOM 2963 C CA . ARG A 1 379 ? 13.864 3.637 -0.175 1.00 93.38 379 ARG A CA 1
ATOM 2964 C C . ARG A 1 379 ? 12.640 2.719 -0.175 1.00 93.38 379 ARG A C 1
ATOM 2966 O O . ARG A 1 379 ? 11.899 2.700 -1.155 1.00 93.38 379 ARG A O 1
ATOM 2973 N N . VAL A 1 380 ? 12.355 2.052 0.946 1.00 93.00 380 VAL A N 1
ATOM 2974 C CA . VAL A 1 380 ? 11.154 1.210 1.110 1.00 93.00 380 VAL A CA 1
ATOM 2975 C C . VAL A 1 380 ? 9.861 2.024 0.936 1.00 93.00 380 VAL A C 1
ATOM 2977 O O . VAL A 1 380 ? 8.943 1.605 0.227 1.00 93.00 380 VAL A O 1
ATOM 2980 N N . VAL A 1 381 ? 9.782 3.223 1.522 1.00 94.12 381 VAL A N 1
ATOM 2981 C CA . VAL A 1 381 ? 8.616 4.110 1.369 1.00 94.12 381 VAL A CA 1
ATOM 2982 C C . VAL A 1 381 ? 8.448 4.568 -0.083 1.00 94.12 381 VAL A C 1
ATOM 2984 O O . VAL A 1 381 ? 7.327 4.579 -0.597 1.00 94.12 381 VAL A O 1
ATOM 2987 N N . TYR A 1 382 ? 9.531 4.932 -0.772 1.00 95.75 382 TYR A N 1
ATOM 2988 C CA . TYR A 1 382 ? 9.473 5.387 -2.164 1.00 95.75 382 TYR A CA 1
ATOM 2989 C C . TYR A 1 382 ? 9.117 4.255 -3.128 1.00 95.75 382 TYR A C 1
ATOM 2991 O O . TYR A 1 382 ? 8.279 4.466 -4.008 1.00 95.75 382 TYR A O 1
ATOM 2999 N N . TRP A 1 383 ? 9.639 3.047 -2.900 1.00 97.50 383 TRP A N 1
ATOM 3000 C CA . TRP A 1 383 ? 9.196 1.826 -3.575 1.00 97.50 383 TRP A CA 1
ATOM 3001 C C . TRP A 1 383 ? 7.675 1.654 -3.458 1.00 97.50 383 TRP A C 1
ATOM 3003 O O . TRP A 1 383 ? 6.963 1.584 -4.467 1.00 97.50 383 TRP A O 1
ATOM 3013 N N . ALA A 1 384 ? 7.145 1.688 -2.231 1.00 96.69 384 ALA A N 1
ATOM 3014 C CA . ALA A 1 384 ? 5.716 1.515 -1.988 1.00 96.69 384 ALA A CA 1
ATOM 3015 C C . ALA A 1 384 ? 4.872 2.616 -2.655 1.00 96.69 384 ALA A C 1
ATOM 3017 O O . ALA A 1 384 ? 3.788 2.338 -3.177 1.00 96.69 384 ALA A O 1
ATOM 3018 N N . GLN A 1 385 ? 5.355 3.862 -2.677 1.00 95.19 385 GLN A N 1
ATOM 3019 C CA . GLN A 1 385 ? 4.671 4.999 -3.303 1.00 95.19 385 GLN A CA 1
ATOM 3020 C C . GLN A 1 385 ? 4.608 4.885 -4.831 1.00 95.19 385 GLN A C 1
ATOM 3022 O O . GLN A 1 385 ? 3.532 5.052 -5.412 1.00 95.19 385 GLN A O 1
ATOM 3027 N N . VAL A 1 386 ? 5.732 4.577 -5.481 1.00 96.62 386 VAL A N 1
ATOM 3028 C CA . VAL A 1 386 ? 5.838 4.464 -6.948 1.00 96.62 386 VAL A CA 1
ATOM 3029 C C . VAL A 1 386 ? 4.960 3.325 -7.451 1.00 96.62 386 VAL A C 1
ATOM 3031 O O . VAL A 1 386 ? 4.095 3.505 -8.324 1.00 96.62 386 VAL A O 1
ATOM 3034 N N . TRP A 1 387 ? 5.089 2.163 -6.815 1.00 97.56 387 TRP A N 1
ATOM 3035 C CA . TRP A 1 387 ? 4.303 0.990 -7.164 1.00 97.56 387 TRP A CA 1
ATOM 3036 C C . TRP A 1 387 ? 2.876 1.053 -6.636 1.00 97.56 387 TRP A C 1
ATOM 3038 O O . TRP A 1 387 ? 2.011 0.352 -7.152 1.00 97.56 387 TRP A O 1
ATOM 3048 N N . GLY A 1 388 ? 2.555 1.951 -5.703 1.00 96.12 388 GLY A N 1
ATOM 3049 C CA . GLY A 1 388 ? 1.234 2.055 -5.084 1.00 96.12 388 GLY A CA 1
ATOM 3050 C C . GLY A 1 388 ? 0.855 0.783 -4.326 1.00 96.12 388 GLY A C 1
ATOM 3051 O O . GLY A 1 388 ? -0.254 0.276 -4.515 1.00 96.12 388 GLY A O 1
ATOM 3052 N N . ILE A 1 389 ? 1.791 0.255 -3.535 1.00 96.62 389 ILE A N 1
ATOM 3053 C CA . ILE A 1 389 ? 1.642 -0.957 -2.725 1.00 96.62 389 ILE A CA 1
ATOM 3054 C C . ILE A 1 389 ? 1.280 -0.554 -1.295 1.00 96.62 389 ILE A C 1
ATOM 3056 O O . ILE A 1 389 ? 1.939 0.265 -0.658 1.00 96.62 389 ILE A O 1
ATOM 3060 N N . ARG A 1 390 ? 0.196 -1.133 -0.768 1.00 95.25 390 ARG A N 1
ATOM 3061 C CA . ARG A 1 390 ? -0.224 -0.898 0.617 1.00 95.25 390 ARG A CA 1
ATOM 3062 C C . ARG A 1 390 ? 0.662 -1.708 1.561 1.00 95.25 390 ARG A C 1
ATOM 3064 O O . ARG A 1 390 ? 0.413 -2.901 1.728 1.00 95.25 390 ARG A O 1
ATOM 3071 N N . GLN A 1 391 ? 1.593 -1.045 2.242 1.00 93.94 391 GLN A N 1
ATOM 3072 C CA . GLN A 1 391 ? 2.524 -1.686 3.181 1.00 93.94 391 GLN A CA 1
ATOM 3073 C C . GLN A 1 391 ? 1.806 -2.369 4.350 1.00 93.94 391 GLN A C 1
ATOM 3075 O O . GLN A 1 391 ? 2.005 -3.555 4.550 1.00 93.94 391 GLN A O 1
ATOM 3080 N N . PHE A 1 392 ? 0.891 -1.696 5.058 1.00 93.50 392 PHE A N 1
ATOM 3081 C CA . PHE A 1 392 ? 0.247 -2.254 6.261 1.00 93.50 392 PHE A CA 1
ATOM 3082 C C . PHE A 1 392 ? -1.229 -2.605 6.059 1.00 93.50 392 PHE A C 1
ATOM 3084 O O . PHE A 1 392 ? -2.039 -1.758 5.659 1.00 93.50 392 PHE A O 1
ATOM 3091 N N . GLN A 1 393 ? -1.617 -3.823 6.428 1.00 93.88 393 GLN A N 1
ATOM 3092 C CA . GLN A 1 393 ? -2.994 -4.310 6.364 1.00 93.88 393 GLN A CA 1
ATOM 3093 C C . GLN A 1 393 ? -3.360 -5.074 7.633 1.00 93.88 393 GLN A C 1
ATOM 3095 O O . GLN A 1 393 ? -2.677 -6.015 8.009 1.00 93.88 393 GLN A O 1
ATOM 3100 N N . GLN A 1 394 ? -4.466 -4.689 8.267 1.00 93.69 394 GLN A N 1
ATOM 3101 C CA . GLN A 1 394 ? -5.051 -5.462 9.361 1.00 93.69 394 GLN A CA 1
ATOM 3102 C C . GLN A 1 394 ? -5.737 -6.718 8.811 1.00 93.69 394 GLN A C 1
ATOM 3104 O O . GLN A 1 394 ? -6.416 -6.641 7.778 1.00 93.69 394 GLN A O 1
ATOM 3109 N N . ILE A 1 395 ? -5.573 -7.833 9.514 1.00 93.75 395 ILE A N 1
ATOM 3110 C CA . ILE A 1 395 ? -6.282 -9.099 9.324 1.00 93.75 395 ILE A CA 1
ATOM 3111 C C . ILE A 1 395 ? -7.220 -9.263 10.524 1.00 93.75 395 ILE A C 1
ATOM 3113 O O . ILE A 1 395 ? -6.789 -9.076 11.658 1.00 93.75 395 ILE A O 1
ATOM 3117 N N . GLY A 1 396 ? -8.498 -9.568 10.290 1.00 92.19 396 GLY A N 1
ATOM 3118 C CA . GLY A 1 396 ? -9.494 -9.618 11.365 1.00 92.19 396 GLY A CA 1
ATOM 3119 C C . GLY A 1 396 ? -9.633 -8.287 12.121 1.00 92.19 396 GLY A C 1
ATOM 3120 O O . GLY A 1 396 ? -9.375 -7.207 11.578 1.00 92.19 396 GLY A O 1
ATOM 3121 N N . GLY A 1 397 ? -10.041 -8.373 13.382 1.00 92.25 397 GLY A N 1
ATOM 3122 C CA . GLY A 1 397 ? -10.287 -7.255 14.290 1.00 92.25 397 GLY A CA 1
ATOM 3123 C C . GLY A 1 397 ? -11.504 -6.406 13.925 1.00 92.25 397 GLY A C 1
ATOM 3124 O O . GLY A 1 397 ? -12.171 -6.626 12.913 1.00 92.25 397 GLY A O 1
ATOM 3125 N N . ALA A 1 398 ? -11.762 -5.393 14.749 1.00 92.25 398 ALA A N 1
ATOM 3126 C CA . ALA A 1 398 ? -12.817 -4.419 14.505 1.00 92.25 398 ALA A CA 1
ATOM 3127 C C . ALA A 1 398 ? -12.395 -3.330 13.492 1.00 92.25 398 ALA A C 1
ATOM 3129 O O . ALA A 1 398 ? -11.194 -3.077 13.296 1.00 92.25 398 ALA A O 1
ATOM 3130 N N . PRO A 1 399 ? -13.356 -2.635 12.851 1.00 89.44 399 PRO A N 1
ATOM 3131 C CA . PRO A 1 399 ? -13.065 -1.623 11.845 1.00 89.44 399 PRO A CA 1
ATOM 3132 C C . PRO A 1 399 ? -12.389 -0.389 12.452 1.00 89.44 399 PRO A C 1
ATOM 3134 O O . PRO A 1 399 ? -12.839 0.169 13.450 1.00 89.44 399 PRO A O 1
ATOM 3137 N N . ILE A 1 400 ? -11.348 0.113 11.784 1.00 93.00 400 ILE A N 1
ATOM 3138 C CA . ILE A 1 400 ? -10.631 1.332 12.205 1.00 93.00 400 ILE A CA 1
ATOM 3139 C C . ILE A 1 400 ? -11.432 2.613 11.933 1.00 93.00 400 ILE A C 1
ATOM 3141 O O . ILE A 1 400 ? -11.136 3.662 12.497 1.00 93.00 400 ILE A O 1
ATOM 3145 N N . GLY A 1 401 ? -12.463 2.540 11.086 1.00 94.25 401 GLY A N 1
ATOM 3146 C CA . GLY A 1 401 ? -13.385 3.656 10.873 1.00 94.25 401 GLY A CA 1
ATOM 3147 C C . GLY A 1 401 ? -14.075 4.073 12.171 1.00 94.25 401 GLY A C 1
ATOM 3148 O O . GLY A 1 401 ? -14.019 5.242 12.526 1.00 94.25 401 GLY A O 1
ATOM 3149 N N . VAL A 1 402 ? -14.631 3.108 12.910 1.00 95.69 402 VAL A N 1
ATOM 3150 C CA . VAL A 1 402 ? -15.322 3.352 14.187 1.00 95.69 402 VAL A CA 1
ATOM 3151 C C . VAL A 1 402 ? -14.341 3.845 15.254 1.00 95.69 402 VAL A C 1
ATOM 3153 O O . VAL A 1 402 ? -14.615 4.848 15.900 1.00 95.69 402 VAL A O 1
ATOM 3156 N N . TRP A 1 403 ? -13.150 3.237 15.352 1.00 95.44 403 TRP A N 1
ATOM 3157 C CA . TRP A 1 403 ? -12.057 3.720 16.216 1.00 95.44 403 TRP A CA 1
ATOM 3158 C C . TRP A 1 403 ? -11.746 5.209 15.998 1.00 95.44 403 TRP A C 1
ATOM 3160 O O . TRP A 1 403 ? -11.611 5.978 16.945 1.00 95.44 403 TRP A O 1
ATOM 3170 N N . ARG A 1 404 ? -11.645 5.632 14.732 1.00 94.38 404 ARG A N 1
ATOM 3171 C CA . ARG A 1 404 ? -11.373 7.030 14.367 1.00 94.38 404 ARG A CA 1
ATOM 3172 C C . ARG A 1 404 ? -12.555 7.959 14.616 1.00 94.38 404 ARG A C 1
ATOM 3174 O O . ARG A 1 404 ? -12.325 9.133 14.886 1.00 94.38 404 ARG A O 1
ATOM 3181 N N . GLU A 1 405 ? -13.776 7.459 14.471 1.00 96.06 405 GLU A N 1
ATOM 3182 C CA . GLU A 1 405 ? -14.987 8.253 14.663 1.00 96.06 405 GLU A CA 1
ATOM 3183 C C . GLU A 1 405 ? -15.261 8.506 16.145 1.00 96.06 405 GLU A C 1
ATOM 3185 O O . GLU A 1 405 ? -15.513 9.647 16.514 1.00 96.06 405 GLU A O 1
ATOM 3190 N N . LEU A 1 406 ? -15.089 7.494 17.005 1.00 96.38 406 LEU A N 1
ATOM 3191 C CA . LEU A 1 406 ? -15.221 7.624 18.462 1.00 96.38 406 LEU A CA 1
ATOM 3192 C C . LEU A 1 406 ? -14.336 8.746 19.030 1.00 96.38 406 LEU A C 1
ATOM 3194 O O . LEU A 1 406 ? -14.763 9.478 19.916 1.00 96.38 406 LEU A O 1
ATOM 3198 N N . ARG A 1 407 ? -13.133 8.948 18.472 1.00 94.62 407 ARG A N 1
ATOM 3199 C CA . ARG A 1 407 ? -12.212 10.023 18.888 1.00 94.62 407 ARG A CA 1
ATOM 3200 C C . ARG A 1 407 ? -12.725 11.435 18.619 1.00 94.62 407 ARG A C 1
ATOM 3202 O O . ARG A 1 407 ? -12.184 12.388 19.162 1.00 94.62 407 ARG A O 1
ATOM 3209 N N . ARG A 1 408 ? -13.714 11.578 17.738 1.00 95.00 408 ARG A N 1
ATOM 3210 C CA . ARG A 1 408 ? -14.319 12.866 17.377 1.00 95.00 408 ARG A CA 1
ATOM 3211 C C . ARG A 1 408 ? -15.572 13.167 18.191 1.00 95.00 408 ARG A C 1
ATOM 3213 O O . ARG A 1 408 ? -16.136 14.242 18.028 1.00 95.00 408 ARG A O 1
ATOM 3220 N N . ILE A 1 409 ? -16.038 12.223 19.001 1.00 96.19 409 ILE A N 1
ATOM 3221 C CA . ILE A 1 409 ? -17.227 12.385 19.834 1.00 96.19 409 ILE A CA 1
ATOM 3222 C C . ILE A 1 409 ? -16.796 13.027 21.148 1.00 96.19 409 ILE A C 1
ATOM 3224 O O . ILE A 1 409 ? -15.789 12.618 21.733 1.00 96.19 409 ILE A O 1
ATOM 3228 N N . LYS A 1 410 ? -17.539 14.038 21.597 1.00 95.31 410 LYS A N 1
ATOM 3229 C CA . LYS A 1 410 ? -17.266 14.700 22.872 1.00 95.31 410 LYS A CA 1
ATOM 3230 C C . LYS A 1 410 ? -17.818 13.880 24.040 1.00 95.31 410 LYS A C 1
ATOM 3232 O O . LYS A 1 410 ? -18.720 13.062 23.863 1.00 95.31 410 LYS A O 1
ATOM 3237 N N . GLU A 1 411 ? -17.276 14.095 25.231 1.00 94.31 411 GLU A N 1
ATOM 3238 C CA . GLU A 1 411 ? -17.651 13.333 26.427 1.00 94.31 411 GLU A CA 1
ATOM 3239 C C . GLU A 1 411 ? -19.133 13.506 26.784 1.00 94.31 411 GLU A C 1
ATOM 3241 O O . GLU A 1 411 ? -19.826 12.535 27.091 1.00 94.31 411 GLU A O 1
ATOM 3246 N N . GLU A 1 412 ? -19.650 14.730 26.676 1.00 95.50 412 GLU A N 1
ATOM 3247 C CA . GLU A 1 412 ? -21.049 15.048 26.947 1.00 95.50 412 GLU A CA 1
ATOM 3248 C C . GLU A 1 412 ? -22.017 14.232 26.081 1.00 95.50 412 GLU A C 1
ATOM 3250 O O . GLU A 1 412 ? -23.075 13.829 26.562 1.00 95.50 412 GLU A O 1
ATOM 3255 N N . THR A 1 413 ? -21.630 13.912 24.842 1.00 95.38 413 THR A N 1
ATOM 3256 C CA . THR A 1 413 ? -22.456 13.146 23.904 1.00 95.38 413 THR A CA 1
ATOM 3257 C C . THR A 1 413 ? -22.619 11.694 24.351 1.00 95.38 413 THR A C 1
ATOM 3259 O O . THR A 1 413 ? -23.662 11.097 24.105 1.00 95.38 413 THR A O 1
ATOM 3262 N N . VAL A 1 414 ? -21.626 11.111 25.032 1.00 94.88 414 VAL A N 1
ATOM 3263 C CA . VAL A 1 414 ? -21.649 9.695 25.449 1.00 94.88 414 VAL A CA 1
ATOM 3264 C C . VAL A 1 414 ? -22.049 9.483 26.909 1.00 94.88 414 VAL A C 1
ATOM 3266 O O . VAL A 1 414 ? -22.161 8.338 27.344 1.00 94.88 414 VAL A O 1
ATOM 3269 N N . ARG A 1 415 ? -22.315 10.552 27.671 1.00 92.56 415 ARG A N 1
ATOM 3270 C CA . ARG A 1 415 ? -22.616 10.488 29.114 1.00 92.56 415 ARG A CA 1
ATOM 3271 C C . ARG A 1 415 ? -23.748 9.511 29.458 1.00 92.56 415 ARG A C 1
ATOM 3273 O O . ARG A 1 415 ? -23.635 8.751 30.417 1.00 92.56 415 ARG A O 1
ATOM 3280 N N . HIS A 1 416 ? -24.804 9.500 28.646 1.00 90.44 416 HIS A N 1
ATOM 3281 C CA . HIS A 1 416 ? -25.977 8.631 28.812 1.00 90.44 416 HIS A CA 1
ATOM 3282 C C . HIS A 1 416 ? -25.999 7.449 27.828 1.00 90.44 416 HIS A C 1
ATOM 3284 O O . HIS A 1 416 ? -27.035 6.816 27.636 1.00 90.44 416 HIS A O 1
ATOM 3290 N N . ALA A 1 417 ? -24.873 7.153 27.173 1.00 94.44 417 ALA A N 1
ATOM 3291 C CA . ALA A 1 417 ? -24.782 6.026 26.253 1.00 94.44 417 ALA A CA 1
ATOM 3292 C C . ALA A 1 417 ? -24.801 4.674 26.994 1.00 94.44 417 ALA A C 1
ATOM 3294 O O . ALA A 1 417 ? -24.496 4.619 28.185 1.00 94.44 417 ALA A O 1
ATOM 3295 N N . PRO A 1 418 ? -25.095 3.554 26.315 1.00 93.94 418 PRO A N 1
ATOM 3296 C CA . PRO A 1 418 ? -24.829 2.223 26.845 1.00 93.94 418 PRO A CA 1
ATOM 3297 C C . PRO A 1 418 ? -23.369 2.065 27.276 1.00 93.94 418 PRO A C 1
ATOM 3299 O O . PRO A 1 418 ? -22.468 2.665 26.680 1.00 93.94 418 PRO A O 1
ATOM 3302 N N . GLU A 1 419 ? -23.124 1.207 28.268 1.00 94.31 419 GLU A N 1
ATOM 3303 C CA . GLU A 1 419 ? -21.782 1.012 28.831 1.00 94.31 419 GLU A CA 1
ATOM 3304 C C . GLU A 1 419 ? -20.754 0.619 27.765 1.00 94.31 419 GLU A C 1
ATOM 3306 O O . GLU A 1 419 ? -19.663 1.176 27.729 1.00 94.31 419 GLU A O 1
ATOM 3311 N N . ALA A 1 420 ? -21.138 -0.226 26.805 1.00 94.00 420 ALA A N 1
ATOM 3312 C CA . ALA A 1 420 ? -20.263 -0.606 25.700 1.00 94.00 420 ALA A CA 1
ATOM 3313 C C . ALA A 1 420 ? -19.760 0.593 24.871 1.00 94.00 420 ALA A C 1
ATOM 3315 O O . ALA A 1 420 ? -18.591 0.626 24.484 1.00 94.00 420 ALA A O 1
ATOM 3316 N N . ILE A 1 421 ? -20.601 1.608 24.625 1.00 96.19 421 ILE A N 1
ATOM 3317 C CA . ILE A 1 421 ? -20.183 2.826 23.910 1.00 96.19 421 ILE A CA 1
ATOM 3318 C C . ILE A 1 421 ? -19.302 3.698 24.798 1.00 96.19 421 ILE A C 1
ATOM 3320 O O . ILE A 1 421 ? -18.283 4.190 24.314 1.00 96.19 421 ILE A O 1
ATOM 3324 N N . LYS A 1 422 ? -19.657 3.870 26.078 1.00 96.19 422 LYS A N 1
ATOM 3325 C CA . LYS A 1 422 ? -18.83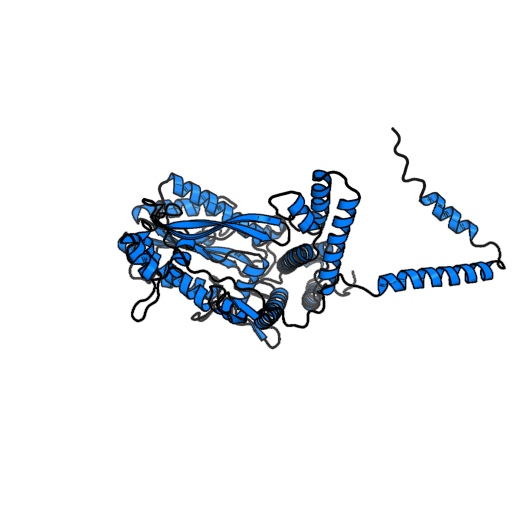6 4.625 27.037 1.00 96.19 422 LYS A CA 1
ATOM 3326 C C . LYS A 1 422 ? -17.431 4.039 27.140 1.00 96.19 422 LYS A C 1
ATOM 3328 O O . LYS A 1 422 ? -16.454 4.765 26.982 1.00 96.19 422 LYS A O 1
ATOM 3333 N N . GLU A 1 423 ? -17.322 2.729 27.322 1.00 96.06 423 GLU A N 1
ATOM 3334 C CA . GLU A 1 423 ? -16.041 2.032 27.438 1.00 96.06 423 GLU A CA 1
ATOM 3335 C C . GLU A 1 423 ? -15.252 2.043 26.127 1.00 96.06 423 GLU A C 1
ATOM 3337 O O . GLU A 1 423 ? -14.038 2.254 26.132 1.00 96.06 423 GLU A O 1
ATOM 3342 N N . ALA A 1 424 ? -15.922 1.895 24.979 1.00 96.19 424 ALA A N 1
ATOM 3343 C CA . ALA A 1 424 ? -15.262 2.025 23.685 1.00 96.19 424 ALA A CA 1
ATOM 3344 C C . ALA A 1 424 ? -14.750 3.451 23.448 1.00 96.19 424 ALA A C 1
ATOM 3346 O O . ALA A 1 424 ? -13.641 3.620 22.942 1.00 96.19 424 ALA A O 1
ATOM 3347 N N . TRP A 1 425 ? -15.526 4.470 23.824 1.00 96.75 425 TRP A N 1
ATOM 3348 C CA . TRP A 1 425 ? -15.113 5.867 23.752 1.00 96.75 425 TRP A CA 1
ATOM 3349 C C . TRP A 1 425 ? -13.907 6.120 24.661 1.00 96.75 425 TRP A C 1
ATOM 3351 O O . TRP A 1 425 ? -12.872 6.557 24.162 1.00 96.75 425 TRP A O 1
ATOM 3361 N N . LYS A 1 426 ? -13.960 5.732 25.943 1.00 95.38 426 LYS A N 1
ATOM 3362 C CA . LYS A 1 426 ? -12.818 5.848 26.871 1.00 95.38 426 LYS A CA 1
ATOM 3363 C C . LYS A 1 426 ? -11.566 5.166 26.315 1.00 95.38 426 LYS A C 1
ATOM 3365 O O . LYS A 1 426 ? -10.483 5.742 26.350 1.00 95.38 426 LYS A O 1
ATOM 3370 N N . ALA A 1 427 ? -11.713 3.977 25.727 1.00 95.62 427 ALA A N 1
ATOM 3371 C CA . ALA A 1 427 ? -10.604 3.212 25.163 1.00 95.62 427 ALA A CA 1
ATOM 3372 C C . ALA A 1 427 ? -9.878 3.921 24.003 1.00 95.62 427 ALA A C 1
ATOM 3374 O O . ALA A 1 427 ? -8.689 3.667 23.781 1.00 95.62 427 ALA A O 1
ATOM 3375 N N . VAL A 1 428 ? -10.560 4.794 23.249 1.00 94.69 428 VAL A N 1
ATOM 3376 C CA . VAL A 1 428 ? -9.939 5.514 22.126 1.00 94.69 428 VAL A CA 1
ATOM 3377 C C . VAL A 1 428 ? -9.343 6.866 22.506 1.00 94.69 428 VAL A C 1
ATOM 3379 O O . VAL A 1 428 ? -8.564 7.400 21.706 1.00 94.69 428 VAL A O 1
ATOM 3382 N N . GLN A 1 429 ? -9.706 7.414 23.671 1.00 92.75 429 GLN A N 1
ATOM 3383 C CA . GLN A 1 429 ? -9.214 8.702 24.151 1.00 92.75 429 GLN A CA 1
ATOM 3384 C C . GLN A 1 429 ? -7.849 8.562 24.824 1.00 92.75 429 GLN A C 1
ATOM 3386 O O . GLN A 1 429 ? -7.529 7.555 25.454 1.00 92.75 429 GLN A O 1
ATOM 3391 N N . LYS A 1 430 ? -7.023 9.597 24.672 1.00 87.31 430 LYS A N 1
ATOM 3392 C CA . LYS A 1 430 ? -5.786 9.760 25.435 1.00 87.31 430 LYS A CA 1
ATOM 3393 C C . LYS A 1 430 ? -6.026 10.879 26.441 1.00 87.31 430 LYS A C 1
ATOM 3395 O O . LYS A 1 430 ? -6.221 12.016 26.022 1.00 87.31 430 LYS A O 1
ATOM 3400 N N . THR A 1 431 ? -5.997 10.558 27.727 1.00 83.06 431 THR A N 1
ATOM 3401 C CA . THR A 1 431 ? -6.160 11.527 28.820 1.00 83.06 431 THR A CA 1
ATOM 3402 C C . THR A 1 431 ? -4.870 11.631 29.626 1.00 83.06 431 THR A C 1
ATOM 3404 O O . THR A 1 431 ? -3.948 10.824 29.465 1.00 83.06 431 THR A O 1
ATOM 3407 N N . GLU A 1 432 ? -4.792 12.615 30.517 1.00 74.81 432 GLU A N 1
ATOM 3408 C CA . GLU A 1 432 ? -3.773 12.608 31.563 1.00 74.81 432 GLU A CA 1
ATOM 3409 C C . GLU A 1 432 ? -3.945 11.331 32.404 1.00 74.81 432 GLU A C 1
ATOM 3411 O O . GLU A 1 432 ? -5.043 11.005 32.851 1.00 74.81 432 GLU A O 1
ATOM 3416 N N . GLY A 1 433 ? -2.884 10.528 32.506 1.00 73.50 433 GLY A N 1
ATOM 3417 C CA . GLY A 1 433 ? -2.885 9.259 33.243 1.00 73.50 433 GLY A CA 1
ATOM 3418 C C . GLY A 1 433 ? -3.330 8.007 32.474 1.00 73.50 433 GLY A C 1
ATOM 3419 O O . GLY A 1 433 ? -3.058 6.908 32.952 1.00 73.50 433 GLY A O 1
ATOM 3420 N N . SER A 1 434 ? -3.926 8.110 31.274 1.00 80.44 434 SER A N 1
ATOM 3421 C CA . SER A 1 434 ? -4.366 6.925 30.513 1.00 80.44 434 SER A CA 1
ATOM 3422 C C . SER A 1 434 ? -3.972 6.955 29.035 1.00 80.44 434 SER A C 1
ATOM 3424 O O . SER A 1 434 ? -4.170 7.931 28.307 1.00 80.44 434 SER A O 1
ATOM 3426 N N . ARG A 1 435 ? -3.399 5.840 28.569 1.00 88.69 435 ARG A N 1
ATOM 3427 C CA . ARG A 1 435 ? -3.091 5.613 27.151 1.00 88.69 435 ARG A CA 1
ATOM 3428 C C . ARG A 1 435 ? -4.304 4.988 26.466 1.00 88.69 435 ARG A C 1
ATOM 3430 O O . ARG A 1 435 ? -5.025 4.205 27.072 1.00 88.69 435 ARG A O 1
ATOM 3437 N N . THR A 1 436 ? -4.458 5.244 25.169 1.00 93.25 436 THR A N 1
ATOM 3438 C CA . THR A 1 436 ? -5.459 4.543 24.354 1.00 93.25 436 THR A CA 1
ATOM 3439 C C . THR A 1 436 ? -5.253 3.028 24.425 1.00 93.25 436 THR A C 1
ATOM 3441 O O . THR A 1 436 ? -4.109 2.570 24.403 1.00 93.25 436 THR A O 1
ATOM 3444 N N . SER A 1 437 ? -6.338 2.253 24.419 1.00 95.56 437 SER A N 1
ATOM 3445 C CA . SER A 1 437 ? -6.315 0.789 24.484 1.00 95.56 437 SER A CA 1
ATOM 3446 C C . SER A 1 437 ? -7.105 0.180 23.330 1.00 95.56 437 SER A C 1
ATOM 3448 O O . SER A 1 437 ? -8.337 0.148 23.326 1.00 95.56 437 SER A O 1
ATOM 3450 N N . PHE A 1 438 ? -6.394 -0.343 22.329 1.00 95.56 438 PHE A N 1
ATOM 3451 C CA . PHE A 1 438 ? -7.059 -1.046 21.231 1.00 95.56 438 PHE A CA 1
ATOM 3452 C C . PHE A 1 438 ? -7.689 -2.372 21.689 1.00 95.56 438 PHE A C 1
ATOM 3454 O O . PHE A 1 438 ? -8.723 -2.758 21.150 1.00 95.56 438 PHE A O 1
ATOM 3461 N N . ALA A 1 439 ? -7.129 -3.034 22.708 1.00 95.94 439 ALA A N 1
ATOM 3462 C CA . ALA A 1 439 ? -7.716 -4.238 23.296 1.00 95.94 439 ALA A CA 1
ATOM 3463 C C . ALA A 1 439 ? -9.075 -3.946 23.939 1.00 95.94 439 ALA A C 1
ATOM 3465 O O . ALA A 1 439 ? -10.058 -4.603 23.607 1.00 95.94 439 ALA A O 1
ATOM 3466 N N . SER A 1 440 ? -9.165 -2.920 24.794 1.00 96.19 440 SER A N 1
ATOM 3467 C CA . SER A 1 440 ? -10.432 -2.540 25.437 1.00 96.19 440 SER A CA 1
ATOM 3468 C C . SER A 1 440 ? -11.502 -2.204 24.399 1.00 96.19 440 SER A C 1
ATOM 3470 O O . SER A 1 440 ? -12.625 -2.686 24.501 1.00 96.19 440 SER A O 1
ATOM 3472 N N . TYR A 1 441 ? -11.134 -1.484 23.336 1.00 96.69 441 TYR A N 1
ATOM 3473 C CA . TYR A 1 441 ? -12.026 -1.241 22.202 1.00 96.69 441 TYR A CA 1
ATOM 3474 C C . TYR A 1 441 ? -12.474 -2.531 21.494 1.00 96.69 441 TYR A C 1
ATOM 3476 O O . TYR A 1 441 ? -13.655 -2.680 21.185 1.00 96.69 441 TYR A O 1
ATOM 3484 N N . LEU A 1 442 ? -11.563 -3.479 21.244 1.00 96.25 442 LEU A N 1
ATOM 3485 C CA . LEU A 1 442 ? -11.913 -4.764 20.631 1.00 96.25 442 LEU A CA 1
ATOM 3486 C C . LEU A 1 442 ? -12.889 -5.568 21.493 1.00 96.25 442 LEU A C 1
ATOM 3488 O O . LEU A 1 442 ? -13.804 -6.167 20.933 1.00 96.25 442 LEU A O 1
ATOM 3492 N N . ARG A 1 443 ? -12.737 -5.557 22.825 1.00 95.69 443 ARG A N 1
ATOM 3493 C CA . ARG A 1 443 ? -13.680 -6.223 23.742 1.00 95.69 443 ARG A CA 1
ATOM 3494 C C . ARG A 1 443 ? -15.093 -5.661 23.568 1.00 95.69 443 ARG A C 1
ATOM 3496 O O . ARG A 1 443 ? -16.020 -6.432 23.348 1.00 95.69 443 ARG A O 1
ATOM 3503 N N . GLN A 1 444 ? -15.233 -4.333 23.522 1.00 95.56 444 GLN A N 1
ATOM 3504 C CA . GLN A 1 444 ? -16.535 -3.684 23.300 1.00 95.56 444 GLN A CA 1
ATOM 3505 C C . GLN A 1 444 ? -17.105 -3.905 21.897 1.00 95.56 444 GLN A C 1
ATOM 3507 O O . GLN A 1 444 ? -18.312 -3.842 21.694 1.00 95.56 444 GLN A O 1
ATOM 3512 N N . GLN A 1 445 ? -16.252 -4.186 20.913 1.00 95.19 445 GLN A N 1
ATOM 3513 C CA . GLN A 1 445 ? -16.691 -4.480 19.554 1.00 95.19 445 GLN A CA 1
ATOM 3514 C C . GLN A 1 445 ? -17.175 -5.919 19.348 1.00 95.19 445 GLN A C 1
ATOM 3516 O O . GLN A 1 445 ? -17.718 -6.190 18.282 1.00 95.19 445 GLN A O 1
ATOM 3521 N N . GLY A 1 446 ? -17.002 -6.821 20.321 1.00 92.94 446 GLY A N 1
ATOM 3522 C CA . GLY A 1 446 ? -17.332 -8.248 20.188 1.00 92.94 446 GLY A CA 1
ATOM 3523 C C . GLY A 1 446 ? -16.126 -9.147 19.886 1.00 92.94 446 GLY A C 1
ATOM 3524 O O . GLY A 1 446 ? -16.284 -10.271 19.416 1.00 92.94 446 GLY A O 1
ATOM 3525 N N . GLY A 1 447 ? -14.908 -8.661 20.136 1.00 93.44 447 GLY A N 1
ATOM 3526 C CA . GLY A 1 447 ? -13.679 -9.446 20.061 1.00 93.44 447 GLY A CA 1
ATOM 3527 C C . GLY A 1 447 ? -12.939 -9.378 18.717 1.00 93.44 447 GLY A C 1
ATOM 3528 O O . GLY A 1 447 ? -13.279 -8.609 17.812 1.00 93.44 447 GLY A O 1
ATOM 3529 N N . PRO A 1 448 ? -11.866 -10.173 18.563 1.00 92.75 448 PRO A N 1
ATOM 3530 C CA . PRO A 1 448 ? -10.924 -10.026 17.457 1.00 92.75 448 PRO A CA 1
ATOM 3531 C C . PRO A 1 448 ? -11.411 -10.631 16.131 1.00 92.75 448 PRO A C 1
ATOM 3533 O O . PRO A 1 448 ? -10.836 -10.336 15.087 1.00 92.75 448 PRO A O 1
ATOM 3536 N N . ALA A 1 449 ? -12.464 -11.451 16.135 1.00 90.50 449 ALA A N 1
ATOM 3537 C CA . ALA A 1 449 ? -13.012 -12.073 14.925 1.00 90.50 449 ALA A CA 1
ATOM 3538 C C . ALA A 1 449 ? -14.215 -11.314 14.330 1.00 90.50 449 ALA A C 1
ATOM 3540 O O . ALA A 1 449 ? -14.712 -11.699 13.274 1.00 90.50 449 ALA A O 1
ATOM 3541 N N . VAL A 1 450 ? -14.669 -10.227 14.970 1.00 90.50 450 VAL A N 1
ATOM 3542 C CA . VAL A 1 450 ? -15.962 -9.594 14.659 1.00 90.50 450 VAL A CA 1
ATOM 3543 C C . VAL A 1 450 ? -16.038 -8.945 13.268 1.00 90.50 450 VAL A C 1
ATOM 3545 O O . VAL A 1 450 ? -17.100 -8.863 12.647 1.00 90.50 450 VAL A O 1
ATOM 3548 N N . GLY A 1 451 ? -14.903 -8.497 12.725 1.00 88.31 451 GLY A N 1
ATOM 3549 C CA . GLY A 1 451 ? -14.841 -7.921 11.386 1.00 88.31 451 GLY A CA 1
ATOM 3550 C C . GLY A 1 451 ? -15.760 -6.705 11.227 1.00 88.31 451 GLY A C 1
ATOM 3551 O O . GLY A 1 451 ? -15.720 -5.772 12.021 1.00 88.31 451 GLY A O 1
ATOM 3552 N N . ARG A 1 452 ? -16.571 -6.682 10.161 1.00 86.56 452 ARG A N 1
ATOM 3553 C CA . ARG A 1 452 ? -17.509 -5.574 9.890 1.00 86.56 452 ARG A CA 1
ATOM 3554 C C . ARG A 1 452 ? -18.813 -5.662 10.684 1.00 86.56 452 ARG A C 1
ATOM 3556 O O . ARG A 1 452 ? -19.520 -4.665 10.730 1.00 86.56 452 ARG A O 1
ATOM 3563 N N . ALA A 1 453 ? -19.100 -6.799 11.314 1.00 88.06 453 ALA A N 1
ATOM 3564 C CA . ALA A 1 453 ? -20.293 -7.011 12.131 1.00 88.06 453 ALA A CA 1
ATOM 3565 C C . ALA A 1 453 ? -20.086 -6.547 13.587 1.00 88.06 453 ALA A C 1
ATOM 3567 O O . ALA A 1 453 ? -20.662 -7.116 14.507 1.00 88.06 453 ALA A O 1
ATOM 3568 N N . GLY A 1 454 ? -19.218 -5.549 13.796 1.00 90.50 454 GLY A N 1
ATOM 3569 C CA . GLY A 1 454 ? -18.922 -4.996 15.116 1.00 90.50 454 GLY A CA 1
ATOM 3570 C C . GLY A 1 454 ? -20.182 -4.509 15.826 1.00 90.50 454 GLY A C 1
ATOM 3571 O O . GLY A 1 454 ? -21.117 -4.022 15.180 1.00 90.50 454 GLY A O 1
ATOM 3572 N N . LEU A 1 455 ? -20.186 -4.622 17.154 1.00 94.88 455 LEU A N 1
ATOM 3573 C CA . LEU A 1 455 ? -21.286 -4.161 18.001 1.00 94.88 455 LEU A CA 1
ATOM 3574 C C . LEU A 1 455 ? -21.483 -2.643 17.931 1.00 94.88 455 LEU A C 1
ATOM 3576 O O . LEU A 1 455 ? -22.608 -2.174 18.080 1.00 94.88 455 LEU A O 1
ATOM 3580 N N . ILE A 1 456 ? -20.424 -1.880 17.659 1.00 96.31 456 ILE A N 1
ATOM 3581 C CA . ILE A 1 456 ? -20.470 -0.428 17.473 1.00 96.31 456 ILE A CA 1
ATOM 3582 C C . ILE A 1 456 ? -20.169 -0.121 16.010 1.00 96.31 456 ILE A C 1
ATOM 3584 O O . ILE A 1 456 ? -19.121 -0.504 15.478 1.00 96.31 456 ILE A O 1
ATOM 3588 N N . GLN A 1 457 ? -21.078 0.597 15.360 1.00 96.00 457 GLN A N 1
ATOM 3589 C CA . GLN A 1 457 ? -21.039 0.860 13.925 1.00 96.00 457 GLN A CA 1
ATOM 3590 C C . GLN A 1 457 ? -21.048 2.358 13.628 1.00 96.00 457 GLN A C 1
ATOM 3592 O O . GLN A 1 457 ? -21.358 3.181 14.485 1.00 96.00 457 GLN A O 1
ATOM 3597 N N . LEU A 1 458 ? -20.650 2.719 12.406 1.00 96.44 458 LEU A N 1
ATOM 3598 C CA . LEU A 1 458 ? -20.654 4.111 11.962 1.00 96.44 458 LEU A CA 1
ATOM 3599 C C . LEU A 1 458 ? -22.086 4.550 11.669 1.00 96.44 458 LEU A C 1
ATOM 3601 O O . LEU A 1 458 ? -22.713 4.003 10.761 1.00 96.44 458 LEU A O 1
ATOM 3605 N N . ALA A 1 459 ? -22.546 5.589 12.360 1.00 96.31 459 ALA A N 1
ATOM 3606 C CA . ALA A 1 459 ? -23.675 6.373 11.894 1.00 96.31 459 ALA A CA 1
ATOM 3607 C C . ALA A 1 459 ? -23.219 7.182 10.683 1.00 96.31 459 ALA A C 1
ATOM 3609 O O . ALA A 1 459 ? -22.109 7.731 10.671 1.00 96.31 459 ALA A O 1
ATOM 3610 N N . LYS A 1 460 ? -24.053 7.243 9.650 1.00 95.94 460 LYS A N 1
ATOM 3611 C CA . LYS A 1 460 ? -23.765 8.023 8.455 1.00 95.94 460 LYS A CA 1
ATOM 3612 C C . LYS A 1 460 ? -24.950 8.900 8.107 1.00 95.94 460 LYS A C 1
ATOM 3614 O O . LYS A 1 460 ? -26.093 8.526 8.338 1.00 95.94 460 LYS A O 1
ATOM 3619 N N . ARG A 1 461 ? -24.646 10.032 7.487 1.00 94.50 461 ARG A N 1
ATOM 3620 C CA . ARG A 1 461 ? -25.627 10.931 6.891 1.00 94.50 461 ARG A CA 1
ATOM 3621 C C . ARG A 1 461 ? -25.341 11.092 5.412 1.00 94.50 461 ARG A C 1
ATOM 3623 O O . ARG A 1 461 ? -24.178 11.194 5.003 1.00 94.50 461 ARG A O 1
ATOM 3630 N N . THR A 1 462 ? -26.410 11.122 4.633 1.00 96.06 462 THR A N 1
ATOM 3631 C CA . THR A 1 462 ? -26.349 11.458 3.218 1.00 96.06 462 THR A CA 1
ATOM 3632 C C . THR A 1 462 ? -26.016 12.935 3.087 1.00 96.06 462 THR A C 1
ATOM 3634 O O . THR A 1 462 ? -26.699 13.781 3.661 1.00 96.06 462 THR A O 1
ATOM 3637 N N . ILE A 1 463 ? -24.945 13.243 2.362 1.00 92.69 463 ILE A N 1
ATOM 3638 C CA . ILE A 1 463 ? -24.596 14.615 2.006 1.00 92.69 463 ILE A CA 1
ATOM 3639 C C . ILE A 1 463 ? -24.434 14.741 0.496 1.00 92.69 463 ILE A C 1
ATOM 3641 O O . ILE A 1 463 ? -23.907 13.841 -0.167 1.00 92.69 463 ILE A O 1
ATOM 3645 N N . THR A 1 464 ? -24.810 15.908 -0.016 1.00 94.31 464 THR A N 1
ATOM 3646 C CA . THR A 1 464 ? -24.458 16.335 -1.366 1.00 94.31 464 THR A CA 1
ATOM 3647 C C . THR A 1 464 ? -22.983 16.707 -1.383 1.00 94.31 464 THR A C 1
ATOM 3649 O O . THR A 1 464 ? -22.551 17.602 -0.658 1.00 94.31 464 THR A O 1
ATOM 3652 N N . VAL A 1 465 ? -22.195 16.027 -2.209 1.00 88.62 465 VAL A N 1
ATOM 3653 C CA . VAL A 1 465 ? -20.803 16.391 -2.448 1.00 88.62 465 VAL A CA 1
ATOM 3654 C C . VAL A 1 465 ? -20.648 16.902 -3.867 1.00 88.62 465 VAL A C 1
ATOM 3656 O O . VAL A 1 465 ? -20.838 16.173 -4.842 1.00 88.62 465 VAL A O 1
ATOM 3659 N N . GLU A 1 466 ? -20.245 18.160 -3.967 1.00 89.38 466 GLU A N 1
ATOM 3660 C CA . GLU A 1 466 ? -19.941 18.827 -5.225 1.00 89.38 466 GLU A CA 1
ATOM 3661 C C . GLU A 1 466 ? -18.489 18.532 -5.611 1.00 89.38 466 GLU A C 1
ATOM 3663 O O . GLU A 1 466 ? -17.531 19.117 -5.101 1.00 89.38 466 GLU A O 1
ATOM 3668 N N . GLY A 1 467 ? -18.305 17.533 -6.474 1.00 87.75 467 GLY A N 1
ATOM 3669 C CA . GLY A 1 467 ? -17.006 17.210 -7.049 1.00 87.75 467 GLY A CA 1
ATOM 3670 C C . GLY A 1 467 ? -16.747 17.988 -8.338 1.00 87.75 467 GLY A C 1
ATOM 3671 O O . GLY A 1 467 ? -17.670 18.370 -9.047 1.00 87.75 467 GLY A O 1
ATOM 3672 N N . LYS A 1 468 ? -15.469 18.114 -8.725 1.00 89.62 468 LYS A N 1
ATOM 3673 C CA . LYS A 1 468 ? -15.053 18.781 -9.978 1.00 89.62 468 LYS A CA 1
ATOM 3674 C C . LYS A 1 468 ? -15.773 18.263 -11.240 1.00 89.62 468 LYS A C 1
ATOM 3676 O O . LYS A 1 468 ? -15.930 19.012 -12.195 1.00 89.62 468 LYS A O 1
ATOM 3681 N N . TYR A 1 469 ? -16.144 16.979 -11.277 1.00 91.56 469 TYR A N 1
ATOM 3682 C CA . TYR A 1 469 ? -16.688 16.324 -12.480 1.00 91.56 469 TYR A CA 1
ATOM 3683 C C . TYR A 1 469 ? -18.143 15.865 -12.342 1.00 91.56 469 TYR A C 1
ATOM 3685 O O . TYR A 1 469 ? -18.757 15.502 -13.346 1.00 91.56 469 TYR A O 1
ATOM 3693 N N . ALA A 1 470 ? -18.679 15.808 -11.126 1.00 91.19 470 ALA A N 1
ATOM 3694 C CA . ALA A 1 470 ? -20.046 15.388 -10.854 1.00 91.19 470 ALA A CA 1
ATOM 3695 C C . ALA A 1 470 ? -20.412 15.722 -9.407 1.00 91.19 470 ALA A C 1
ATOM 3697 O O . ALA A 1 470 ? -19.561 15.664 -8.513 1.00 91.19 470 ALA A O 1
ATOM 3698 N N . THR A 1 471 ? -21.696 15.979 -9.194 1.00 93.00 471 THR A N 1
ATOM 3699 C CA . THR A 1 471 ? -22.303 16.044 -7.868 1.00 93.00 471 THR A CA 1
ATOM 3700 C C . THR A 1 471 ? -22.852 14.673 -7.513 1.00 93.00 471 THR A C 1
ATOM 3702 O O . THR A 1 471 ? -23.473 14.010 -8.344 1.00 93.00 471 THR A O 1
ATOM 3705 N N . TYR A 1 472 ? -22.596 14.224 -6.290 1.00 90.50 472 TYR A N 1
ATOM 3706 C CA . TYR A 1 472 ? -23.039 12.921 -5.817 1.00 90.50 472 TYR A CA 1
ATOM 3707 C C . TYR A 1 472 ? -23.678 13.025 -4.439 1.00 90.50 472 TYR A C 1
ATOM 3709 O O . TYR A 1 472 ? -23.260 13.830 -3.613 1.00 90.50 472 TYR A O 1
ATOM 3717 N N . GLN A 1 473 ? -24.667 12.169 -4.189 1.00 93.56 473 GLN A N 1
ATOM 3718 C CA . GLN A 1 473 ? -25.078 11.838 -2.831 1.00 93.56 473 GLN A CA 1
ATOM 3719 C C . GLN A 1 473 ? -24.121 10.767 -2.300 1.00 93.56 473 GLN A C 1
ATOM 3721 O O . GLN A 1 473 ? -23.882 9.749 -2.968 1.00 93.56 473 GLN A O 1
ATOM 3726 N N . ASP A 1 474 ? -23.523 11.029 -1.140 1.00 91.38 474 ASP A N 1
ATOM 3727 C CA . ASP A 1 474 ? -22.640 10.088 -0.453 1.00 91.38 474 ASP A CA 1
ATOM 3728 C C . ASP A 1 474 ? -23.013 9.959 1.011 1.00 91.38 474 ASP A C 1
ATOM 3730 O O . ASP A 1 474 ? -23.321 10.946 1.679 1.00 91.38 474 ASP A O 1
ATOM 3734 N N . GLU A 1 475 ? -22.871 8.752 1.540 1.00 93.88 475 GLU A N 1
ATOM 3735 C CA . GLU A 1 475 ? -22.964 8.538 2.973 1.00 93.88 475 GLU A CA 1
ATOM 3736 C C . GLU A 1 475 ? -21.622 8.862 3.630 1.00 93.88 475 GLU A C 1
ATOM 3738 O O . GLU A 1 475 ? -20.635 8.128 3.482 1.00 93.88 475 GLU A O 1
ATOM 3743 N N . LYS A 1 476 ? -21.565 9.952 4.396 1.00 93.00 476 LYS A N 1
ATOM 3744 C CA . LYS A 1 476 ? -20.391 10.264 5.218 1.00 93.00 476 LYS A CA 1
ATOM 3745 C C . LYS A 1 476 ? -20.657 9.906 6.672 1.00 93.00 476 LYS A C 1
ATOM 3747 O O . LYS A 1 476 ? -21.762 10.159 7.149 1.00 93.00 476 LYS A O 1
ATOM 3752 N N . PRO A 1 477 ? -19.657 9.368 7.396 1.00 94.88 477 PRO A N 1
ATOM 3753 C CA . PRO A 1 477 ? -19.812 9.145 8.824 1.00 94.88 477 PRO A CA 1
ATOM 3754 C C . PRO A 1 477 ? -20.172 10.455 9.538 1.00 94.88 477 PRO A C 1
ATOM 3756 O O . PRO A 1 477 ? -19.754 11.531 9.102 1.00 94.88 477 PRO A O 1
ATOM 3759 N N . CYS A 1 478 ? -20.977 10.367 10.586 1.00 95.44 478 CYS A N 1
ATOM 3760 C CA . CYS A 1 478 ? -21.389 11.506 11.408 1.00 95.44 478 CYS A CA 1
ATOM 3761 C C . CYS A 1 478 ? -21.449 11.175 12.900 1.00 95.44 478 CYS A C 1
ATOM 3763 O O . CYS A 1 478 ? -21.936 11.984 13.681 1.00 95.44 478 CYS A O 1
ATOM 3765 N N . GLY A 1 479 ? -20.967 10.003 13.295 1.00 96.81 479 GLY A N 1
ATOM 3766 C CA . GLY A 1 479 ? -21.086 9.491 14.647 1.00 96.81 479 GLY A CA 1
ATOM 3767 C C . GLY A 1 479 ? -21.026 7.974 14.674 1.00 96.81 479 GLY A C 1
ATOM 3768 O O . GLY A 1 479 ? -20.656 7.319 13.693 1.00 96.81 479 GLY A O 1
ATOM 3769 N N . VAL A 1 480 ? -21.428 7.410 15.803 1.00 97.19 480 VAL A N 1
ATOM 3770 C CA . VAL A 1 480 ? -21.556 5.962 15.982 1.00 97.19 480 VAL A CA 1
ATOM 3771 C C . VAL A 1 480 ? -22.903 5.610 16.590 1.00 97.19 480 VAL A C 1
ATOM 3773 O O . VAL A 1 480 ? -23.553 6.453 17.196 1.00 97.19 480 VAL A O 1
ATOM 3776 N N . TYR A 1 481 ? -23.301 4.354 16.457 1.00 96.69 481 TYR A N 1
ATOM 3777 C CA . TYR A 1 481 ? -24.423 3.772 17.188 1.00 96.69 481 TYR A CA 1
ATOM 3778 C C . TYR A 1 481 ? -24.064 2.347 17.607 1.00 96.69 481 TYR A C 1
ATOM 3780 O O . TYR A 1 481 ? -23.124 1.743 17.075 1.00 96.69 481 TYR A O 1
ATOM 3788 N N . HIS A 1 482 ? -24.812 1.797 18.558 1.00 96.25 482 HIS A N 1
ATOM 3789 C CA . HIS A 1 482 ? -24.689 0.389 18.919 1.00 96.25 482 HIS A CA 1
ATOM 3790 C C . HIS A 1 482 ? -25.689 -0.443 18.110 1.00 96.25 482 HIS A C 1
ATOM 3792 O O . HIS A 1 482 ? -26.849 -0.072 18.001 1.00 96.25 482 HIS A O 1
ATOM 3798 N N . ALA A 1 483 ? -25.267 -1.589 17.577 1.00 93.88 483 ALA A N 1
ATOM 3799 C CA . ALA A 1 483 ? -26.048 -2.451 16.688 1.00 93.88 483 ALA A CA 1
ATOM 3800 C C . ALA A 1 483 ? -27.459 -2.847 17.187 1.00 93.88 483 ALA A C 1
ATOM 3802 O O . ALA A 1 483 ? -28.330 -3.066 16.354 1.00 93.88 483 ALA A O 1
ATOM 3803 N N . TRP A 1 484 ? -27.711 -2.917 18.503 1.00 93.56 484 TRP A N 1
ATOM 3804 C CA . TRP A 1 484 ? -29.056 -3.196 19.049 1.00 93.56 484 TRP A CA 1
ATOM 3805 C C . TRP A 1 484 ? -29.965 -1.961 19.107 1.00 93.56 484 TRP A C 1
ATOM 3807 O O . TRP A 1 484 ? -31.171 -2.104 19.268 1.00 93.56 484 TRP A O 1
ATOM 3817 N N . ASN A 1 485 ? -29.407 -0.754 18.983 1.00 92.12 485 ASN A N 1
ATOM 3818 C CA . ASN A 1 485 ? -30.140 0.504 19.045 1.00 92.12 485 ASN A CA 1
ATOM 3819 C C . ASN A 1 485 ? -29.622 1.489 17.985 1.00 92.12 485 ASN A C 1
ATOM 3821 O O . ASN A 1 485 ? -28.884 2.431 18.276 1.00 92.12 485 ASN A O 1
ATOM 3825 N N . ILE A 1 486 ? -30.016 1.246 16.734 1.00 90.94 486 ILE A N 1
ATOM 3826 C CA . ILE A 1 486 ? -29.586 2.023 15.560 1.00 90.94 486 ILE A CA 1
ATOM 3827 C C . ILE A 1 486 ? -30.076 3.481 15.627 1.00 90.94 486 ILE A C 1
ATOM 3829 O O . ILE A 1 486 ? -29.408 4.376 15.114 1.00 90.94 486 ILE A O 1
ATOM 3833 N N . GLY A 1 487 ? -31.214 3.730 16.286 1.00 90.12 487 GLY A N 1
ATOM 3834 C CA . GLY A 1 487 ? -31.792 5.070 16.427 1.00 90.12 487 GLY A CA 1
ATOM 3835 C C . GLY A 1 487 ? -31.020 5.990 17.379 1.00 90.12 487 GLY A C 1
ATOM 3836 O O . GLY A 1 487 ? -31.101 7.208 17.245 1.00 90.12 487 GLY A O 1
ATOM 3837 N N . ALA A 1 488 ? -30.240 5.434 18.313 1.00 94.44 488 ALA A N 1
ATOM 3838 C CA . ALA A 1 488 ? -29.416 6.207 19.238 1.00 94.44 488 ALA A CA 1
ATOM 3839 C C . ALA A 1 488 ? -28.047 6.530 18.618 1.00 94.44 488 ALA A C 1
ATOM 3841 O O . ALA A 1 488 ? -27.064 5.808 18.810 1.00 94.44 488 ALA A O 1
ATOM 3842 N N . VAL A 1 489 ? -27.991 7.625 17.857 1.00 96.31 489 VAL A N 1
ATOM 3843 C CA . VAL A 1 489 ? -26.757 8.113 17.230 1.00 96.31 489 VAL A CA 1
ATOM 3844 C C . VAL A 1 489 ? -25.997 9.045 18.172 1.00 96.31 489 VAL A C 1
ATOM 3846 O O . VAL A 1 489 ? -26.513 10.058 18.632 1.00 96.31 489 VAL A O 1
ATOM 3849 N N . TYR A 1 490 ? -24.726 8.726 18.398 1.00 96.75 490 TYR A N 1
ATOM 3850 C CA . TYR A 1 490 ? -23.777 9.539 19.154 1.00 96.75 490 TYR A CA 1
ATOM 3851 C C . TYR A 1 490 ? -22.926 10.333 18.171 1.00 96.75 490 TYR A C 1
ATOM 3853 O O . TYR A 1 490 ? -22.022 9.786 17.531 1.00 96.75 490 TYR A O 1
ATOM 3861 N N . GLU A 1 491 ? -23.264 11.608 17.998 1.00 96.56 491 GLU A N 1
ATOM 3862 C CA . GLU A 1 491 ? -22.716 12.435 16.926 1.00 96.56 491 GLU A CA 1
ATOM 3863 C C . GLU A 1 491 ? -21.246 12.830 17.132 1.00 96.56 491 GLU A C 1
ATOM 3865 O O . GLU A 1 491 ? -20.789 13.169 18.224 1.00 96.56 491 GLU A O 1
ATOM 3870 N N . SER A 1 492 ? -20.491 12.804 16.034 1.00 95.94 492 SER A N 1
ATOM 3871 C CA . SER A 1 492 ? -19.098 13.248 15.969 1.00 95.94 492 SER A CA 1
ATOM 3872 C C . SER A 1 492 ? -18.994 14.743 15.663 1.00 95.94 492 SER A C 1
ATOM 3874 O O . SER A 1 492 ? -19.722 15.250 14.808 1.00 95.94 492 SER A O 1
ATOM 3876 N N . VAL A 1 493 ? -17.986 15.416 16.216 1.00 93.12 493 VAL A N 1
ATOM 3877 C CA . VAL A 1 493 ? -17.634 16.795 15.846 1.00 93.12 493 VAL A CA 1
ATOM 3878 C C . VAL A 1 493 ? -16.873 16.825 14.524 1.00 93.12 493 VAL A C 1
ATOM 3880 O O . VAL A 1 493 ? -15.936 16.048 14.290 1.00 93.12 493 VAL A O 1
ATOM 3883 N N . ARG A 1 494 ? -17.259 17.753 13.643 1.00 87.94 494 ARG A N 1
ATOM 3884 C CA . ARG A 1 494 ? -16.641 17.949 12.329 1.00 87.94 494 ARG A CA 1
ATOM 3885 C C . ARG A 1 494 ? -16.545 19.429 12.006 1.00 87.94 494 ARG A C 1
ATOM 3887 O O . ARG A 1 494 ? -17.531 20.135 12.144 1.00 87.94 494 ARG A O 1
ATOM 3894 N N . HIS A 1 495 ? -15.382 19.819 11.500 1.00 87.81 495 HIS A N 1
ATOM 3895 C CA . HIS A 1 495 ? -15.110 21.161 11.000 1.00 87.81 495 HIS A CA 1
ATOM 3896 C C . HIS A 1 495 ? -14.927 21.128 9.487 1.00 87.81 495 HIS A C 1
ATOM 3898 O O . HIS A 1 495 ? -14.341 20.173 8.951 1.00 87.81 495 HIS A O 1
ATOM 3904 N N . VAL A 1 496 ? -15.413 22.162 8.806 1.00 87.00 496 VAL A N 1
ATOM 3905 C CA . VAL A 1 496 ? -15.251 22.324 7.360 1.00 87.00 496 VAL A CA 1
ATOM 3906 C C . VAL A 1 496 ? -14.137 23.328 7.114 1.00 87.00 496 VAL A C 1
ATOM 3908 O O . VAL A 1 496 ? -14.311 24.522 7.303 1.00 87.00 496 VAL A O 1
ATOM 3911 N N . TRP A 1 497 ? -12.994 22.829 6.652 1.00 89.81 497 TRP A N 1
ATOM 3912 C CA . TRP A 1 497 ? -11.843 23.661 6.312 1.00 89.81 497 TRP A CA 1
ATOM 3913 C C . TRP A 1 497 ? -11.955 24.149 4.870 1.00 89.81 497 TRP A C 1
ATOM 3915 O O . TRP A 1 497 ? -11.891 23.346 3.933 1.00 89.81 497 TRP A O 1
ATOM 3925 N N . LYS A 1 498 ? -12.115 25.459 4.691 1.00 91.19 498 LYS A N 1
ATOM 3926 C CA . LYS A 1 498 ? -12.137 26.121 3.383 1.00 91.19 498 LYS A CA 1
ATOM 3927 C C . LYS A 1 498 ? -10.796 26.789 3.137 1.00 91.19 498 LYS A C 1
ATOM 3929 O O . LYS A 1 498 ? -10.198 27.347 4.047 1.00 91.19 498 LYS A O 1
ATOM 3934 N N . ARG A 1 499 ? -10.304 26.716 1.902 1.00 90.62 499 ARG A N 1
ATOM 3935 C CA . ARG A 1 499 ? -9.080 27.421 1.515 1.00 90.62 499 ARG A CA 1
ATOM 3936 C C . ARG A 1 499 ? -9.331 28.922 1.573 1.00 90.62 499 ARG A C 1
ATOM 3938 O O . ARG A 1 499 ? -10.276 29.388 0.946 1.00 90.62 499 ARG A O 1
ATOM 3945 N N . LEU A 1 500 ? -8.457 29.645 2.265 1.00 86.88 500 LEU A N 1
ATOM 3946 C CA . LEU A 1 500 ? -8.397 31.092 2.145 1.00 86.88 500 LEU A CA 1
ATOM 3947 C C . LEU A 1 500 ? -7.767 31.414 0.793 1.00 86.88 500 LEU A C 1
ATOM 3949 O O . LEU A 1 500 ? -6.631 31.027 0.490 1.00 86.88 500 LEU A O 1
ATOM 3953 N N . GLU A 1 501 ? -8.541 32.065 -0.064 1.00 77.12 501 GLU A N 1
ATOM 3954 C CA . GLU A 1 501 ? -7.988 32.676 -1.259 1.00 77.12 501 GLU A CA 1
ATOM 3955 C C . GLU A 1 501 ? -7.182 33.884 -0.793 1.00 77.12 501 GLU A C 1
ATOM 3957 O O . GLU A 1 501 ? -7.739 34.854 -0.287 1.00 77.12 501 GLU A O 1
ATOM 3962 N N . LYS A 1 502 ? -5.852 33.823 -0.918 1.00 58.25 502 LYS A N 1
ATOM 3963 C CA . LYS A 1 502 ? -5.056 35.048 -0.831 1.00 58.25 502 LYS A CA 1
ATOM 3964 C C . LYS A 1 502 ? -5.599 35.976 -1.911 1.00 58.25 502 LYS A C 1
ATOM 3966 O O . LYS A 1 502 ? -5.680 35.554 -3.066 1.00 58.25 502 LYS A O 1
ATOM 3971 N N . THR A 1 503 ? -5.992 37.191 -1.537 1.00 40.44 503 THR A N 1
ATOM 3972 C CA . THR A 1 503 ? -6.370 38.286 -2.440 1.00 40.44 503 THR A CA 1
ATOM 3973 C C . THR A 1 503 ? -5.167 38.704 -3.282 1.00 40.44 503 THR A C 1
ATOM 3975 O O . THR A 1 503 ? -4.563 39.739 -3.068 1.00 40.44 503 THR A O 1
ATOM 3978 N N . GLU A 1 504 ? -4.810 37.829 -4.212 1.00 37.81 504 GLU A N 1
ATOM 3979 C CA . GLU A 1 504 ? -4.155 38.037 -5.495 1.00 37.81 504 GLU A CA 1
ATOM 3980 C C . GLU A 1 504 ? -4.577 36.827 -6.335 1.00 37.81 504 GLU A C 1
ATOM 3982 O O . GLU A 1 504 ? -3.823 35.897 -6.638 1.00 37.81 504 GLU A O 1
ATOM 3987 N N . ALA A 1 505 ? -5.867 36.811 -6.666 1.00 30.00 505 ALA A N 1
ATOM 3988 C CA . ALA A 1 505 ? -6.369 36.001 -7.752 1.00 30.00 505 ALA A CA 1
ATOM 3989 C C . ALA A 1 505 ? -5.749 36.545 -9.046 1.00 30.00 505 ALA A C 1
ATOM 3991 O O . ALA A 1 505 ? -6.339 37.368 -9.743 1.00 30.00 505 ALA A O 1
ATOM 3992 N N . VAL A 1 506 ? -4.560 36.057 -9.410 1.00 31.50 506 VAL A N 1
ATOM 3993 C CA . VAL A 1 506 ? -4.264 35.901 -10.833 1.00 31.50 506 VAL A CA 1
ATOM 3994 C C . VAL A 1 506 ? -5.311 34.915 -11.315 1.00 31.50 506 VAL A C 1
ATOM 3996 O O . VAL A 1 506 ? -5.209 33.712 -11.061 1.00 31.50 506 VAL A O 1
ATOM 3999 N N . ALA A 1 507 ? -6.377 35.457 -11.904 1.00 26.42 507 ALA A N 1
ATOM 4000 C CA . ALA A 1 507 ? -7.442 34.693 -12.508 1.00 26.42 507 ALA A CA 1
ATOM 4001 C C . ALA A 1 507 ? -6.810 33.534 -13.280 1.00 26.42 507 ALA A C 1
ATOM 4003 O O . ALA A 1 507 ? -5.991 33.744 -14.179 1.00 26.42 507 ALA A O 1
ATOM 4004 N N . VAL A 1 508 ? -7.182 32.301 -12.933 1.00 29.55 508 VAL A N 1
ATOM 4005 C CA . VAL A 1 508 ? -6.956 31.156 -13.814 1.00 29.55 508 VAL A CA 1
ATOM 4006 C C . VAL A 1 508 ? -7.937 31.323 -14.971 1.00 29.55 508 VAL A C 1
ATOM 4008 O O . VAL A 1 508 ? -8.932 30.616 -15.093 1.00 29.55 508 VAL A O 1
ATOM 4011 N N . ALA A 1 509 ? -7.668 32.318 -15.811 1.00 28.66 509 ALA A N 1
ATOM 4012 C CA . ALA A 1 509 ? -8.100 32.301 -17.182 1.00 28.66 509 ALA A CA 1
ATOM 4013 C C . ALA A 1 509 ? -7.442 31.075 -17.823 1.00 28.66 509 ALA A C 1
ATOM 4015 O O . ALA A 1 509 ? -6.278 30.749 -17.555 1.00 28.66 509 ALA A O 1
ATOM 4016 N N . VAL A 1 510 ? -8.193 30.390 -18.684 1.00 30.92 510 VAL A N 1
ATOM 4017 C CA . VAL A 1 510 ? -7.633 29.528 -19.734 1.00 30.92 510 VAL A CA 1
ATOM 4018 C C . VAL A 1 510 ? -6.363 30.204 -20.262 1.00 30.92 510 VAL A C 1
ATOM 4020 O O . VAL A 1 510 ? -6.434 31.419 -20.454 1.00 30.92 510 VAL A O 1
ATOM 4023 N N . PRO A 1 511 ? -5.221 29.515 -20.472 1.00 28.92 511 PRO A N 1
ATOM 4024 C CA . PRO A 1 511 ? -4.005 30.173 -20.931 1.00 28.92 511 PRO A CA 1
ATOM 4025 C C . PRO A 1 511 ? -4.297 31.007 -22.178 1.00 28.92 511 PRO A C 1
ATOM 4027 O O . PRO A 1 511 ? -4.392 30.486 -23.290 1.00 28.92 511 PRO A O 1
ATOM 4030 N N . TRP A 1 512 ? -4.444 32.315 -21.976 1.00 32.41 512 TRP A N 1
ATOM 4031 C CA . TRP A 1 512 ? -4.448 33.317 -23.020 1.00 32.41 512 TRP A CA 1
ATOM 4032 C C . TRP A 1 512 ? -3.001 33.381 -23.487 1.00 32.41 512 TRP A C 1
ATOM 4034 O O . TRP A 1 512 ? -2.181 34.169 -23.025 1.00 32.41 512 TRP A O 1
ATOM 4044 N N . THR A 1 513 ? -2.634 32.426 -24.331 1.00 34.53 513 THR A N 1
ATOM 4045 C CA . THR A 1 513 ? -1.349 32.461 -25.005 1.00 34.53 513 THR A CA 1
ATOM 4046 C C . THR A 1 513 ? -1.461 33.487 -26.125 1.00 34.53 513 THR A C 1
ATOM 4048 O O . THR A 1 513 ? -2.438 33.505 -26.876 1.00 34.53 513 THR A O 1
ATOM 4051 N N . ARG A 1 514 ? -0.430 34.332 -26.262 1.00 33.03 514 ARG A N 1
ATOM 4052 C CA . ARG A 1 514 ? -0.254 35.343 -27.329 1.00 33.03 514 ARG A CA 1
ATOM 4053 C C . ARG A 1 514 ? -0.359 34.774 -28.762 1.00 33.03 514 ARG A C 1
ATOM 4055 O O . ARG A 1 514 ? -0.290 35.514 -29.735 1.00 33.03 514 ARG A O 1
ATOM 4062 N N . VAL A 1 515 ? -0.579 33.469 -28.901 1.00 35.31 515 VAL A N 1
ATOM 4063 C CA . VAL A 1 515 ? -0.703 32.726 -30.151 1.00 35.31 515 VAL A CA 1
ATOM 4064 C C . VAL A 1 515 ? -2.025 33.018 -30.874 1.00 35.31 515 VAL A C 1
ATOM 4066 O O . VAL A 1 515 ? -2.028 33.015 -32.099 1.00 35.31 515 VAL A O 1
ATOM 4069 N N . ASN A 1 516 ? -3.126 33.380 -30.200 1.00 32.59 516 ASN A N 1
ATOM 4070 C CA . ASN A 1 516 ? -4.388 33.635 -30.924 1.00 32.59 516 ASN A CA 1
ATOM 4071 C C . ASN A 1 516 ? -4.399 34.936 -31.750 1.00 32.59 516 ASN A C 1
ATOM 4073 O O . ASN A 1 516 ? -5.074 34.981 -32.778 1.00 32.59 516 ASN A O 1
ATOM 4077 N N . ASN A 1 517 ? -3.613 35.954 -31.375 1.00 37.88 517 ASN A N 1
ATOM 4078 C CA . ASN A 1 517 ? -3.430 37.152 -32.208 1.00 37.88 517 ASN A CA 1
ATOM 4079 C C . ASN A 1 517 ? -2.205 37.052 -33.122 1.00 37.88 517 ASN A C 1
ATOM 4081 O O . ASN A 1 517 ? -2.273 37.517 -34.257 1.00 37.88 517 ASN A O 1
ATOM 4085 N N . CYS A 1 518 ? -1.132 36.371 -32.699 1.00 36.66 518 CYS A N 1
ATOM 4086 C CA . CYS A 1 518 ? 0.011 36.139 -33.579 1.00 36.66 518 CYS A CA 1
ATOM 4087 C C . CYS A 1 518 ? -0.318 35.178 -34.724 1.00 36.66 518 CYS A C 1
ATOM 4089 O O . CYS A 1 518 ? 0.225 35.366 -35.794 1.00 36.66 518 CYS A O 1
ATOM 4091 N N . THR A 1 519 ? -1.239 34.216 -34.585 1.00 37.56 519 THR A N 1
ATOM 4092 C CA . THR A 1 519 ? -1.601 33.342 -35.721 1.00 37.56 519 THR A CA 1
ATOM 4093 C C . THR A 1 519 ? -2.426 34.098 -36.764 1.00 37.56 519 THR A C 1
ATOM 4095 O O . THR A 1 519 ? -2.198 33.914 -37.951 1.00 37.56 519 THR A O 1
ATOM 4098 N N . ARG A 1 520 ? -3.311 35.024 -36.358 1.00 38.09 520 ARG A N 1
ATOM 4099 C CA . ARG A 1 520 ? -4.060 35.880 -37.299 1.00 38.09 520 ARG A CA 1
ATOM 4100 C C . ARG A 1 520 ? -3.194 36.976 -37.923 1.00 38.09 520 ARG A C 1
ATOM 4102 O O . ARG A 1 520 ? -3.322 37.223 -39.117 1.00 38.09 520 ARG A O 1
ATOM 4109 N N . GLN A 1 521 ? -2.294 37.594 -37.154 1.00 40.56 521 GLN A N 1
ATOM 4110 C CA . GLN A 1 521 ? -1.342 38.578 -37.681 1.00 40.56 521 GLN A CA 1
ATOM 4111 C C . GLN A 1 521 ? -0.284 37.921 -38.570 1.00 40.56 521 GLN A C 1
ATOM 4113 O O . GLN A 1 521 ? -0.048 38.412 -39.663 1.00 40.56 521 GLN A O 1
ATOM 4118 N N . TRP A 1 522 ? 0.262 36.765 -38.183 1.00 34.34 522 TRP A N 1
ATOM 4119 C CA . TRP A 1 522 ? 1.232 36.014 -38.984 1.00 34.34 522 TRP A CA 1
ATOM 4120 C C . TRP A 1 522 ? 0.594 35.391 -40.226 1.00 34.34 522 TRP A C 1
ATOM 4122 O O . TRP A 1 522 ? 1.231 35.381 -41.267 1.00 34.34 522 TRP A O 1
ATOM 4132 N N . GLN A 1 523 ? -0.672 34.952 -40.183 1.00 38.03 523 GLN A N 1
ATOM 4133 C CA . GLN A 1 523 ? -1.408 34.532 -41.385 1.00 38.03 523 GLN A CA 1
ATOM 4134 C C . GLN A 1 523 ? -1.737 35.711 -42.309 1.00 38.03 523 GLN A C 1
ATOM 4136 O O . GLN A 1 523 ? -1.644 35.551 -43.520 1.00 38.03 523 GLN A O 1
ATOM 4141 N N . ALA A 1 524 ? -2.072 36.895 -41.784 1.00 44.41 524 ALA A N 1
ATOM 4142 C CA . ALA A 1 524 ? -2.286 38.096 -42.599 1.00 44.41 524 ALA A CA 1
ATOM 4143 C C . ALA A 1 524 ? -0.973 38.651 -43.189 1.00 44.41 524 ALA A C 1
ATOM 4145 O O . ALA A 1 524 ? -0.955 39.151 -44.312 1.00 44.41 524 ALA A O 1
ATOM 4146 N N . GLU A 1 525 ? 0.132 38.532 -42.455 1.00 42.78 525 GLU A N 1
ATOM 4147 C CA . GLU A 1 525 ? 1.468 38.970 -42.860 1.00 42.78 525 GLU A CA 1
ATOM 4148 C C . GLU A 1 525 ? 2.149 37.960 -43.795 1.00 42.78 525 GLU A C 1
ATOM 4150 O O . GLU A 1 525 ? 2.812 38.370 -44.746 1.00 42.78 525 GLU A O 1
ATOM 4155 N N . LEU A 1 526 ? 1.897 36.657 -43.620 1.00 41.22 526 LEU A N 1
ATOM 4156 C CA . LEU A 1 526 ? 2.173 35.629 -44.623 1.00 41.22 526 LEU A CA 1
ATOM 4157 C C . LEU A 1 526 ? 1.340 35.866 -45.863 1.00 41.22 526 LEU A C 1
ATOM 4159 O O . LEU A 1 526 ? 1.918 35.911 -46.928 1.00 41.22 526 LEU A O 1
ATOM 4163 N N . LYS A 1 527 ? 0.031 36.108 -45.758 1.00 43.16 527 LYS A N 1
ATOM 4164 C CA . LYS A 1 527 ? -0.808 36.371 -46.932 1.00 43.16 527 LYS A CA 1
ATOM 4165 C C . LYS A 1 527 ? -0.309 37.593 -47.716 1.00 43.16 527 LYS A C 1
ATOM 4167 O O . LYS A 1 527 ? -0.117 37.480 -48.918 1.00 43.16 527 LYS A O 1
ATOM 4172 N N . LYS A 1 528 ? 0.074 38.684 -47.035 1.00 48.62 528 LYS A N 1
ATOM 4173 C CA . LYS A 1 528 ? 0.745 39.843 -47.660 1.00 48.62 528 LYS A CA 1
ATOM 4174 C C . LYS A 1 528 ? 2.127 39.521 -48.245 1.00 48.62 528 LYS A C 1
ATOM 4176 O O . LYS A 1 528 ? 2.469 40.060 -49.291 1.00 48.62 528 LYS A O 1
ATOM 4181 N N . ARG A 1 529 ? 2.947 38.681 -47.601 1.00 42.72 529 ARG A N 1
ATOM 4182 C CA . ARG A 1 529 ? 4.275 38.271 -48.111 1.00 42.72 529 ARG A CA 1
ATOM 4183 C C . ARG A 1 529 ? 4.188 37.252 -49.250 1.00 42.72 529 ARG A C 1
ATOM 4185 O O . ARG A 1 529 ? 5.034 37.278 -50.134 1.00 42.72 529 ARG A O 1
ATOM 4192 N N . THR A 1 530 ? 3.173 36.397 -49.250 1.00 42.12 530 THR A N 1
ATOM 4193 C CA . THR A 1 530 ? 2.870 35.416 -50.293 1.00 42.12 530 THR A CA 1
ATOM 4194 C C . THR A 1 530 ? 2.249 36.111 -51.498 1.00 42.12 530 THR A C 1
ATOM 4196 O O . THR A 1 530 ? 2.673 35.829 -52.605 1.00 42.12 530 THR A O 1
ATOM 4199 N N . GLU A 1 531 ? 1.362 37.095 -51.315 1.00 44.28 531 GLU A N 1
ATOM 4200 C CA . GLU A 1 531 ? 0.853 37.944 -52.406 1.00 44.28 531 GLU A CA 1
ATOM 4201 C C . GLU A 1 531 ? 1.989 38.768 -53.042 1.00 44.28 531 GLU A C 1
ATOM 4203 O O . GLU A 1 531 ? 2.147 38.747 -54.259 1.00 44.28 531 GLU A O 1
ATOM 4208 N N . LYS A 1 532 ? 2.873 39.375 -52.231 1.00 45.44 532 LYS A N 1
ATOM 4209 C CA . LYS A 1 532 ? 4.044 40.140 -52.710 1.00 45.44 532 LYS A CA 1
ATOM 4210 C C . LYS A 1 532 ? 5.147 39.258 -53.329 1.00 45.44 532 LYS A C 1
ATOM 4212 O O . LYS A 1 532 ? 5.857 39.701 -54.227 1.00 45.44 532 LYS A O 1
ATOM 4217 N N . GLY A 1 533 ? 5.282 38.008 -52.875 1.00 41.41 533 GLY A N 1
ATOM 4218 C CA . GLY A 1 533 ? 6.198 37.004 -53.433 1.00 41.41 533 GLY A CA 1
ATOM 4219 C C . GLY A 1 533 ? 5.661 36.317 -54.694 1.00 41.41 533 GLY A C 1
ATOM 4220 O O . GLY A 1 533 ? 6.427 36.013 -55.601 1.00 41.41 533 GLY A O 1
ATOM 4221 N N . MET A 1 534 ? 4.343 36.128 -54.805 1.00 38.12 534 MET A N 1
ATOM 4222 C CA . MET A 1 534 ? 3.685 35.659 -56.031 1.00 38.12 534 MET A CA 1
ATOM 4223 C C . MET A 1 534 ? 3.710 36.732 -57.127 1.00 38.12 534 MET A C 1
ATOM 4225 O O . MET A 1 534 ? 3.821 36.395 -58.302 1.00 38.12 534 MET A O 1
ATOM 4229 N N . GLU A 1 535 ? 3.690 38.018 -56.765 1.00 42.78 535 GLU A N 1
ATOM 4230 C CA . GLU A 1 535 ? 3.923 39.123 -57.703 1.00 42.78 535 GLU A CA 1
ATOM 4231 C C . GLU A 1 535 ? 5.375 39.173 -58.209 1.00 42.78 535 GLU A C 1
ATOM 4233 O O . GLU A 1 535 ? 5.591 39.402 -59.398 1.00 42.78 535 GLU A O 1
ATOM 4238 N N . SER A 1 536 ? 6.366 38.864 -57.358 1.00 42.09 536 SER A N 1
ATOM 4239 C CA . SER A 1 536 ? 7.784 38.807 -57.761 1.00 42.09 536 SER A CA 1
ATOM 4240 C C . SER A 1 536 ? 8.164 37.545 -58.548 1.00 42.09 536 SER A C 1
ATOM 4242 O O . SER A 1 536 ? 9.260 37.477 -59.101 1.00 42.09 536 SER A O 1
ATOM 4244 N N . LEU A 1 537 ? 7.281 36.541 -58.606 1.00 40.84 537 LEU A N 1
ATOM 4245 C CA . LEU A 1 537 ? 7.485 35.280 -59.331 1.00 40.84 537 LEU A CA 1
ATOM 4246 C C . LEU A 1 537 ? 6.855 35.266 -60.734 1.00 40.84 537 LEU A C 1
ATOM 4248 O O . LEU A 1 537 ? 7.086 34.325 -61.489 1.00 40.84 537 LEU A O 1
ATOM 4252 N N . LYS A 1 538 ? 6.150 36.331 -61.143 1.00 42.59 538 LYS A N 1
ATOM 4253 C CA . LYS A 1 538 ? 5.583 36.482 -62.501 1.00 42.59 538 LYS A CA 1
ATOM 4254 C C . LYS A 1 538 ? 6.628 36.619 -63.629 1.00 42.59 538 LYS A C 1
ATOM 4256 O O . LYS A 1 538 ? 6.244 36.810 -64.776 1.00 42.59 538 LYS A O 1
ATOM 4261 N N . GLY A 1 539 ? 7.927 36.520 -63.330 1.00 49.03 539 GLY A N 1
ATOM 4262 C CA . GLY A 1 539 ? 9.009 36.738 -64.297 1.00 49.03 539 GLY A CA 1
ATOM 4263 C C . GLY A 1 539 ? 9.892 35.539 -64.661 1.00 49.03 539 GLY A C 1
ATOM 4264 O O . GLY A 1 539 ? 10.719 35.701 -65.547 1.00 49.03 539 GLY A O 1
ATOM 4265 N N . HIS A 1 540 ? 9.788 34.362 -64.025 1.00 37.28 540 HIS A N 1
ATOM 4266 C CA . HIS A 1 540 ? 10.794 33.297 -64.227 1.00 37.28 540 HIS A CA 1
ATOM 4267 C C . HIS A 1 540 ? 10.198 31.877 -64.362 1.00 37.28 540 HIS A C 1
ATOM 4269 O O . HIS A 1 540 ? 10.183 31.078 -63.435 1.00 37.28 540 HIS A O 1
ATOM 4275 N N . SER A 1 541 ? 9.682 31.614 -65.566 1.00 42.28 541 SER A N 1
ATOM 4276 C CA . SER A 1 541 ? 9.837 30.423 -66.429 1.00 42.28 541 SER A CA 1
ATOM 4277 C C . SER A 1 541 ? 10.227 29.030 -65.848 1.00 42.28 541 SER A C 1
ATOM 4279 O O . SER A 1 541 ? 11.389 28.762 -65.548 1.00 42.28 541 SER A O 1
ATOM 4281 N N . ILE A 1 542 ? 9.256 28.098 -65.926 1.00 43.34 542 ILE A N 1
ATOM 4282 C CA . ILE A 1 542 ? 9.310 26.705 -66.467 1.00 43.34 542 ILE A CA 1
ATOM 4283 C C . ILE A 1 542 ? 9.831 25.522 -65.602 1.00 43.34 542 ILE A C 1
ATOM 4285 O O . ILE A 1 542 ? 9.582 24.373 -65.957 1.00 43.34 542 ILE A O 1
ATOM 4289 N N . ALA A 1 543 ? 10.419 25.693 -64.414 1.00 42.22 543 ALA A N 1
ATOM 4290 C CA . ALA A 1 543 ? 10.935 24.520 -63.664 1.00 42.22 543 ALA A CA 1
ATOM 4291 C C . ALA A 1 543 ? 9.973 23.865 -62.636 1.00 42.22 543 ALA A C 1
ATOM 4293 O O . ALA A 1 543 ? 10.292 22.806 -62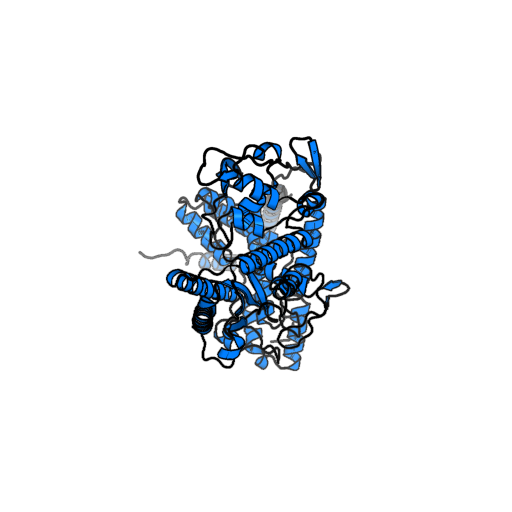.092 1.00 42.22 543 ALA A O 1
ATOM 4294 N N . THR A 1 544 ? 8.802 24.446 -62.353 1.00 40.16 544 THR A N 1
ATOM 4295 C CA . THR A 1 544 ? 8.005 24.088 -61.154 1.00 40.16 544 THR A CA 1
ATOM 4296 C C . THR A 1 544 ? 6.737 23.264 -61.415 1.00 40.16 544 THR A C 1
ATOM 4298 O O . THR A 1 544 ? 6.165 22.722 -60.470 1.00 40.16 544 THR A O 1
ATOM 4301 N N . GLU A 1 545 ? 6.307 23.093 -62.668 1.00 41.47 545 GLU A N 1
ATOM 4302 C CA . GLU A 1 545 ? 5.067 22.357 -62.988 1.00 41.47 545 GLU A CA 1
ATOM 4303 C C . GLU A 1 545 ? 5.204 20.830 -62.821 1.00 41.47 545 GLU A C 1
ATOM 4305 O O . GLU A 1 545 ? 4.257 20.157 -62.418 1.00 41.47 545 GLU A O 1
ATOM 4310 N N . ASN A 1 546 ? 6.409 20.270 -62.975 1.00 41.75 546 ASN A N 1
ATOM 4311 C CA . ASN A 1 546 ? 6.630 18.820 -62.852 1.00 41.75 546 ASN A CA 1
ATOM 4312 C C . ASN A 1 546 ? 6.633 18.283 -61.405 1.00 41.75 546 ASN A C 1
ATOM 4314 O O . ASN A 1 546 ? 6.480 17.077 -61.191 1.00 41.75 546 ASN A O 1
ATOM 4318 N N . LEU A 1 547 ? 6.797 19.145 -60.397 1.00 39.53 547 LEU A N 1
ATOM 4319 C CA . LEU A 1 547 ? 6.810 18.735 -58.984 1.00 39.53 547 LEU A CA 1
ATOM 4320 C C . LEU A 1 547 ? 5.416 18.770 -58.345 1.00 39.53 547 LEU A C 1
ATOM 4322 O O . LEU A 1 547 ? 5.120 17.941 -57.484 1.00 39.53 547 LEU A O 1
ATOM 4326 N N . ILE A 1 548 ? 4.539 19.660 -58.811 1.00 42.47 548 ILE A N 1
ATOM 4327 C CA . ILE A 1 548 ? 3.159 19.770 -58.321 1.00 42.47 548 ILE A CA 1
ATOM 4328 C C . ILE A 1 548 ? 2.308 18.606 -58.856 1.00 42.47 548 ILE A C 1
ATOM 4330 O O . ILE A 1 548 ? 1.571 17.987 -58.085 1.00 42.47 548 ILE A O 1
ATOM 4334 N N . GLN A 1 549 ? 2.515 18.194 -60.114 1.00 43.34 549 GLN A N 1
ATOM 4335 C CA . GLN A 1 549 ? 1.811 17.047 -60.700 1.00 43.34 549 GLN A CA 1
ATOM 4336 C C . GLN A 1 549 ? 2.170 15.708 -60.017 1.00 43.34 549 GLN A C 1
ATOM 4338 O O . GLN A 1 549 ? 1.310 14.852 -59.811 1.00 43.34 549 GLN A O 1
ATOM 4343 N N . LYS A 1 550 ? 3.430 15.535 -59.579 1.00 42.56 550 LYS A N 1
ATOM 4344 C CA . LYS A 1 550 ? 3.884 14.340 -58.831 1.00 42.56 550 LYS A CA 1
ATOM 4345 C C . LYS A 1 550 ? 3.340 14.261 -57.403 1.00 42.56 550 LYS A C 1
ATOM 4347 O O . LYS A 1 550 ? 3.267 13.165 -56.849 1.00 42.56 550 LYS A O 1
ATOM 4352 N N . TRP A 1 551 ? 2.981 15.394 -56.804 1.00 39.62 551 TRP A N 1
ATOM 4353 C CA . TRP A 1 551 ? 2.402 15.446 -55.462 1.00 39.62 551 TRP A CA 1
ATOM 4354 C C . TRP A 1 551 ? 0.879 15.226 -55.482 1.00 39.62 551 TRP A C 1
ATOM 4356 O O . TRP A 1 551 ? 0.361 14.511 -54.623 1.00 39.62 551 TRP A O 1
ATOM 4366 N N . GLN A 1 552 ? 0.185 15.747 -56.504 1.00 41.28 552 GLN A N 1
ATOM 4367 C CA . GLN A 1 552 ? -1.261 15.563 -56.696 1.00 41.28 552 GLN A CA 1
ATOM 4368 C C . GLN A 1 552 ? -1.643 14.116 -57.048 1.00 41.28 552 GLN A C 1
ATOM 4370 O O . GLN A 1 552 ? -2.603 13.594 -56.486 1.00 41.28 552 GLN A O 1
ATOM 4375 N N . ASN A 1 553 ? -0.856 13.418 -57.876 1.00 44.06 553 ASN A N 1
ATOM 4376 C CA . ASN A 1 553 ? -1.146 12.018 -58.224 1.00 44.06 553 ASN A CA 1
ATOM 4377 C C . ASN A 1 553 ? -0.975 11.046 -57.043 1.00 44.06 553 ASN A C 1
ATOM 4379 O O . ASN A 1 553 ? -1.567 9.975 -57.047 1.00 44.06 553 ASN A O 1
ATOM 4383 N N . ARG A 1 554 ? -0.201 11.411 -56.010 1.00 41.41 554 ARG A N 1
ATOM 4384 C CA . ARG A 1 554 ? 0.080 10.530 -54.863 1.00 41.41 554 ARG A CA 1
ATOM 4385 C C . ARG A 1 554 ? -0.980 10.597 -53.751 1.00 41.41 554 ARG A C 1
ATOM 4387 O O . ARG A 1 554 ? -0.932 9.786 -52.838 1.00 41.41 554 ARG A O 1
ATOM 4394 N N . HIS A 1 555 ? -1.918 11.547 -53.817 1.00 39.84 555 HIS A N 1
ATOM 4395 C CA . HIS A 1 555 ? -2.967 11.746 -52.802 1.00 39.84 555 HIS A CA 1
ATOM 4396 C C . HIS A 1 555 ? -4.369 11.292 -53.250 1.00 39.84 555 HIS A C 1
ATOM 4398 O O . HIS A 1 555 ? -5.300 11.362 -52.454 1.00 39.84 555 HIS A O 1
ATOM 4404 N N . ASN A 1 556 ? -4.525 10.803 -54.485 1.00 39.62 556 ASN A N 1
ATOM 4405 C CA . ASN A 1 556 ? -5.817 10.366 -55.031 1.00 39.62 556 ASN A CA 1
ATOM 4406 C C . ASN A 1 556 ? -6.017 8.835 -55.078 1.00 39.62 556 ASN A C 1
ATOM 4408 O O . ASN A 1 556 ? -7.041 8.394 -55.587 1.00 39.62 556 ASN A O 1
ATOM 4412 N N . GLU A 1 557 ? -5.103 8.020 -54.533 1.00 41.50 557 GLU A N 1
ATOM 4413 C CA . GLU A 1 557 ? -5.219 6.544 -54.566 1.00 41.50 557 GLU A CA 1
ATOM 4414 C C . GLU A 1 557 ? -5.654 5.876 -53.241 1.00 41.50 557 GLU A C 1
ATOM 4416 O O . GLU A 1 557 ? -5.865 4.669 -53.225 1.00 41.50 557 GLU A O 1
ATOM 4421 N N . GLU A 1 558 ? -5.895 6.610 -52.144 1.00 39.06 558 GLU A N 1
ATOM 4422 C CA . GLU A 1 558 ? -6.341 6.001 -50.864 1.00 39.06 558 GLU A CA 1
ATOM 4423 C C . GLU A 1 558 ? -7.841 6.156 -50.533 1.00 39.06 558 GLU A C 1
ATOM 4425 O O . GLU A 1 558 ? -8.289 5.742 -49.466 1.00 39.06 558 GLU A O 1
ATOM 4430 N N . PHE A 1 559 ? -8.664 6.660 -51.459 1.00 37.34 559 PHE A N 1
ATOM 4431 C CA . PHE A 1 559 ? -10.130 6.631 -51.331 1.00 37.34 559 PHE A CA 1
ATOM 4432 C C . PHE A 1 559 ? -10.781 5.953 -52.540 1.00 37.34 559 PHE A C 1
ATOM 4434 O O . PHE A 1 559 ? -11.392 6.588 -53.392 1.00 37.34 559 PHE A O 1
ATOM 4441 N N . SER A 1 560 ? -10.665 4.628 -52.589 1.00 29.41 560 SER A N 1
ATOM 4442 C CA . SER A 1 560 ? -11.479 3.760 -53.442 1.00 29.41 560 SER A CA 1
ATOM 4443 C C . SER A 1 560 ? -11.638 2.398 -52.756 1.00 29.41 560 SER A C 1
ATOM 4445 O O . SER A 1 560 ? -10.919 1.447 -53.057 1.00 29.41 560 SER A O 1
ATOM 4447 N N . TYR A 1 561 ? -12.584 2.300 -51.817 1.00 36.06 561 TYR A N 1
ATOM 4448 C CA . TYR A 1 561 ? -13.189 1.011 -51.481 1.00 36.06 561 TYR A CA 1
ATOM 4449 C C . TYR A 1 561 ? -14.189 0.664 -52.587 1.00 36.06 561 TYR A C 1
ATOM 4451 O O . TYR A 1 561 ? -15.166 1.386 -52.789 1.00 36.06 561 TYR A O 1
ATOM 4459 N N . GLY A 1 562 ? -13.919 -0.430 -53.298 1.00 39.12 562 GLY A N 1
ATOM 4460 C CA . GLY A 1 562 ? -14.924 -1.150 -54.072 1.00 39.12 562 GLY A CA 1
ATOM 4461 C C . GLY A 1 562 ? -15.875 -1.901 -53.139 1.00 39.12 562 GLY A C 1
ATOM 4462 O O . GLY A 1 562 ? -15.467 -2.345 -52.065 1.00 39.12 562 GLY A O 1
ATOM 4463 N N . HIS A 1 563 ? -17.129 -1.950 -53.582 1.00 37.34 563 HIS A N 1
ATOM 4464 C CA . HIS A 1 563 ? -18.309 -2.572 -52.983 1.00 37.34 563 HIS A CA 1
ATOM 4465 C C . HIS A 1 563 ? -18.146 -4.007 -52.483 1.00 37.34 563 HIS A C 1
ATOM 4467 O O . HIS A 1 563 ? -17.428 -4.791 -53.143 1.00 37.34 563 HIS A O 1
#

Secondary structure (DSSP, 8-state):
------TTS-HHHHHHHHHHHHHH-GGGGHHHHHHHHHHHH-TTSPPTT--HHHHHHHHHHHHHHHHHHHHH--SHHHHHHHHHHHHHHTT-PPPP-SSHHHHHHHHT-HHHHHHHHHHHHHHHHHHHHHHTT-SSTTT-SSS-HHHHHHHHHHHHHHHHHHHH-EEE-TTS-EEEHHHHHHTTTTSHHHHHHHHHHHHHHHHHHHHHTTEEEEEEEE---GGG-SB-TTT-PBPHHHHHTT---HHHHHHHHHHHHHHHHHHHHHTT---EEEEEEEE-TTS-EEEEEEEEEEGGGHHHHHHHHHHHHHTTTTTSTTHHHHSEEEEEE-TTS--HHHHHHHHHHHTTT-TT--S-B-TTS-B---EEETTEEE-HHHHHHHHHHHHT---EEEESSS-HHHHHHHTTS-HHHHTTS-HHHHHHHHHH--BTTB---HHHHHHHHT-TT-TTS-SEEEEEEEEEEE-SS-EEEEEEEEEEEETTEEEEEEEPP----EEP--S------S---THHHHHHHHHHHHHHHHHHHHHHTTT--SSSHHHHHHHHTTSSSS-----

pLDDT: mean 84.83, std 18.51, range [26.42, 98.5]

Radius of gyration: 29.89 Å; chains: 1; bounding box: 66×68×100 Å

Sequence (563 aa):
MAVEAVQGLPRRMGSILRGMFARDGVERHENKVNVIDKVWSDTDLVPLDAPASALHQAADACARECFRICETVKTIDAILLAVGVICRRQQIPLPQGRTAGEITRRALDRGWWLRSIRKAHARRFEHVAIQLGFVSYKTGVYVSDETVQRQRRRNKENAKLLASIEVENELGQTYSLEKLAALGTSNPAIRRGELMNRIRGFEEIATDLRHVGVFSTITAPSKYHAVLSKSGEENPRYIAFGSPTPRDAQAYLCEVLARFRSSLHRKGIRPYGFRIAEPHHDGCPHWHMLVFLPANQVEAYQAELRAYALAVDGEEPGAQENRVKLVNIEAGKGTAAGYIAKYVAKNIDGEGVGQHKTAEGWDVTTDLLGNEEITPSQRVVYWAQVWGIRQFQQIGGAPIGVWRELRRIKEETVRHAPEAIKEAWKAVQKTEGSRTSFASYLRQQGGPAVGRAGLIQLAKRTITVEGKYATYQDEKPCGVYHAWNIGAVYESVRHVWKRLEKTEAVAVAVPWTRVNNCTRQWQAELKKRTEKGMESLKGHSIATENLIQKWQNRHNEEFSYGH

Foldseek 3Di:
DDLDFLPLAPRVLRVVVSVVCVVPNVVVVVQLVVLSVVLVVLPLAQRLNHDLVSLLVNLQVQLVVLVVCVVPPDDLVSSQVVNCVNCVSLVFDQQDDPDSLLSSLLSNDSVNSSVRSVLSSLQSSFLSCLLNLCFALVHAFQTHPVLLVVVVVVVVVVLVVQQPWWWAWPVRDIDGSNVVCCVDCVPLVVVLVVQLLQQVLQLVQCVVVVWWKKKKKAFAPPLQAQADHPPSHGDVSVVVVPNDGLLVLVVLVVVLVVVLVVVCVVVVWAKWFKKFWWAGRSNRIMIITIIITHPVCVVVSVVSSLCSQLVPVVVPPCNNPPRMDMDIDDPPPDGSSVVCSLVSLLQRPVPPPDFPADPVGDGPQFDCPDPDTDGSNSSRNSSCVSSVPDRMDIGFFEDVVQLVQLQQFDPVLCVPPPPLSNQLSVLSDDDVPDDRHSNSNRVSQVHRHCYQVGQKHFDWDWDWDDDPSDIDTDTDGFAIDGPVCNPSGRGGDDIDIDTDDDPPPPDPDPPPPPCVVCVVVVVVVVVVVVVVVVVVVPPDDDDPPVPVVVVVVVPPPPPDDDD